Protein AF-0000000083595721 (afdb_homodimer)

Solvent-accessible surface area (backbone atoms only — not comparable to full-atom values): 22252 Å² total; per-residue (Å²): 116,71,64,60,53,51,51,52,50,48,51,51,50,49,47,52,49,51,51,48,50,49,47,51,43,53,28,40,27,52,38,23,43,61,57,30,55,86,65,45,42,66,63,57,28,18,57,71,57,71,48,55,59,65,59,52,47,72,77,27,91,39,70,65,55,46,52,49,48,51,43,51,52,49,52,52,50,48,48,66,62,43,53,77,72,62,59,93,78,56,49,41,69,53,45,54,42,47,52,54,41,45,51,54,52,49,45,70,75,35,49,50,54,50,46,22,37,54,37,42,54,74,60,42,52,40,96,86,55,44,60,58,57,65,67,74,58,42,56,77,65,35,46,66,48,36,51,39,51,52,52,13,33,73,72,57,60,21,36,88,63,54,77,65,55,34,49,52,48,27,50,39,52,49,30,39,58,56,45,47,52,57,49,39,71,74,37,73,81,61,60,62,67,62,52,39,53,50,52,41,52,36,51,50,39,42,36,42,90,116,69,63,59,53,51,52,51,51,50,51,48,49,48,48,52,49,51,52,49,51,48,47,50,42,52,28,40,28,52,39,22,43,63,58,30,55,86,66,44,43,67,65,56,26,18,57,72,58,71,49,55,59,65,59,52,48,71,78,28,90,38,71,64,54,46,52,49,48,51,44,50,51,50,52,52,50,47,47,67,63,45,54,78,70,63,58,93,80,56,50,40,70,54,45,53,42,48,51,54,41,43,51,53,51,50,45,68,74,35,48,50,54,51,45,21,38,53,37,42,54,74,60,41,54,39,96,86,55,42,59,57,56,68,67,75,60,43,58,76,66,37,46,64,49,34,51,40,50,51,52,14,32,73,72,57,61,23,36,90,64,54,77,63,55,34,48,51,50,28,50,41,53,49,31,39,57,56,46,47,52,56,49,40,71,75,36,73,79,59,62,63,65,62,52,39,55,50,52,40,52,36,51,50,39,42,36,42,92

InterPro domains:
  IPR001647 DNA-binding HTH domain, TetR-type [PF00440] (24-70)
  IPR001647 DNA-binding HTH domain, TetR-type [PR00455] (24-37)
  IPR001647 DNA-binding HTH domain, TetR-type [PR00455] (45-68)
  IPR001647 DNA-binding HTH domain, TetR-type [PS50977] (18-78)
  IPR009057 Homedomain-like superfamily [SSF46689] (17-95)
  IPR023772 DNA-binding HTH domain, TetR-type, conserved site [PS01081] (36-67)
  IPR036271 Tetracyclin repressor-like, C-terminal domain superfamily [SSF48498] (91-203)
  IPR050624 Nucleoid occlusion factor SlmA/HTH-type transcriptional regulator [PTHR43479] (18-200)

Nearest PDB structures (foldseek):
  3f1b-assembly1_A-2  TM=8.600E-01  e=3.910E-07  Rhodococcus jostii RHA1
  2g3b-assembly1_B  TM=7.846E-01  e=1.155E-05  Rhodococcus jostii RHA1
  8sva-assembly1_G  TM=7.174E-01  e=1.336E-05  Rhodococcus sp. USK13
  2ibd-assembly1_B  TM=7.109E-01  e=2.064E-05  Rhodococcus jostii RHA1
  8svd-assembly1_A  TM=7.323E-01  e=3.688E-05  Mycolicibacterium baixiangningiae

Organism: NCBI:txid1368476

Structure (mmCIF, N/CA/C/O backbone):
data_AF-0000000083595721-model_v1
#
loop_
_entity.id
_entity.type
_entity.pdbx_description
1 polymer 'TetR family transcriptional regulator'
#
loop_
_atom_site.group_PDB
_atom_site.id
_atom_site.type_symbol
_atom_site.label_atom_id
_atom_site.label_alt_id
_atom_site.label_comp_id
_atom_site.label_asym_id
_atom_site.label_entity_id
_atom_site.label_seq_id
_atom_site.pdbx_PDB_ins_code
_atom_site.Cartn_x
_atom_site.Cartn_y
_atom_site.Cartn_z
_atom_site.occupancy
_atom_site.B_iso_or_equiv
_atom_site.auth_seq_id
_atom_site.auth_comp_id
_atom_site.auth_asym_id
_atom_site.auth_atom_id
_atom_site.pdbx_PDB_model_num
ATOM 1 N N . MET A 1 1 ? 46.688 32.125 -15.469 1 52.72 1 MET A N 1
ATOM 2 C CA . MET A 1 1 ? 46.688 31.766 -14.047 1 52.72 1 MET A CA 1
ATOM 3 C C . MET A 1 1 ? 45.344 32.125 -13.406 1 52.72 1 MET A C 1
ATOM 5 O O . MET A 1 1 ? 44.844 31.375 -12.57 1 52.72 1 MET A O 1
ATOM 9 N N . SER A 1 2 ? 44.656 33.25 -13.836 1 63.47 2 SER A N 1
ATOM 10 C CA . SER A 1 2 ? 43.438 33.719 -13.227 1 63.47 2 SER A CA 1
ATOM 11 C C . SER A 1 2 ? 42.219 32.906 -13.672 1 63.47 2 SER A C 1
ATOM 13 O O . SER A 1 2 ? 41.312 32.656 -12.891 1 63.47 2 SER A O 1
ATOM 15 N N . THR A 1 3 ? 42.344 32.312 -14.805 1 66.5 3 THR A N 1
ATOM 16 C CA . THR A 1 3 ? 41.188 31.578 -15.312 1 66.5 3 THR A CA 1
ATOM 17 C C . THR A 1 3 ? 41.094 30.203 -14.648 1 66.5 3 THR A C 1
ATOM 19 O O . THR A 1 3 ? 40 29.703 -14.398 1 66.5 3 THR A O 1
ATOM 22 N N . LYS A 1 4 ? 42.25 29.688 -14.383 1 67.44 4 LYS A N 1
ATOM 23 C CA . LYS A 1 4 ? 42.281 28.375 -13.742 1 67.44 4 LYS A CA 1
ATOM 24 C C . LYS A 1 4 ? 41.781 28.453 -12.305 1 67.44 4 LYS A C 1
ATOM 26 O O . LYS A 1 4 ? 41.062 27.562 -11.844 1 67.44 4 LYS A O 1
ATOM 31 N N . ASN A 1 5 ? 42.094 29.562 -11.695 1 67.25 5 ASN A N 1
ATOM 32 C CA . ASN A 1 5 ? 41.625 29.75 -10.328 1 67.25 5 ASN A CA 1
ATOM 33 C C . ASN A 1 5 ? 40.125 29.938 -10.258 1 67.25 5 ASN A C 1
ATOM 35 O O . ASN A 1 5 ? 39.469 29.406 -9.352 1 67.25 5 ASN A O 1
ATOM 39 N N . ASN A 1 6 ? 39.531 30.5 -11.344 1 73.88 6 ASN A N 1
ATOM 40 C CA . ASN A 1 6 ? 38.094 30.719 -11.406 1 73.88 6 ASN A CA 1
ATOM 41 C C . ASN A 1 6 ? 37.344 29.406 -11.672 1 73.88 6 ASN A C 1
ATOM 43 O O . ASN A 1 6 ? 36.25 29.172 -11.109 1 73.88 6 ASN A O 1
ATOM 47 N N . SER A 1 7 ? 37.969 28.547 -12.516 1 75.88 7 SER A N 1
ATOM 48 C CA . SER A 1 7 ? 37.344 27.266 -12.812 1 75.88 7 SER A CA 1
ATOM 49 C C . SER A 1 7 ? 37.344 26.344 -11.594 1 75.88 7 SER A C 1
ATOM 51 O O . SER A 1 7 ? 36.375 25.656 -11.32 1 75.88 7 SER A O 1
ATOM 53 N N . ASN A 1 8 ? 38.469 26.344 -10.922 1 71.88 8 ASN A N 1
ATOM 54 C CA . ASN A 1 8 ? 38.594 25.531 -9.711 1 71.88 8 ASN A CA 1
ATOM 55 C C . ASN A 1 8 ? 37.625 26 -8.617 1 71.88 8 ASN A C 1
ATOM 57 O O . ASN A 1 8 ? 37.062 25.203 -7.891 1 71.88 8 ASN A O 1
ATOM 61 N N . ASN A 1 9 ? 37.531 27.328 -8.555 1 67.81 9 ASN A N 1
ATOM 62 C CA . ASN A 1 9 ? 36.625 27.891 -7.582 1 67.81 9 ASN A CA 1
ATOM 63 C C . ASN A 1 9 ? 35.156 27.531 -7.902 1 67.81 9 ASN A C 1
ATOM 65 O O . ASN A 1 9 ? 34.375 27.266 -7 1 67.81 9 ASN A O 1
ATOM 69 N N . LYS A 1 10 ? 34.844 27.422 -9.227 1 72.31 10 LYS A N 1
ATOM 70 C CA . LYS A 1 10 ? 33.469 27.047 -9.633 1 72.31 10 LYS A CA 1
ATOM 71 C C . LYS A 1 10 ? 33.219 25.578 -9.328 1 72.31 10 LYS A C 1
ATOM 73 O O . LYS A 1 10 ? 32.125 25.219 -8.891 1 72.31 10 LYS A O 1
ATOM 78 N N . LYS A 1 11 ? 34.188 24.859 -9.641 1 74.38 11 LYS A N 1
ATOM 79 C CA . LYS A 1 11 ? 34.062 23.438 -9.367 1 74.38 11 LYS A CA 1
ATOM 80 C C . LYS A 1 11 ? 33.938 23.172 -7.867 1 74.38 11 LYS A C 1
ATOM 82 O O . LYS A 1 11 ? 33.156 22.312 -7.449 1 74.38 11 LYS A O 1
ATOM 87 N N . GLU A 1 12 ? 34.719 23.781 -7.098 1 71.56 12 GLU A N 1
ATOM 88 C CA . GLU A 1 12 ? 34.656 23.656 -5.645 1 71.56 12 GLU A CA 1
ATOM 89 C C . GLU A 1 12 ? 33.312 24.109 -5.117 1 71.56 12 GLU A C 1
ATOM 91 O O . GLU A 1 12 ? 32.719 23.453 -4.258 1 71.56 12 GLU A O 1
ATOM 96 N N . LYS A 1 13 ? 32.781 25.203 -5.664 1 72.44 13 LYS A N 1
ATOM 97 C CA . LYS A 1 13 ? 31.484 25.719 -5.254 1 72.44 13 LYS A CA 1
ATOM 98 C C . LYS A 1 13 ? 30.375 24.75 -5.617 1 72.44 13 LYS A C 1
ATOM 100 O O . LYS A 1 13 ? 29.438 24.547 -4.84 1 72.44 13 LYS A O 1
ATOM 105 N N . SER A 1 14 ? 30.672 24.156 -6.711 1 82.19 14 SER A N 1
ATOM 106 C CA . SER A 1 14 ? 29.703 23.172 -7.168 1 82.19 14 SER A CA 1
ATOM 107 C C . SER A 1 14 ? 29.719 21.922 -6.277 1 82.19 14 SER A C 1
ATOM 109 O O . SER A 1 14 ? 28.656 21.391 -5.93 1 82.19 14 SER A O 1
ATOM 111 N N . PHE A 1 15 ? 30.922 21.641 -5.82 1 82.69 15 PHE A N 1
ATOM 112 C CA . PHE A 1 15 ? 31.062 20.484 -4.945 1 82.69 15 PHE A CA 1
ATOM 113 C C . PHE A 1 15 ? 30.422 20.75 -3.584 1 82.69 15 PHE A C 1
ATOM 115 O O . PHE A 1 15 ? 29.719 19.891 -3.051 1 82.69 15 PHE A O 1
ATOM 122 N N . ILE A 1 16 ? 30.656 21.875 -3.057 1 82.88 16 ILE A N 1
ATOM 123 C CA . ILE A 1 16 ? 30.125 22.25 -1.759 1 82.88 16 ILE A CA 1
ATOM 124 C C . ILE A 1 16 ? 28.594 22.359 -1.846 1 82.88 16 ILE A C 1
ATOM 126 O O . ILE A 1 16 ? 27.891 21.922 -0.929 1 82.88 16 ILE A O 1
ATOM 130 N N . GLU A 1 17 ? 28.172 22.906 -2.961 1 88.12 17 GLU A N 1
ATOM 131 C CA . GLU A 1 17 ? 26.734 23.031 -3.172 1 88.12 17 GLU A CA 1
ATOM 132 C C . GLU A 1 17 ? 26.062 21.656 -3.229 1 88.12 17 GLU A C 1
ATOM 134 O O . GLU A 1 17 ? 25.016 21.453 -2.609 1 88.12 17 GLU A O 1
ATOM 139 N N . LYS A 1 18 ? 26.734 20.812 -3.945 1 90.19 18 LYS A N 1
ATOM 140 C CA . LYS A 1 18 ? 26.203 19.453 -4.055 1 90.19 18 LYS A CA 1
ATOM 141 C C . LYS A 1 18 ? 26.219 18.75 -2.701 1 90.19 18 LYS A C 1
ATOM 143 O O . LYS A 1 18 ? 25.266 18.031 -2.361 1 90.19 18 LYS A O 1
ATOM 148 N N . ALA A 1 19 ? 27.219 18.984 -1.968 1 92.62 19 ALA A N 1
ATOM 149 C CA . ALA A 1 19 ? 27.344 18.375 -0.642 1 92.62 19 ALA A CA 1
ATOM 150 C C . ALA A 1 19 ? 26.25 18.891 0.292 1 92.62 19 ALA A C 1
ATOM 152 O O . ALA A 1 19 ? 25.688 18.141 1.081 1 92.62 19 ALA A O 1
ATOM 153 N N . ARG A 1 20 ? 25.953 20.156 0.163 1 93.88 20 ARG A N 1
ATOM 154 C CA . ARG A 1 20 ? 24.906 20.766 0.995 1 93.88 20 ARG A CA 1
ATOM 155 C C . ARG A 1 20 ? 23.531 20.25 0.609 1 93.88 20 ARG A C 1
ATOM 157 O O . ARG A 1 20 ? 22.719 19.922 1.479 1 93.88 20 ARG A O 1
ATOM 164 N N . ARG A 1 21 ? 23.344 20.125 -0.593 1 94.88 21 ARG A N 1
ATOM 165 C CA . ARG A 1 21 ? 22.078 19.594 -1.071 1 94.88 21 ARG A CA 1
ATOM 166 C C . ARG A 1 21 ? 21.859 18.172 -0.568 1 94.88 21 ARG A C 1
ATOM 168 O O . ARG A 1 21 ? 20.781 17.828 -0.099 1 94.88 21 ARG A O 1
ATOM 175 N N . ASN A 1 22 ? 22.922 17.438 -0.633 1 95.88 22 ASN A N 1
ATOM 176 C CA . ASN A 1 22 ? 22.844 16.062 -0.166 1 95.88 22 ASN A CA 1
ATOM 177 C C . ASN A 1 22 ? 22.562 15.984 1.332 1 95.88 22 ASN A C 1
ATOM 179 O O . ASN A 1 22 ? 21.797 15.141 1.784 1 95.88 22 ASN A O 1
ATOM 183 N N . GLN A 1 23 ? 23.188 16.828 2.014 1 96.81 23 GLN A N 1
ATOM 184 C CA . GLN A 1 23 ? 22.953 16.891 3.451 1 96.81 23 GLN A CA 1
ATOM 185 C C . GLN A 1 23 ? 21.484 17.203 3.758 1 96.81 23 GLN A C 1
ATOM 187 O O . GLN A 1 23 ? 20.891 16.594 4.637 1 96.81 23 GLN A O 1
ATOM 192 N N . ILE A 1 24 ? 20.969 18.141 3.061 1 97.5 24 ILE A N 1
ATOM 193 C CA . ILE A 1 24 ? 19.594 18.562 3.252 1 97.5 24 ILE A CA 1
ATOM 194 C C . ILE A 1 24 ? 18.656 17.406 2.93 1 97.5 24 ILE A C 1
ATOM 196 O O . ILE A 1 24 ? 17.734 17.109 3.693 1 97.5 24 ILE A O 1
ATOM 200 N N . VAL A 1 25 ? 18.953 16.719 1.874 1 97.94 25 VAL A N 1
ATOM 201 C CA . VAL A 1 25 ? 18.125 15.586 1.453 1 97.94 25 VAL A CA 1
ATOM 202 C C . VAL A 1 25 ? 18.188 14.484 2.506 1 97.94 25 VAL A C 1
ATOM 204 O O . VAL A 1 25 ? 17.156 13.922 2.887 1 97.94 25 VAL A O 1
ATOM 207 N N . GLU A 1 26 ? 19.375 14.234 3.012 1 97.88 26 GLU A N 1
ATOM 208 C CA . GLU A 1 26 ? 19.547 13.203 4.031 1 97.88 26 GLU A CA 1
ATOM 209 C C . GLU A 1 26 ? 18.766 13.547 5.301 1 97.88 26 GLU A C 1
ATOM 211 O O . GLU A 1 26 ? 18.141 12.68 5.902 1 97.88 26 GLU A O 1
ATOM 216 N N . CYS A 1 27 ? 18.781 14.75 5.664 1 98.25 27 CYS A N 1
ATOM 217 C CA . CYS A 1 27 ? 18.047 15.195 6.852 1 98.25 27 CYS A CA 1
ATOM 218 C C . CYS A 1 27 ? 16.547 15.148 6.621 1 98.25 27 CYS A C 1
ATOM 220 O O . CYS A 1 27 ? 15.781 14.859 7.543 1 98.25 27 CYS A O 1
ATOM 222 N N . ALA A 1 28 ? 16.156 15.469 5.395 1 98.19 28 ALA A N 1
ATOM 223 C CA . ALA A 1 28 ? 14.742 15.336 5.047 1 98.19 28 ALA A CA 1
ATOM 224 C C . ALA A 1 28 ? 14.281 13.891 5.176 1 98.19 28 ALA A C 1
ATOM 226 O O . ALA A 1 28 ? 13.211 13.617 5.742 1 98.19 28 ALA A O 1
ATOM 227 N N . ILE A 1 29 ? 15.086 12.953 4.691 1 97.88 29 ILE A N 1
ATOM 228 C CA . ILE A 1 29 ? 14.789 11.531 4.762 1 97.88 29 ILE A CA 1
ATOM 229 C C . ILE A 1 29 ? 14.609 11.109 6.223 1 97.88 29 ILE A C 1
ATOM 231 O O . ILE A 1 29 ? 13.594 10.508 6.582 1 97.88 29 ILE A O 1
ATOM 235 N N . GLU A 1 30 ? 15.492 11.523 7.047 1 97.12 30 GLU A N 1
ATOM 236 C CA . GLU A 1 30 ? 15.461 11.156 8.461 1 97.12 30 GLU A CA 1
ATOM 237 C C . GLU A 1 30 ? 14.242 11.758 9.156 1 97.12 30 GLU A C 1
ATOM 239 O O . GLU A 1 30 ? 13.57 11.078 9.93 1 97.12 30 GLU A O 1
ATOM 244 N N . THR A 1 31 ? 13.969 12.992 8.859 1 96.44 31 THR A N 1
ATOM 245 C CA . THR A 1 31 ? 12.867 13.703 9.508 1 96.44 31 THR A CA 1
ATOM 246 C C . THR A 1 31 ? 11.523 13.094 9.109 1 96.44 31 THR A C 1
ATOM 248 O O . THR A 1 31 ? 10.68 12.828 9.969 1 96.44 31 THR A O 1
ATOM 251 N N . ILE A 1 32 ? 11.383 12.789 7.879 1 94.5 32 ILE A N 1
ATOM 252 C CA . ILE A 1 32 ? 10.117 12.266 7.371 1 94.5 32 ILE A CA 1
ATOM 253 C C . ILE A 1 32 ? 9.93 10.828 7.852 1 94.5 32 ILE A C 1
ATOM 255 O O . ILE A 1 32 ? 8.828 10.43 8.227 1 94.5 32 ILE A O 1
ATOM 259 N N . ALA A 1 33 ? 11.016 10.094 7.801 1 91.5 33 ALA A N 1
ATOM 260 C CA . ALA A 1 33 ? 10.938 8.711 8.25 1 91.5 33 ALA A CA 1
ATOM 261 C C . ALA A 1 33 ? 10.555 8.633 9.727 1 91.5 33 ALA A C 1
ATOM 263 O O . ALA A 1 33 ? 9.836 7.727 10.141 1 91.5 33 ALA A O 1
ATOM 264 N N . GLU A 1 34 ? 11.008 9.594 10.469 1 88.75 34 GLU A N 1
ATOM 265 C CA . GLU A 1 34 ? 10.805 9.578 11.914 1 88.75 34 GLU A CA 1
ATOM 266 C C . GLU A 1 34 ? 9.461 10.203 12.289 1 88.75 34 GLU A C 1
ATOM 268 O O . GLU A 1 34 ? 8.734 9.672 13.125 1 88.75 34 GLU A O 1
ATOM 273 N N . LEU A 1 35 ? 9.086 11.328 11.578 1 87.5 35 LEU A N 1
ATOM 274 C CA . LEU A 1 35 ? 7.953 12.117 12.047 1 87.5 35 LEU A CA 1
ATOM 275 C C . LEU A 1 35 ? 6.738 11.914 11.148 1 87.5 35 LEU A C 1
ATOM 277 O O . LEU A 1 35 ? 5.613 12.258 11.523 1 87.5 35 LEU A O 1
ATOM 281 N N . GLY A 1 36 ? 7.016 11.391 9.969 1 87.44 36 GLY A N 1
ATOM 282 C CA . GLY A 1 36 ? 5.953 11.32 8.977 1 87.44 36 GLY A CA 1
ATOM 283 C C . GLY A 1 36 ? 5.848 12.57 8.125 1 87.44 36 GLY A C 1
ATOM 284 O O . GLY A 1 36 ? 6.434 13.602 8.453 1 87.44 36 GLY A O 1
ATOM 285 N N . TYR A 1 37 ? 5.082 12.469 7.066 1 89.5 37 TYR A N 1
ATOM 286 C CA . TYR A 1 37 ? 4.934 13.523 6.07 1 89.5 37 TYR A CA 1
ATOM 287 C C . TYR A 1 37 ? 4.293 14.766 6.68 1 89.5 37 TYR A C 1
ATOM 289 O O . TYR A 1 37 ? 4.773 15.883 6.477 1 89.5 37 TYR A O 1
ATOM 297 N N . ALA A 1 38 ? 3.258 14.562 7.461 1 82.81 38 ALA A N 1
ATOM 298 C CA . ALA A 1 38 ? 2.453 15.672 7.977 1 82.81 38 ALA A CA 1
ATOM 299 C C . ALA A 1 38 ? 3.244 16.5 8.977 1 82.81 38 ALA A C 1
ATOM 301 O O . ALA A 1 38 ? 3.088 17.734 9.039 1 82.81 38 ALA A O 1
ATOM 302 N N . GLN A 1 39 ? 4.164 15.914 9.633 1 85.56 39 GLN A N 1
ATOM 303 C CA . GLN A 1 39 ? 4.852 16.594 10.719 1 85.56 39 GLN A CA 1
ATOM 304 C C . GLN A 1 39 ? 6.234 17.078 10.281 1 85.56 39 GLN A C 1
ATOM 306 O O . GLN A 1 39 ? 6.879 17.859 10.977 1 85.56 39 GLN A O 1
ATOM 311 N N . ALA A 1 40 ? 6.625 16.578 9.164 1 91.44 40 ALA A N 1
ATOM 312 C CA . ALA A 1 40 ? 7.93 17 8.664 1 91.44 40 ALA A CA 1
ATOM 313 C C . ALA A 1 40 ? 7.844 18.359 8 1 91.44 40 ALA A C 1
ATOM 315 O O . ALA A 1 40 ? 7.16 18.531 6.992 1 91.44 40 ALA A O 1
ATOM 316 N N . SER A 1 41 ? 8.531 19.359 8.602 1 93.81 41 SER A N 1
ATOM 317 C CA . SER A 1 41 ? 8.531 20.719 8.062 1 93.81 41 SER A CA 1
ATOM 318 C C . SER A 1 41 ? 9.93 21.156 7.652 1 93.81 41 SER A C 1
ATOM 320 O O . SER A 1 41 ? 10.922 20.547 8.062 1 93.81 41 SER A O 1
ATOM 322 N N . VAL A 1 42 ? 9.914 22.188 6.879 1 96.12 42 VAL A N 1
ATOM 323 C CA . VAL A 1 42 ? 11.188 22.781 6.469 1 96.12 42 VAL A CA 1
ATOM 324 C C . VAL A 1 42 ? 11.969 23.234 7.699 1 96.12 42 VAL A C 1
ATOM 326 O O . VAL A 1 42 ? 13.188 23.047 7.77 1 96.12 42 VAL A O 1
ATOM 329 N N . SER A 1 43 ? 11.266 23.719 8.648 1 96.69 43 SER A N 1
ATOM 330 C CA . SER A 1 43 ? 11.906 24.172 9.883 1 96.69 43 SER A CA 1
ATOM 331 C C . SER A 1 43 ? 12.547 23 10.633 1 96.69 43 SER A C 1
ATOM 333 O O . SER A 1 43 ? 13.672 23.109 11.109 1 96.69 43 SER A O 1
ATOM 335 N N . LYS A 1 44 ? 11.93 21.891 10.719 1 96.88 44 LYS A N 1
ATOM 336 C CA . LYS A 1 44 ? 12.453 20.734 11.422 1 96.88 44 LYS A CA 1
ATOM 337 C C . LYS A 1 44 ? 13.625 20.109 10.672 1 96.88 44 LYS A C 1
ATOM 339 O O . LYS A 1 44 ? 14.578 19.625 11.281 1 96.88 44 LYS A O 1
ATOM 344 N N . ILE A 1 45 ? 13.555 20.109 9.391 1 97.88 45 ILE A N 1
ATOM 345 C CA . ILE A 1 45 ? 14.648 19.609 8.562 1 97.88 45 ILE A CA 1
ATOM 346 C C . ILE A 1 45 ? 15.875 20.5 8.734 1 97.88 45 ILE A C 1
ATOM 348 O O . ILE A 1 45 ? 17 20 8.898 1 97.88 45 ILE A O 1
ATOM 352 N N . ALA A 1 46 ? 15.641 21.812 8.727 1 97.88 46 ALA A N 1
ATOM 353 C CA . ALA A 1 46 ? 16.719 22.781 8.938 1 97.88 46 ALA A CA 1
ATOM 354 C C . ALA A 1 46 ? 17.391 22.562 10.297 1 97.88 46 ALA A C 1
ATOM 356 O O . ALA A 1 46 ? 18.609 22.531 10.398 1 97.88 46 ALA A O 1
ATOM 357 N N . LYS A 1 47 ? 16.578 22.391 11.258 1 97.94 47 LYS A N 1
ATOM 358 C CA . LYS A 1 47 ? 17.078 22.141 12.609 1 97.94 47 LYS A CA 1
ATOM 359 C C . LYS A 1 47 ? 17.938 20.875 12.656 1 97.94 47 LYS A C 1
ATOM 361 O O . LYS A 1 47 ? 19.031 20.891 13.242 1 97.94 47 LYS A O 1
ATOM 366 N N . ARG A 1 48 ? 17.516 19.844 12.039 1 97.12 48 ARG A N 1
ATOM 367 C CA . ARG A 1 48 ? 18.25 18.594 12.016 1 97.12 48 ARG A CA 1
ATOM 368 C C . ARG A 1 48 ? 19.578 18.734 11.273 1 97.12 48 ARG A C 1
ATOM 370 O O . ARG A 1 48 ? 20.578 18.141 11.664 1 97.12 48 ARG A O 1
ATOM 377 N N . ALA A 1 49 ? 19.531 19.531 10.266 1 97.06 49 ALA A N 1
ATOM 378 C CA . ALA A 1 49 ? 20.719 19.75 9.445 1 97.06 49 ALA A CA 1
ATOM 379 C C . ALA A 1 49 ? 21.641 20.797 10.078 1 97.06 49 ALA A C 1
ATOM 381 O O . ALA A 1 49 ? 22.75 21.047 9.586 1 97.06 49 ALA A O 1
ATOM 382 N N . ASN A 1 50 ? 21.188 21.438 11.086 1 97.69 50 ASN A N 1
ATOM 383 C CA . ASN A 1 50 ? 21.922 22.5 11.758 1 97.69 50 ASN A CA 1
ATOM 384 C C . ASN A 1 50 ? 22.25 23.641 10.805 1 97.69 50 ASN A C 1
ATOM 386 O O . ASN A 1 50 ? 23.406 24.078 10.727 1 97.69 50 ASN A O 1
ATOM 390 N N . ILE A 1 51 ? 21.234 24.016 10.094 1 97 51 ILE A N 1
ATOM 391 C CA . ILE A 1 51 ? 21.328 25.156 9.195 1 97 51 ILE A CA 1
ATOM 392 C C . ILE A 1 51 ? 20.078 26.016 9.305 1 97 51 ILE A C 1
ATOM 394 O O . ILE A 1 51 ? 19.109 25.625 9.961 1 97 51 ILE A O 1
ATOM 398 N N . SER A 1 52 ? 20.141 27.203 8.734 1 95.62 52 SER A N 1
ATOM 399 C CA . SER A 1 52 ? 18.984 28.078 8.734 1 95.62 52 SER A CA 1
ATOM 400 C C . SER A 1 52 ? 17.984 27.688 7.652 1 95.62 52 SER A C 1
ATOM 402 O O . SER A 1 52 ? 18.359 27.031 6.676 1 95.62 52 SER A O 1
ATOM 404 N N . LYS A 1 53 ? 16.734 28.062 7.809 1 95.19 53 LYS A N 1
ATOM 405 C CA . LYS A 1 53 ? 15.719 27.859 6.781 1 95.19 53 LYS A CA 1
ATOM 406 C C . LYS A 1 53 ? 16.125 28.5 5.465 1 95.19 53 LYS A C 1
ATOM 408 O O . LYS A 1 53 ? 15.805 28 4.391 1 95.19 53 LYS A O 1
ATOM 413 N N . GLY A 1 54 ? 16.875 29.625 5.559 1 94.5 54 GLY A N 1
ATOM 414 C CA . GLY A 1 54 ? 17.312 30.344 4.379 1 94.5 54 GLY A CA 1
ATOM 415 C C . GLY A 1 54 ? 18.266 29.531 3.512 1 94.5 54 GLY A C 1
ATOM 416 O O . GLY A 1 54 ? 18.219 29.625 2.283 1 94.5 54 GLY A O 1
ATOM 417 N N . VAL A 1 55 ? 19.047 28.797 4.156 1 94.94 55 VAL A N 1
ATOM 418 C CA . VAL A 1 55 ? 19.969 27.953 3.42 1 94.94 55 VAL A CA 1
ATOM 419 C C . VAL A 1 55 ? 19.203 26.891 2.643 1 94.94 55 VAL A C 1
ATOM 421 O O . VAL A 1 55 ? 19.547 26.578 1.496 1 94.94 55 VAL A O 1
ATOM 424 N N . ILE A 1 56 ? 18.156 26.25 3.211 1 96.06 56 ILE A N 1
ATOM 425 C CA . ILE A 1 56 ? 17.344 25.25 2.514 1 96.06 56 ILE A CA 1
ATOM 426 C C . ILE A 1 56 ? 16.672 25.906 1.301 1 96.06 56 ILE A C 1
ATOM 428 O O . ILE A 1 56 ? 16.672 25.328 0.207 1 96.06 56 ILE A O 1
ATOM 432 N N . THR A 1 57 ? 16.219 27.141 1.476 1 93.44 57 THR A N 1
ATOM 433 C CA . THR A 1 57 ? 15.477 27.812 0.419 1 93.44 57 THR A CA 1
ATOM 434 C C . THR A 1 57 ? 16.406 28.219 -0.717 1 93.44 57 THR A C 1
ATOM 436 O O . THR A 1 57 ? 15.977 28.391 -1.857 1 93.44 57 THR A O 1
ATOM 439 N N . TYR A 1 58 ? 17.625 28.438 -0.358 1 94.69 58 TYR A N 1
ATOM 440 C CA . TYR A 1 58 ? 18.625 28.734 -1.38 1 94.69 58 TYR A CA 1
ATOM 441 C C . TYR A 1 58 ? 18.812 27.531 -2.303 1 94.69 58 TYR A C 1
ATOM 443 O O . TYR A 1 58 ? 18.969 27.703 -3.518 1 94.69 58 TYR A O 1
ATOM 451 N N . HIS A 1 59 ? 18.781 26.391 -1.778 1 95.88 59 HIS A N 1
ATOM 452 C CA . HIS A 1 59 ? 19.094 25.172 -2.531 1 95.88 59 HIS A CA 1
ATOM 453 C C . HIS A 1 59 ? 17.828 24.547 -3.121 1 95.88 59 HIS A C 1
ATOM 455 O O . HIS A 1 59 ? 17.891 23.875 -4.148 1 95.88 59 HIS A O 1
ATOM 461 N N . PHE A 1 60 ? 16.688 24.703 -2.438 1 96.81 60 PHE A N 1
ATOM 462 C CA . PHE A 1 60 ? 15.398 24.188 -2.887 1 96.81 60 PHE A CA 1
ATOM 463 C C . PHE A 1 60 ? 14.336 25.281 -2.848 1 96.81 60 PHE A C 1
ATOM 465 O O . PHE A 1 60 ? 14.047 25.828 -1.787 1 96.81 60 PHE A O 1
ATOM 472 N N . ALA A 1 61 ? 13.68 25.438 -3.936 1 93.88 61 ALA A N 1
ATOM 473 C CA . ALA A 1 61 ? 12.727 26.531 -4.094 1 93.88 61 ALA A CA 1
ATOM 474 C C . ALA A 1 61 ? 11.477 26.297 -3.244 1 93.88 61 ALA A C 1
ATOM 476 O O . ALA A 1 61 ? 10.766 27.25 -2.895 1 93.88 61 ALA A O 1
ATOM 477 N N . SER A 1 62 ? 11.25 25.016 -2.977 1 92.5 62 SER A N 1
ATOM 478 C CA . SER A 1 62 ? 10.07 24.688 -2.193 1 92.5 62 SER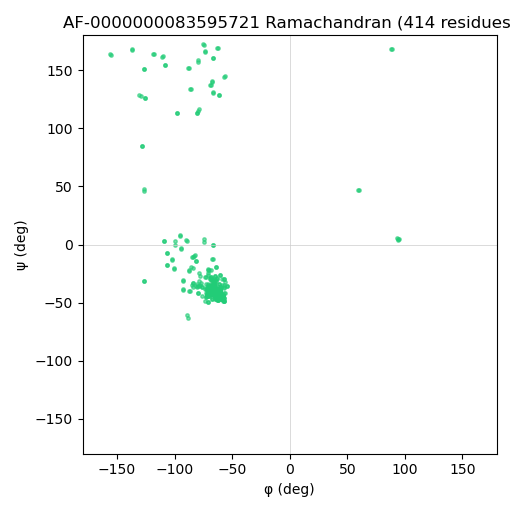 A CA 1
ATOM 479 C C . SER A 1 62 ? 10.242 23.344 -1.483 1 92.5 62 SER A C 1
ATOM 481 O O . SER A 1 62 ? 11.141 22.562 -1.818 1 92.5 62 SER A O 1
ATOM 483 N N . LYS A 1 63 ? 9.422 23.109 -0.533 1 92.56 63 LYS A N 1
ATOM 484 C CA . LYS A 1 63 ? 9.391 21.812 0.129 1 92.56 63 LYS A CA 1
ATOM 485 C C . LYS A 1 63 ? 9.109 20.703 -0.87 1 92.56 63 LYS A C 1
ATOM 487 O O . LYS A 1 63 ? 9.688 19.609 -0.781 1 92.56 63 LYS A O 1
ATOM 492 N N . GLU A 1 64 ? 8.289 21.031 -1.837 1 91.31 64 GLU A N 1
ATOM 493 C CA . GLU A 1 64 ? 7.914 20.047 -2.857 1 91.31 64 GLU A CA 1
ATOM 494 C C . GLU A 1 64 ? 9.125 19.625 -3.686 1 91.31 64 GLU A C 1
ATOM 496 O O . GLU A 1 64 ? 9.297 18.438 -3.984 1 91.31 64 GLU A O 1
ATOM 501 N N . GLU A 1 65 ? 9.859 20.562 -4.031 1 94 65 GLU A N 1
ATOM 502 C CA . GLU A 1 65 ? 11.062 20.25 -4.789 1 94 65 GLU A CA 1
ATOM 503 C C . GLU A 1 65 ? 12.016 19.359 -3.984 1 94 65 GLU A C 1
ATOM 505 O O . GLU A 1 65 ? 12.609 18.422 -4.523 1 94 65 GLU A O 1
ATOM 510 N N . LEU A 1 66 ? 12.195 19.734 -2.727 1 96.62 66 LEU A N 1
ATOM 511 C CA . LEU A 1 66 ? 13.039 18.938 -1.839 1 96.62 66 LEU A CA 1
ATOM 512 C C . LEU A 1 66 ? 12.523 17.5 -1.73 1 96.62 66 LEU A C 1
ATOM 514 O O . LEU A 1 66 ? 13.297 16.547 -1.871 1 96.62 66 LEU A O 1
ATOM 518 N N . LEU A 1 67 ? 11.25 17.344 -1.594 1 95.12 67 LEU A N 1
ATOM 519 C CA . LEU A 1 67 ? 10.648 16.016 -1.448 1 95.12 67 LEU A CA 1
ATOM 520 C C . LEU A 1 67 ? 10.75 15.227 -2.748 1 95.12 67 LEU A C 1
ATOM 522 O O . LEU A 1 67 ? 10.953 14.008 -2.727 1 95.12 67 LEU A O 1
ATOM 526 N N . GLU A 1 68 ? 10.602 15.898 -3.834 1 92.38 68 GLU A N 1
ATOM 527 C CA . GLU A 1 68 ? 10.781 15.25 -5.129 1 92.38 68 GLU A CA 1
ATOM 528 C C . GLU A 1 68 ? 12.188 14.688 -5.277 1 92.38 68 GLU A C 1
ATOM 530 O O . GLU A 1 68 ? 12.375 13.594 -5.816 1 92.38 68 GLU A O 1
ATOM 535 N N . GLN A 1 69 ? 13.086 15.453 -4.777 1 95.12 69 GLN A N 1
ATOM 536 C CA . GLN A 1 69 ? 14.469 15 -4.859 1 95.12 69 GLN A CA 1
ATOM 537 C C . GLN A 1 69 ? 14.688 13.758 -4 1 95.12 69 GLN A C 1
ATOM 539 O O . GLN A 1 69 ? 15.43 12.852 -4.391 1 95.12 69 GLN A O 1
ATOM 544 N N . VAL A 1 70 ? 14.086 13.672 -2.838 1 96.69 70 VAL A N 1
ATOM 545 C CA . VAL A 1 70 ? 14.156 12.492 -1.978 1 96.69 70 VAL A CA 1
ATOM 546 C C . VAL A 1 70 ? 13.672 11.266 -2.74 1 96.69 70 VAL A C 1
ATOM 548 O O . VAL A 1 70 ? 14.305 10.211 -2.705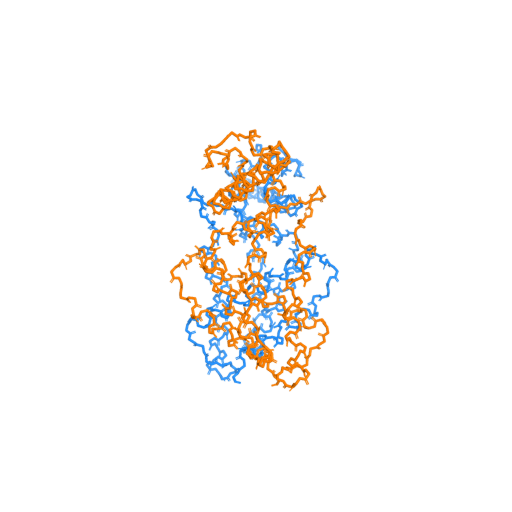 1 96.69 70 VAL A O 1
ATOM 551 N N . VAL A 1 71 ? 12.609 11.398 -3.506 1 93.31 71 VAL A N 1
ATOM 552 C CA . VAL A 1 71 ? 11.984 10.305 -4.242 1 93.31 71 VAL A CA 1
ATOM 553 C C . VAL A 1 71 ? 12.867 9.906 -5.422 1 93.31 71 VAL A C 1
ATOM 555 O O . VAL A 1 71 ? 13.148 8.727 -5.625 1 93.31 71 VAL A O 1
ATOM 558 N N . ILE A 1 72 ? 13.352 10.898 -6.137 1 91.44 72 ILE A N 1
ATOM 559 C CA . ILE A 1 72 ? 14.195 10.664 -7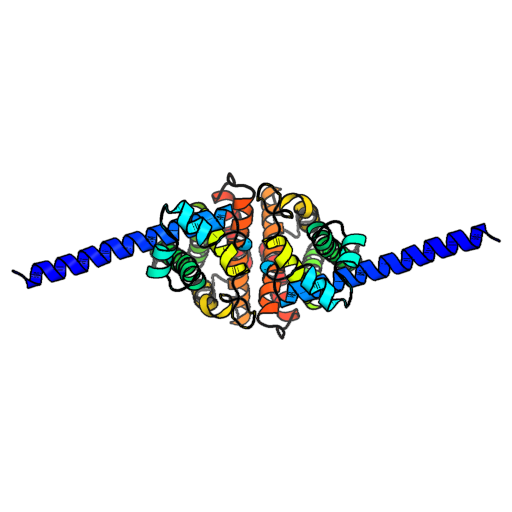.309 1 91.44 72 ILE A CA 1
ATOM 560 C C . ILE A 1 72 ? 15.477 9.945 -6.887 1 91.44 72 ILE A C 1
ATOM 562 O O . ILE A 1 72 ? 15.883 8.969 -7.52 1 91.44 72 ILE A O 1
ATOM 566 N N . ASP A 1 73 ? 16.031 10.406 -5.816 1 94.81 73 ASP A N 1
ATOM 567 C CA . ASP A 1 73 ? 17.266 9.805 -5.332 1 94.81 73 ASP A CA 1
ATOM 568 C C . ASP A 1 73 ? 17.047 8.336 -4.949 1 94.81 73 ASP A C 1
ATOM 570 O O . ASP A 1 73 ? 17.922 7.5 -5.168 1 94.81 73 ASP A O 1
ATOM 574 N N . TYR A 1 74 ? 15.945 8.023 -4.367 1 94.56 74 TYR A N 1
ATOM 575 C CA . TYR A 1 74 ? 15.648 6.648 -3.982 1 94.56 74 TYR A CA 1
ATOM 576 C C . TYR A 1 74 ? 15.57 5.742 -5.203 1 94.56 74 TYR A C 1
ATOM 578 O O . TYR A 1 74 ? 16.172 4.672 -5.234 1 94.56 74 TYR A O 1
ATOM 586 N N . TYR A 1 75 ? 14.828 6.199 -6.199 1 88.94 75 TYR A N 1
ATOM 587 C CA . TYR A 1 75 ? 14.641 5.395 -7.398 1 88.94 75 TYR A CA 1
ATOM 588 C C . TYR A 1 75 ? 15.961 5.191 -8.133 1 88.94 75 TYR A C 1
ATOM 590 O O . TYR A 1 75 ? 16.25 4.086 -8.594 1 88.94 75 TYR A O 1
ATOM 598 N N . ASN A 1 76 ? 16.719 6.277 -8.195 1 91.69 76 ASN A N 1
ATOM 599 C CA . ASN A 1 76 ? 18.016 6.168 -8.844 1 91.69 76 ASN A CA 1
ATOM 600 C C . ASN A 1 76 ? 18.922 5.195 -8.102 1 91.69 76 ASN A C 1
ATOM 602 O O . ASN A 1 76 ? 19.625 4.395 -8.727 1 91.69 76 ASN A O 1
ATOM 606 N N . ALA A 1 77 ? 18.906 5.301 -6.836 1 94.62 77 ALA A N 1
ATOM 607 C CA . ALA A 1 77 ? 19.719 4.395 -6.027 1 94.62 77 ALA A CA 1
ATOM 608 C C . ALA A 1 77 ? 19.25 2.951 -6.184 1 94.62 77 ALA A C 1
ATOM 610 O O . ALA A 1 77 ? 20.078 2.029 -6.238 1 94.62 77 ALA A O 1
ATOM 611 N N . CYS A 1 78 ? 1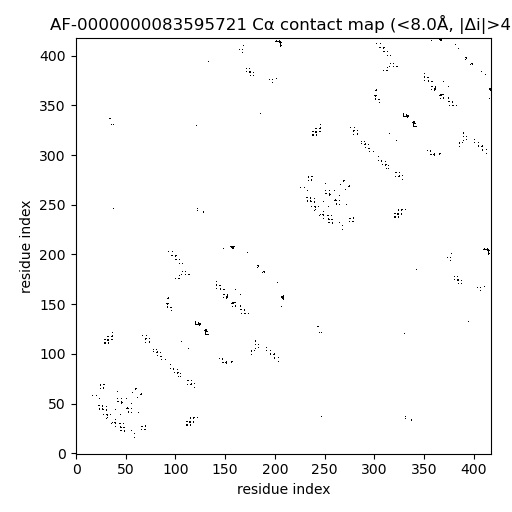8.031 2.775 -6.242 1 93.44 78 CYS A N 1
ATOM 612 C CA . CYS A 1 78 ? 17.453 1.446 -6.418 1 93.44 78 CYS A CA 1
ATOM 613 C C . CYS A 1 78 ? 17.875 0.838 -7.75 1 93.44 78 CYS A C 1
ATOM 615 O O . CYS A 1 78 ? 18.359 -0.292 -7.793 1 93.44 78 CYS A O 1
ATOM 617 N N . LEU A 1 79 ? 17.75 1.623 -8.797 1 88.88 79 LEU A N 1
ATOM 618 C CA . LEU A 1 79 ? 18.125 1.161 -10.125 1 88.88 79 LEU A CA 1
ATOM 619 C C . LEU A 1 79 ? 19.609 0.823 -10.18 1 88.88 79 LEU A C 1
ATOM 621 O O . LEU A 1 79 ? 20 -0.198 -10.75 1 88.88 79 LEU A O 1
ATOM 625 N N . ALA A 1 80 ? 20.391 1.697 -9.57 1 92.44 80 ALA A N 1
ATOM 626 C CA . ALA A 1 80 ? 21.844 1.486 -9.555 1 92.44 80 ALA A CA 1
ATOM 627 C C . ALA A 1 80 ? 22.203 0.212 -8.797 1 92.44 80 ALA A C 1
ATOM 629 O O . ALA A 1 80 ? 23.172 -0.463 -9.125 1 92.44 80 ALA A O 1
ATOM 630 N N . TYR A 1 81 ? 21.391 -0.122 -7.855 1 93.44 81 TYR A N 1
ATOM 631 C CA . TYR A 1 81 ? 21.609 -1.313 -7.047 1 93.44 81 TYR A CA 1
ATOM 632 C C . TYR A 1 81 ? 21.141 -2.566 -7.777 1 93.44 81 TYR A C 1
ATOM 634 O O . TYR A 1 81 ? 21.812 -3.605 -7.723 1 93.44 81 TYR A O 1
ATOM 642 N N . ILE A 1 82 ? 20.094 -2.502 -8.5 1 90.56 82 ILE A N 1
ATOM 643 C CA . ILE A 1 82 ? 19.406 -3.682 -9.016 1 90.56 82 ILE A CA 1
ATOM 644 C C . ILE A 1 82 ? 19.938 -4.027 -10.406 1 90.56 82 ILE A C 1
ATOM 646 O O . ILE A 1 82 ? 20.156 -5.199 -10.719 1 90.56 82 ILE A O 1
ATOM 650 N N . ASN A 1 83 ? 20.219 -3.064 -11.219 1 87.62 83 ASN A N 1
ATOM 651 C CA . ASN A 1 83 ? 20.531 -3.268 -12.633 1 87.62 83 ASN A CA 1
ATOM 652 C C . ASN A 1 83 ? 21.766 -4.145 -12.82 1 87.62 83 ASN A C 1
ATOM 654 O O . ASN A 1 83 ? 21.766 -5.059 -13.648 1 87.62 83 ASN A O 1
ATOM 658 N N . PRO A 1 84 ? 22.766 -3.932 -12.047 1 90.44 84 PRO A N 1
ATOM 659 C CA . PRO A 1 84 ? 23.969 -4.734 -12.242 1 90.44 84 PRO A CA 1
ATOM 660 C C . PRO A 1 84 ? 23.766 -6.207 -11.906 1 90.44 84 PRO A C 1
ATOM 662 O O . PRO A 1 84 ? 24.609 -7.047 -12.242 1 90.44 84 PRO A O 1
ATOM 665 N N . GLN A 1 85 ? 22.688 -6.48 -11.273 1 87.56 85 GLN A N 1
ATOM 666 C CA . GLN A 1 85 ? 22.469 -7.852 -10.828 1 87.56 85 GLN A CA 1
ATOM 667 C C . GLN A 1 85 ? 21.859 -8.695 -11.945 1 87.56 85 GLN A C 1
ATOM 669 O O . GLN A 1 85 ? 21.734 -9.914 -11.812 1 87.56 85 GLN A O 1
ATOM 674 N N . PHE A 1 86 ? 21.438 -8.039 -13.008 1 86.75 86 PHE A N 1
ATOM 675 C CA . PHE A 1 86 ? 20.859 -8.734 -14.141 1 86.75 86 PHE A CA 1
ATOM 676 C C . PHE A 1 86 ? 21.906 -8.945 -15.234 1 86.75 86 PHE A C 1
ATOM 678 O O . PHE A 1 86 ? 22.641 -8.023 -15.586 1 86.75 86 PHE A O 1
ATOM 685 N N . ASP A 1 87 ? 22.25 -10.195 -15.453 1 80.75 87 ASP A N 1
ATOM 686 C CA . ASP A 1 87 ? 23.172 -10.523 -16.547 1 80.75 87 ASP A CA 1
ATOM 687 C C . ASP A 1 87 ? 22.453 -11.266 -17.672 1 80.75 87 ASP A C 1
ATOM 689 O O . ASP A 1 87 ? 21.312 -11.703 -17.5 1 80.75 87 ASP A O 1
ATOM 693 N N . SER A 1 88 ? 23.109 -11.25 -18.766 1 77.56 88 SER A N 1
ATOM 694 C CA . SER A 1 88 ? 22.531 -11.797 -19.984 1 77.56 88 SER A CA 1
ATOM 695 C C . SER A 1 88 ? 22.359 -13.312 -19.875 1 77.56 88 SER A C 1
ATOM 697 O O . SER A 1 88 ? 21.656 -13.922 -20.688 1 77.56 88 SER A O 1
ATOM 699 N N . HIS A 1 89 ? 22.703 -13.898 -18.859 1 88.94 89 HIS A N 1
ATOM 700 C CA . HIS A 1 89 ? 22.672 -15.352 -18.828 1 88.94 89 HIS A CA 1
ATOM 701 C C . HIS A 1 89 ? 21.562 -15.859 -17.922 1 88.94 89 HIS A C 1
ATOM 703 O O . HIS A 1 89 ? 21.297 -17.062 -17.859 1 88.94 89 HIS A O 1
ATOM 709 N N . LEU A 1 90 ? 20.828 -15.016 -17.406 1 93.56 90 LEU A N 1
ATOM 710 C CA . LEU A 1 90 ? 19.766 -15.445 -16.5 1 93.56 90 LEU A CA 1
ATOM 711 C C . LEU A 1 90 ? 18.5 -15.82 -17.266 1 93.56 90 LEU A C 1
ATOM 713 O O . LEU A 1 90 ? 18.141 -15.141 -18.234 1 93.56 90 LEU A O 1
ATOM 717 N N . SER A 1 91 ? 17.938 -16.969 -16.891 1 95.5 91 SER A N 1
ATOM 718 C CA . SER A 1 91 ? 16.625 -17.312 -17.406 1 95.5 91 SER A CA 1
ATOM 719 C C . SER A 1 91 ? 15.555 -16.359 -16.891 1 95.5 91 SER A C 1
ATOM 721 O O . SER A 1 91 ? 15.758 -15.688 -15.875 1 95.5 91 SER A O 1
ATOM 723 N N . PRO A 1 92 ? 14.414 -16.281 -17.531 1 96.12 92 PRO A N 1
ATOM 724 C CA . PRO A 1 92 ? 13.344 -15.422 -17.031 1 96.12 92 PRO A CA 1
ATOM 725 C C . PRO A 1 92 ? 12.93 -15.758 -15.594 1 96.12 92 PRO A C 1
ATOM 727 O O . PRO A 1 92 ? 12.664 -14.852 -14.797 1 96.12 92 PRO A O 1
ATOM 730 N N . LYS A 1 93 ? 12.945 -17.016 -15.312 1 96.69 93 LYS A N 1
ATOM 731 C CA . LYS A 1 93 ? 12.641 -17.438 -13.953 1 96.69 93 LYS A CA 1
ATOM 732 C C . LYS A 1 93 ? 13.672 -16.906 -12.961 1 96.69 93 LYS A C 1
ATOM 734 O O . LYS A 1 93 ? 13.312 -16.375 -11.906 1 96.69 93 LYS A O 1
ATOM 739 N N . GLU A 1 94 ? 14.914 -17.016 -13.328 1 96.75 94 GLU A N 1
ATOM 740 C CA . GLU A 1 94 ? 15.992 -16.5 -12.484 1 96.75 94 GLU A CA 1
ATOM 741 C C . GLU A 1 94 ? 15.938 -14.977 -12.398 1 96.75 94 GLU A C 1
ATOM 743 O O . GLU A 1 94 ? 16.219 -14.398 -11.336 1 96.75 94 GLU A O 1
ATOM 748 N N . MET A 1 95 ? 15.594 -14.352 -13.484 1 96.38 95 MET A N 1
ATOM 749 C CA . MET A 1 95 ? 15.477 -12.891 -13.5 1 96.38 95 MET A CA 1
ATOM 750 C C . MET A 1 95 ? 14.391 -12.422 -12.539 1 96.38 95 MET A C 1
ATOM 752 O O . MET A 1 95 ? 14.594 -11.469 -11.789 1 96.38 95 MET A O 1
ATOM 756 N N . LEU A 1 96 ? 13.266 -13.094 -12.539 1 96.94 96 LEU A N 1
ATOM 757 C CA . LEU A 1 96 ? 12.164 -12.719 -11.664 1 96.94 96 LEU A CA 1
ATOM 758 C C . LEU A 1 96 ? 12.547 -12.914 -10.195 1 96.94 96 LEU A C 1
ATOM 760 O O . LEU A 1 96 ? 12.297 -12.039 -9.367 1 96.94 96 LEU A O 1
ATOM 764 N N . SER A 1 97 ? 13.195 -14.047 -9.914 1 97.19 97 SER A N 1
ATOM 765 C CA . SER A 1 97 ? 13.656 -14.32 -8.555 1 97.19 97 SER A CA 1
ATOM 766 C C . SER A 1 97 ? 14.656 -13.273 -8.086 1 97.19 97 SER A C 1
ATOM 768 O O . SER A 1 97 ? 14.562 -12.773 -6.965 1 97.19 97 SER A O 1
ATOM 770 N N . LYS A 1 98 ? 15.547 -12.93 -8.945 1 96.44 98 LYS A N 1
ATOM 771 C CA . LYS A 1 98 ? 16.578 -11.945 -8.609 1 96.44 98 LYS A CA 1
ATOM 772 C C . LYS A 1 98 ? 15.977 -10.562 -8.422 1 96.44 98 LYS A C 1
ATOM 774 O O . LYS A 1 98 ? 16.422 -9.797 -7.562 1 96.44 98 LYS A O 1
ATOM 779 N N . TYR A 1 99 ? 15.031 -10.227 -9.234 1 96.38 99 TYR A N 1
ATOM 780 C CA . TYR A 1 99 ? 14.344 -8.945 -9.109 1 96.38 99 TYR A CA 1
ATOM 781 C C . TYR A 1 99 ? 13.719 -8.797 -7.727 1 96.38 99 TYR A C 1
ATOM 783 O O . TYR A 1 99 ? 13.922 -7.785 -7.051 1 96.38 99 TYR A O 1
ATOM 791 N N . ILE A 1 100 ? 13.008 -9.805 -7.297 1 97.44 100 ILE A N 1
ATOM 792 C CA . ILE A 1 100 ? 12.328 -9.789 -6.004 1 97.44 100 ILE A CA 1
ATOM 793 C C . ILE A 1 100 ? 13.367 -9.719 -4.883 1 97.44 100 ILE A C 1
ATOM 795 O O . ILE A 1 100 ? 13.273 -8.875 -3.994 1 97.44 100 ILE A O 1
ATOM 799 N N . GLU A 1 101 ? 14.375 -10.539 -4.988 1 97.56 101 GLU A N 1
ATOM 800 C CA . GLU A 1 101 ? 15.422 -10.617 -3.977 1 97.56 101 GLU A CA 1
ATOM 801 C C . GLU A 1 101 ? 16.172 -9.289 -3.848 1 97.56 101 GLU A C 1
ATOM 803 O O . GLU A 1 101 ? 16.344 -8.781 -2.74 1 97.56 101 GLU A O 1
ATOM 808 N N . ALA A 1 102 ? 16.562 -8.742 -4.973 1 96.69 102 ALA A N 1
ATOM 809 C CA . ALA A 1 102 ? 17.328 -7.504 -4.98 1 96.69 102 ALA A CA 1
ATOM 810 C C . ALA A 1 102 ? 16.531 -6.348 -4.398 1 96.69 102 ALA A C 1
ATOM 812 O O . ALA A 1 102 ? 17.047 -5.535 -3.639 1 96.69 102 ALA A O 1
ATOM 813 N N . ASN A 1 103 ? 15.281 -6.246 -4.73 1 96.25 103 ASN A N 1
ATOM 814 C CA . ASN A 1 103 ? 14.438 -5.18 -4.199 1 96.25 103 ASN A CA 1
ATOM 815 C C . ASN A 1 103 ? 14.266 -5.293 -2.689 1 96.25 103 ASN A C 1
ATOM 817 O O . ASN A 1 103 ? 14.391 -4.301 -1.968 1 96.25 103 ASN A O 1
ATOM 821 N N . LEU A 1 104 ? 14.023 -6.52 -2.201 1 97.06 104 LEU A N 1
ATOM 822 C CA . LEU A 1 104 ? 13.836 -6.703 -0.766 1 97.06 104 LEU A CA 1
ATOM 823 C C . LEU A 1 104 ? 15.117 -6.379 -0.004 1 97.06 104 LEU A C 1
ATOM 825 O O . LEU A 1 104 ? 15.07 -5.754 1.059 1 97.06 104 LEU A O 1
ATOM 829 N N . HIS A 1 105 ? 16.203 -6.742 -0.549 1 96.5 105 HIS A N 1
ATOM 830 C CA . HIS A 1 105 ? 17.469 -6.434 0.093 1 96.5 105 HIS A CA 1
ATOM 831 C C . HIS A 1 105 ? 17.75 -4.938 0.071 1 96.5 105 HIS A C 1
ATOM 833 O O . HIS A 1 105 ? 18.25 -4.379 1.051 1 96.5 105 HIS A O 1
ATOM 839 N N . PHE A 1 106 ? 17.484 -4.336 -1.045 1 96.94 106 PHE A N 1
ATOM 840 C CA . PHE A 1 106 ? 17.672 -2.895 -1.13 1 96.94 106 PHE A CA 1
ATOM 841 C C . PHE A 1 106 ? 16.812 -2.176 -0.089 1 96.94 106 PHE A C 1
ATOM 843 O O . PHE A 1 106 ? 17.297 -1.281 0.607 1 96.94 106 PHE A O 1
ATOM 850 N N . ILE A 1 107 ? 15.555 -2.574 0.017 1 96 107 ILE A N 1
ATOM 851 C CA . ILE A 1 107 ? 14.625 -1.999 0.987 1 96 107 ILE A CA 1
ATOM 852 C C . ILE A 1 107 ? 15.195 -2.162 2.396 1 96 107 ILE A C 1
ATOM 854 O O . ILE A 1 107 ? 15.211 -1.21 3.182 1 96 107 ILE A O 1
ATOM 858 N N . SER A 1 108 ? 15.688 -3.344 2.686 1 94.62 108 SER A N 1
ATOM 859 C CA . SER A 1 108 ? 16.203 -3.648 4.012 1 94.62 108 SER A CA 1
ATOM 860 C C . SER A 1 108 ? 17.438 -2.807 4.328 1 94.62 108 SER A C 1
ATOM 862 O O . SER A 1 108 ? 17.656 -2.414 5.48 1 94.62 108 SER A O 1
ATOM 864 N N . LYS A 1 109 ? 18.188 -2.459 3.34 1 94.75 109 LYS A N 1
ATOM 865 C CA . LYS A 1 109 ? 19.422 -1.705 3.52 1 94.75 109 LYS A CA 1
ATOM 866 C C . LYS A 1 109 ? 19.156 -0.205 3.58 1 94.75 109 LYS A C 1
ATOM 868 O O . LYS A 1 109 ? 20 0.569 4.031 1 94.75 109 LYS A O 1
ATOM 873 N N . ASN A 1 110 ? 18.031 0.194 3.1 1 95.88 110 ASN A N 1
ATOM 874 C CA . ASN A 1 110 ? 17.703 1.613 2.994 1 95.88 110 ASN A CA 1
ATOM 875 C C . ASN A 1 110 ? 16.375 1.934 3.658 1 95.88 110 ASN A C 1
ATOM 877 O O . ASN A 1 110 ? 15.547 2.66 3.094 1 95.88 110 ASN A O 1
ATOM 881 N N . ARG A 1 111 ? 16.141 1.476 4.793 1 93.44 111 ARG A N 1
ATOM 882 C CA . ARG A 1 111 ? 14.852 1.48 5.477 1 93.44 111 ARG A CA 1
ATOM 883 C C . ARG A 1 111 ? 14.328 2.902 5.645 1 93.44 111 ARG A C 1
ATOM 885 O O . ARG A 1 111 ? 13.188 3.195 5.297 1 93.44 111 ARG A O 1
ATOM 892 N N . LYS A 1 112 ? 15.18 3.783 6.082 1 94.25 112 LYS A N 1
ATOM 893 C CA . LYS A 1 112 ? 14.727 5.148 6.34 1 94.25 112 LYS A CA 1
ATOM 894 C C . LYS A 1 112 ? 14.312 5.844 5.047 1 94.25 112 LYS A C 1
ATOM 896 O O . LYS A 1 112 ? 13.312 6.559 5.016 1 94.25 112 LYS A O 1
ATOM 901 N N . HIS A 1 113 ? 15.109 5.613 4.047 1 96.56 113 HIS A N 1
ATOM 902 C CA . HIS A 1 113 ? 14.82 6.238 2.764 1 96.56 113 HIS A CA 1
ATOM 903 C C . HIS A 1 113 ? 13.508 5.723 2.184 1 96.56 113 HIS A C 1
ATOM 905 O O . HIS A 1 113 ? 12.688 6.504 1.696 1 96.56 113 HIS A O 1
ATOM 911 N N . VAL A 1 114 ? 13.305 4.465 2.301 1 94.06 114 VAL A N 1
ATOM 912 C CA . VAL A 1 114 ? 12.094 3.891 1.725 1 94.06 114 VAL A CA 1
ATOM 913 C C . VAL A 1 114 ? 10.875 4.348 2.523 1 94.06 114 VAL A C 1
ATOM 915 O O . VAL A 1 114 ? 9.828 4.648 1.95 1 94.06 114 VAL A O 1
ATOM 918 N N . PHE A 1 115 ? 11.055 4.453 3.791 1 89.69 115 PHE A N 1
ATOM 919 C CA . PHE A 1 115 ? 9.953 4.918 4.625 1 89.69 115 PHE A CA 1
ATOM 920 C C . PHE A 1 115 ? 9.594 6.359 4.289 1 89.69 115 PHE A C 1
ATOM 922 O O . PHE A 1 115 ? 8.414 6.707 4.199 1 89.69 115 PHE A O 1
ATOM 929 N N . ALA A 1 116 ? 10.547 7.145 4.074 1 94.12 116 ALA A N 1
ATOM 930 C CA . ALA A 1 116 ? 10.312 8.539 3.686 1 94.12 116 ALA A CA 1
ATOM 931 C C . ALA A 1 116 ? 9.602 8.617 2.338 1 94.12 116 ALA A C 1
ATOM 933 O O . ALA A 1 116 ? 8.672 9.414 2.168 1 94.12 116 ALA A O 1
ATOM 934 N N . VAL A 1 117 ? 9.984 7.766 1.431 1 92.5 117 VAL A N 1
ATOM 935 C CA . VAL A 1 117 ? 9.422 7.781 0.086 1 92.5 117 VAL A CA 1
ATOM 936 C C . VAL A 1 117 ? 7.961 7.336 0.136 1 92.5 117 VAL A C 1
ATOM 938 O O . VAL A 1 117 ? 7.098 7.934 -0.515 1 92.5 117 VAL A O 1
ATOM 941 N N . ILE A 1 118 ? 7.688 6.336 0.918 1 86.38 118 ILE A N 1
ATOM 942 C CA . ILE A 1 118 ? 6.312 5.867 1.07 1 86.38 118 ILE A CA 1
ATOM 943 C C . ILE A 1 118 ? 5.438 6.996 1.61 1 86.38 118 ILE A C 1
ATOM 945 O O . ILE A 1 118 ? 4.344 7.238 1.096 1 86.38 118 ILE A O 1
ATOM 949 N N . GLU A 1 119 ? 5.949 7.703 2.564 1 85.5 119 GLU A N 1
ATOM 950 C CA . GLU A 1 119 ? 5.238 8.836 3.152 1 85.5 119 GLU A CA 1
ATOM 951 C C . GLU A 1 119 ? 4.969 9.914 2.111 1 85.5 119 GLU A C 1
ATOM 953 O O . GLU A 1 119 ? 3.848 10.422 2.012 1 85.5 119 GLU A O 1
ATOM 958 N N . ILE A 1 120 ? 5.945 10.195 1.374 1 90 120 ILE A N 1
ATOM 959 C CA . ILE A 1 120 ? 5.852 11.281 0.399 1 90 120 ILE A CA 1
ATOM 960 C C . ILE A 1 120 ? 4.859 10.898 -0.7 1 90 120 ILE A C 1
ATOM 962 O O . ILE A 1 120 ? 3.955 11.672 -1.024 1 90 120 ILE A O 1
ATOM 966 N N . VAL A 1 121 ? 4.984 9.703 -1.207 1 83.62 121 VAL A N 1
ATOM 967 C CA . VAL A 1 121 ? 4.184 9.25 -2.338 1 83.62 121 VAL A CA 1
ATOM 968 C C . VAL A 1 121 ? 2.723 9.117 -1.918 1 83.62 121 VAL A C 1
ATOM 970 O O . VAL A 1 121 ? 1.815 9.398 -2.707 1 83.62 121 VAL A O 1
ATOM 973 N N . ALA A 1 122 ? 2.5 8.828 -0.716 1 77.81 122 ALA A N 1
ATOM 974 C CA . ALA A 1 122 ? 1.145 8.633 -0.207 1 77.81 122 ALA A CA 1
ATOM 975 C C . ALA A 1 122 ? 0.475 9.969 0.103 1 77.81 122 ALA A C 1
ATOM 977 O O . ALA A 1 122 ? -0.745 10.031 0.271 1 77.81 122 ALA A O 1
ATOM 978 N N . ASN A 1 123 ? 1.279 11.055 0.161 1 81.06 123 ASN A N 1
ATOM 979 C CA . ASN A 1 123 ? 0.694 12.266 0.735 1 81.06 123 ASN A CA 1
ATOM 980 C C . ASN A 1 123 ? 0.847 13.461 -0.198 1 81.06 123 ASN A C 1
ATOM 982 O O . ASN A 1 123 ? 0.02 14.375 -0.184 1 81.06 123 ASN A O 1
ATOM 986 N N . GLU A 1 124 ? 1.878 13.414 -0.903 1 83.12 124 GLU A N 1
ATOM 987 C CA . GLU A 1 124 ? 2.121 14.578 -1.744 1 83.12 124 GLU A CA 1
ATOM 988 C C . GLU A 1 124 ? 1.065 14.703 -2.84 1 83.12 124 GLU A C 1
ATOM 990 O O . GLU A 1 124 ? 0.742 13.719 -3.51 1 83.12 124 GLU A O 1
ATOM 995 N N . ARG A 1 125 ? 0.491 15.852 -3.002 1 78.5 125 ARG A N 1
ATOM 996 C CA . ARG A 1 125 ? -0.583 16.094 -3.959 1 78.5 125 ARG A CA 1
ATOM 997 C C . ARG A 1 125 ? -0.252 17.266 -4.871 1 78.5 125 ARG A C 1
ATOM 999 O O . ARG A 1 125 ? 0.485 18.172 -4.48 1 78.5 125 ARG A O 1
ATOM 1006 N N . THR A 1 126 ? -0.793 17.172 -6.016 1 78.94 126 THR A N 1
ATOM 1007 C CA . THR A 1 126 ? -0.738 18.297 -6.93 1 78.94 126 THR A CA 1
ATOM 1008 C C . THR A 1 126 ? -1.709 19.391 -6.496 1 78.94 126 THR A C 1
ATOM 1010 O O . THR A 1 126 ? -2.451 19.219 -5.527 1 78.94 126 THR A O 1
ATOM 1013 N N . GLU A 1 127 ? -1.568 20.469 -7.188 1 75.62 127 GLU A N 1
ATOM 1014 C CA . GLU A 1 127 ? -2.424 21.609 -6.863 1 75.62 127 GLU A CA 1
ATOM 1015 C C . GLU A 1 127 ? -3.9 21.234 -6.969 1 75.62 127 GLU A C 1
ATOM 1017 O O . GLU A 1 127 ? -4.73 21.766 -6.227 1 75.62 127 GLU A O 1
ATOM 1022 N N . ASP A 1 128 ? -4.172 20.312 -7.824 1 73.88 128 ASP A N 1
ATOM 1023 C CA . ASP A 1 128 ? -5.562 19.922 -8.039 1 73.88 128 ASP A CA 1
ATOM 1024 C C . ASP A 1 128 ? -5.969 18.797 -7.09 1 73.88 128 ASP A C 1
ATOM 1026 O O . ASP A 1 128 ? -7.055 18.234 -7.215 1 73.88 128 ASP A O 1
ATOM 1030 N N . GLY A 1 129 ? -5.09 18.469 -6.285 1 70.31 129 GLY A N 1
ATOM 1031 C CA . GLY A 1 129 ? -5.434 17.547 -5.215 1 70.31 129 GLY A CA 1
ATOM 1032 C C . GLY A 1 129 ? -5.129 16.094 -5.559 1 70.31 129 GLY A C 1
ATOM 1033 O O . GLY A 1 129 ? -5.426 15.195 -4.773 1 70.31 129 GLY A O 1
ATOM 1034 N N . LYS A 1 130 ? -4.539 15.852 -6.668 1 72.38 130 LYS A N 1
ATOM 1035 C CA . LYS A 1 130 ? -4.215 14.492 -7.074 1 72.38 130 LYS A CA 1
ATOM 1036 C C . LYS A 1 130 ? -2.85 14.07 -6.535 1 72.38 130 LYS A C 1
ATOM 1038 O O . LYS A 1 130 ? -1.983 14.914 -6.293 1 72.38 130 LYS A O 1
ATOM 1043 N N . LEU A 1 131 ? -2.709 12.734 -6.316 1 72.25 131 LEU A N 1
ATOM 1044 C CA . LEU A 1 131 ? -1.406 12.234 -5.887 1 72.25 131 LEU A CA 1
ATOM 1045 C C . LEU A 1 131 ? -0.341 12.531 -6.938 1 72.25 131 LEU A C 1
ATOM 1047 O O . LEU A 1 131 ? -0.505 12.18 -8.109 1 72.25 131 LEU A O 1
ATOM 1051 N N . ARG A 1 132 ? 0.687 13.094 -6.555 1 73.69 132 ARG A N 1
ATOM 1052 C CA . ARG A 1 132 ? 1.706 13.648 -7.438 1 73.69 132 ARG A CA 1
ATOM 1053 C C . ARG A 1 132 ? 2.484 12.547 -8.141 1 73.69 132 ARG A C 1
ATOM 1055 O O . ARG A 1 132 ? 2.846 12.68 -9.312 1 73.69 132 ARG A O 1
ATOM 1062 N N . PHE A 1 133 ? 2.779 11.477 -7.484 1 70.81 133 PHE A N 1
ATOM 1063 C CA . PHE A 1 133 ? 3.721 10.492 -8.008 1 70.81 133 PHE A CA 1
ATOM 1064 C C . PHE A 1 133 ? 2.982 9.312 -8.633 1 70.81 133 PHE A C 1
ATOM 1066 O O . PHE A 1 133 ? 3.602 8.32 -9.016 1 70.81 133 PHE A O 1
ATOM 1073 N N . VAL A 1 134 ? 1.741 9.234 -8.742 1 60.34 134 VAL A N 1
ATOM 1074 C CA . VAL A 1 134 ? 0.977 8.102 -9.258 1 60.34 134 VAL A CA 1
ATOM 1075 C C . VAL A 1 134 ? 1.157 8.008 -10.773 1 60.34 134 VAL A C 1
ATOM 1077 O O . VAL A 1 134 ? 1.195 6.91 -11.336 1 60.34 134 VAL A O 1
ATOM 1080 N N . GLY A 1 135 ? 1.31 8.992 -11.625 1 56.22 135 GLY A N 1
ATOM 1081 C CA . GLY A 1 135 ? 1.3 8.898 -13.078 1 56.22 135 GLY A CA 1
ATOM 1082 C C . GLY A 1 135 ? 2.668 8.617 -13.664 1 56.22 135 GLY A C 1
ATOM 1083 O O . GLY A 1 135 ? 2.854 7.613 -14.359 1 56.22 135 GLY A O 1
ATOM 1084 N N . GLU A 1 136 ? 3.652 9.312 -13.609 1 53.97 136 GLU A N 1
ATOM 1085 C CA . GLU A 1 136 ? 4.91 9.297 -14.352 1 53.97 136 GLU A CA 1
ATOM 1086 C C . GLU A 1 136 ? 5.82 8.172 -13.875 1 53.97 136 GLU A C 1
ATOM 1088 O O . GLU A 1 136 ? 6.359 7.422 -14.695 1 53.97 136 GLU A O 1
ATOM 1093 N N . LEU A 1 137 ? 5.957 7.965 -12.633 1 56.5 137 LEU A N 1
ATOM 1094 C CA . LEU A 1 137 ? 6.895 7.004 -12.062 1 56.5 137 LEU A CA 1
ATOM 1095 C C . LEU A 1 137 ? 6.398 5.574 -12.258 1 56.5 137 LEU A C 1
ATOM 1097 O O . LEU A 1 137 ? 7.195 4.637 -12.281 1 56.5 137 LEU A O 1
ATOM 1101 N N . ASP A 1 138 ? 5.277 5.5 -12.93 1 65.19 138 ASP A N 1
ATOM 1102 C CA . ASP A 1 138 ? 4.586 4.215 -12.961 1 65.19 138 ASP A CA 1
ATOM 1103 C C . ASP A 1 138 ? 5.156 3.307 -14.047 1 65.19 138 ASP A C 1
ATOM 1105 O O . ASP A 1 138 ? 5.504 2.154 -13.781 1 65.19 138 ASP A O 1
ATOM 1109 N N . GLU A 1 139 ? 5.539 3.887 -15.164 1 73.94 139 GLU A N 1
ATOM 1110 C CA . GLU A 1 139 ? 5.949 2.963 -16.219 1 73.94 139 GLU A CA 1
ATOM 1111 C C . GLU A 1 139 ? 7.348 2.408 -15.953 1 73.94 139 GLU A C 1
ATOM 1113 O O . GLU A 1 139 ? 7.617 1.236 -16.219 1 73.94 139 GLU A O 1
ATOM 1118 N N . ARG A 1 1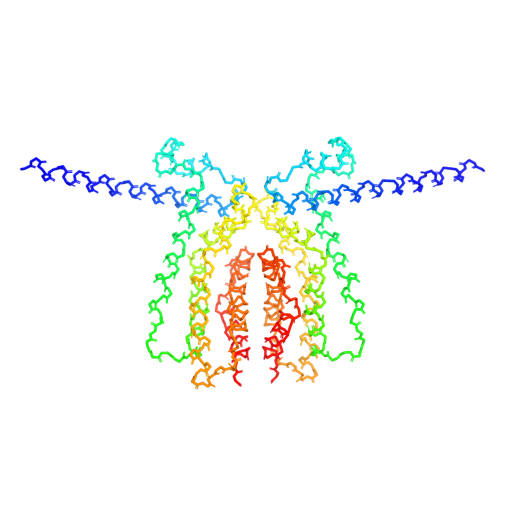40 ? 8.203 3.189 -15.359 1 76.44 140 ARG A N 1
ATOM 1119 C CA . ARG A 1 140 ? 9.578 2.785 -15.07 1 76.44 140 ARG A CA 1
ATOM 1120 C C . ARG A 1 140 ? 9.617 1.701 -14 1 76.44 140 ARG A C 1
ATOM 1122 O O . ARG A 1 140 ? 10.555 0.91 -13.945 1 76.44 140 ARG A O 1
ATOM 1129 N N . ILE A 1 141 ? 8.562 1.702 -13.289 1 81.75 141 ILE A N 1
ATOM 1130 C CA . ILE A 1 141 ? 8.5 0.773 -12.172 1 81.75 141 ILE A CA 1
ATOM 1131 C C . ILE A 1 141 ? 8.031 -0.595 -12.656 1 81.75 141 ILE A C 1
ATOM 1133 O O . ILE A 1 141 ? 8.555 -1.627 -12.227 1 81.75 141 ILE A O 1
ATOM 1137 N N . PHE A 1 142 ? 7.164 -0.564 -13.672 1 89.56 142 PHE A N 1
ATOM 1138 C CA . PHE A 1 142 ? 6.516 -1.818 -14.031 1 89.56 142 PHE A CA 1
ATOM 1139 C C . PHE A 1 142 ? 7.176 -2.441 -15.258 1 89.56 142 PHE A C 1
ATOM 1141 O O . PHE A 1 142 ? 7.164 -3.664 -15.422 1 89.56 142 PHE A O 1
ATOM 1148 N N . GLN A 1 143 ? 7.891 -1.641 -16.047 1 89.12 143 GLN A N 1
ATOM 1149 C CA . GLN A 1 143 ? 8.43 -2.088 -17.328 1 89.12 143 GLN A CA 1
ATOM 1150 C C . GLN A 1 143 ? 9.43 -3.221 -17.141 1 89.12 143 GLN A C 1
ATOM 1152 O O . GLN A 1 143 ? 9.414 -4.207 -17.875 1 89.12 143 GLN A O 1
ATOM 1157 N N . PRO A 1 144 ? 10.297 -3.094 -16.172 1 90.19 144 PRO A N 1
ATOM 1158 C CA . PRO A 1 144 ? 11.25 -4.195 -16 1 90.19 144 PRO A CA 1
ATOM 1159 C C . PRO A 1 144 ? 10.57 -5.523 -15.695 1 90.19 144 PRO A C 1
ATOM 1161 O O . PRO A 1 144 ? 10.992 -6.57 -16.188 1 90.19 144 PRO A O 1
ATOM 1164 N N . ILE A 1 145 ? 9.492 -5.527 -14.938 1 95.19 145 ILE A N 1
ATOM 1165 C CA . ILE A 1 145 ? 8.781 -6.75 -14.578 1 95.19 145 ILE A CA 1
ATOM 1166 C C . ILE A 1 145 ? 8.047 -7.293 -15.797 1 95.19 145 ILE A C 1
ATOM 1168 O O . ILE A 1 145 ? 8.109 -8.492 -16.094 1 95.19 145 ILE A O 1
ATOM 1172 N N . GLU A 1 146 ? 7.422 -6.414 -16.5 1 96.12 146 GLU A N 1
ATOM 1173 C CA . GLU A 1 146 ? 6.703 -6.832 -17.688 1 96.12 146 GLU A CA 1
ATOM 1174 C C . GLU A 1 146 ? 7.648 -7.453 -18.719 1 96.12 146 GLU A C 1
ATOM 1176 O O . GLU A 1 146 ? 7.312 -8.453 -19.359 1 96.12 146 GLU A O 1
ATOM 1181 N N . LYS A 1 147 ? 8.789 -6.824 -18.844 1 94.25 147 LYS A N 1
ATOM 1182 C CA . LYS A 1 147 ? 9.789 -7.359 -19.766 1 94.25 147 LYS A CA 1
ATOM 1183 C C . LYS A 1 147 ? 10.188 -8.781 -19.375 1 94.25 147 LYS A C 1
ATOM 1185 O O . LYS A 1 147 ? 10.289 -9.656 -20.234 1 94.25 147 LYS A O 1
ATOM 1190 N N . ILE A 1 148 ? 10.359 -9.008 -18.141 1 96.12 148 ILE A N 1
ATOM 1191 C CA . ILE A 1 148 ? 10.719 -10.336 -17.656 1 96.12 148 ILE A CA 1
ATOM 1192 C C . ILE A 1 148 ? 9.586 -11.312 -17.953 1 96.12 148 ILE A C 1
ATOM 1194 O O . ILE A 1 148 ? 9.836 -12.43 -18.422 1 96.12 148 ILE A O 1
ATOM 1198 N N . LEU A 1 149 ? 8.328 -10.93 -17.75 1 98 149 LEU A N 1
ATOM 1199 C CA . LEU A 1 149 ? 7.172 -11.789 -17.969 1 98 149 LEU A CA 1
ATOM 1200 C C . LEU A 1 149 ? 7.051 -12.172 -19.438 1 98 149 LEU A C 1
ATOM 1202 O O . LEU A 1 149 ? 6.816 -13.336 -19.766 1 98 149 LEU A O 1
ATOM 1206 N N . PHE A 1 150 ? 7.301 -11.234 -20.312 1 97.31 150 PHE A N 1
ATOM 1207 C CA . PHE A 1 150 ? 7.168 -11.492 -21.734 1 97.31 150 PHE A CA 1
ATOM 1208 C C . PHE A 1 150 ? 8.312 -12.375 -22.234 1 97.31 150 PHE A C 1
ATOM 1210 O O . PHE A 1 150 ? 8.117 -13.227 -23.109 1 97.31 150 PHE A O 1
ATOM 1217 N N . LEU A 1 151 ? 9.492 -12.141 -21.719 1 95.69 151 LEU A N 1
ATOM 1218 C CA . LEU A 1 151 ? 10.609 -13.016 -22.047 1 95.69 151 LEU A CA 1
ATOM 1219 C C . LEU A 1 151 ? 10.297 -14.461 -21.656 1 95.69 151 LEU A C 1
ATOM 1221 O O . LEU A 1 151 ? 10.57 -15.383 -22.422 1 95.69 151 LEU A O 1
ATOM 1225 N N . GLY A 1 152 ? 9.719 -14.625 -20.438 1 97.38 152 GLY A N 1
ATOM 1226 C CA . GLY A 1 152 ? 9.359 -15.961 -20 1 97.38 152 GLY A CA 1
ATOM 1227 C C . GLY A 1 152 ? 8.242 -16.578 -20.812 1 97.38 152 GLY A C 1
ATOM 1228 O O . GLY A 1 152 ? 8.234 -17.797 -21.031 1 97.38 152 GLY A O 1
ATOM 1229 N N . MET A 1 153 ? 7.316 -15.805 -21.203 1 96.69 153 MET A N 1
ATOM 1230 C CA . MET A 1 153 ? 6.258 -16.281 -22.078 1 96.69 153 MET A CA 1
ATOM 1231 C C . MET A 1 153 ? 6.832 -16.766 -23.406 1 96.69 153 MET A C 1
ATOM 1233 O O . MET A 1 153 ? 6.449 -17.828 -23.906 1 96.69 153 MET A O 1
ATOM 1237 N N . GLU A 1 154 ? 7.73 -16.016 -23.969 1 95.69 154 GLU A N 1
ATOM 1238 C CA . GLU A 1 154 ? 8.344 -16.328 -25.266 1 95.69 154 GLU A CA 1
ATOM 1239 C C . GLU A 1 154 ? 9.133 -17.625 -25.203 1 95.69 154 GLU A C 1
ATOM 1241 O O . GLU A 1 154 ? 9.125 -18.406 -26.156 1 95.69 154 GLU A O 1
ATOM 1246 N N . ASP A 1 155 ? 9.781 -17.844 -24.141 1 94.25 155 ASP A N 1
ATOM 1247 C CA . ASP A 1 155 ? 10.625 -19.031 -24.094 1 94.25 155 ASP A CA 1
ATOM 1248 C C . ASP A 1 155 ? 9.883 -20.203 -23.453 1 94.25 155 ASP A C 1
ATOM 1250 O O . ASP A 1 155 ? 10.461 -21.281 -23.25 1 94.25 155 ASP A O 1
ATOM 1254 N N . GLY A 1 156 ? 8.672 -20 -22.984 1 95.69 156 GLY A N 1
ATOM 1255 C CA . GLY A 1 156 ? 7.801 -21.078 -22.531 1 95.69 156 GLY A CA 1
ATOM 1256 C C . GLY A 1 156 ? 7.898 -21.344 -21.047 1 95.69 156 GLY A C 1
ATOM 1257 O O . GLY A 1 156 ? 7.223 -22.234 -20.516 1 95.69 156 GLY A O 1
ATOM 1258 N N . THR A 1 157 ? 8.641 -20.531 -20.297 1 95.75 157 THR A N 1
ATOM 1259 C CA . THR A 1 157 ? 8.828 -20.719 -18.859 1 95.75 157 THR A CA 1
ATOM 1260 C C . THR A 1 157 ? 7.617 -20.203 -18.094 1 95.75 157 THR A C 1
ATOM 1262 O O . THR A 1 157 ? 7.266 -20.734 -17.047 1 95.75 157 THR A O 1
ATOM 1265 N N . PHE A 1 158 ? 7.051 -19.156 -18.594 1 98 158 PHE A N 1
ATOM 1266 C CA . PHE A 1 158 ? 5.898 -18.562 -17.938 1 98 158 PHE A CA 1
ATOM 1267 C C . PHE A 1 158 ? 4.625 -18.812 -18.734 1 98 158 PHE A C 1
ATOM 1269 O O . PHE A 1 158 ? 4.688 -19.062 -19.938 1 98 158 PHE A O 1
ATOM 1276 N N . ARG A 1 159 ? 3.52 -18.812 -18.078 1 97.38 159 ARG A N 1
ATOM 1277 C CA . ARG A 1 159 ? 2.213 -18.922 -18.719 1 97.38 159 ARG A CA 1
ATOM 1278 C C . ARG A 1 159 ? 1.958 -17.734 -19.641 1 97.38 159 ARG A C 1
ATOM 1280 O O . ARG A 1 159 ? 2.713 -16.766 -19.641 1 97.38 159 ARG A O 1
ATOM 1287 N N . GLU A 1 160 ? 0.951 -17.828 -20.422 1 97.19 160 GLU A N 1
ATOM 1288 C CA . GLU A 1 160 ? 0.613 -16.766 -21.359 1 97.19 160 GLU A CA 1
ATOM 1289 C C . GLU A 1 160 ? 0.109 -15.523 -20.625 1 97.19 160 GLU A C 1
ATOM 1291 O O . GLU A 1 160 ? -0.65 -15.633 -19.672 1 97.19 160 GLU A O 1
ATOM 1296 N N . PHE A 1 161 ? 0.588 -14.406 -21.094 1 97.44 161 PHE A N 1
ATOM 1297 C CA . PHE A 1 161 ? 0.145 -13.117 -20.578 1 97.44 161 PHE A CA 1
ATOM 1298 C C . PHE A 1 161 ? -0.349 -12.219 -21.719 1 97.44 161 PHE A C 1
ATOM 1300 O O . PHE A 1 161 ? 0.332 -12.062 -22.734 1 97.44 161 PHE A O 1
ATOM 1307 N N . THR A 1 162 ? -1.55 -11.734 -21.578 1 97.38 162 THR A N 1
ATOM 1308 C CA . THR A 1 162 ? -1.938 -10.57 -22.375 1 97.38 162 THR A CA 1
ATOM 1309 C C . THR A 1 162 ? -1.266 -9.312 -21.844 1 97.38 162 THR A C 1
ATOM 1311 O O . THR A 1 162 ? -0.72 -9.312 -20.734 1 97.38 162 THR A O 1
ATOM 1314 N N . PRO A 1 163 ? -1.278 -8.234 -22.578 1 96.38 163 PRO A N 1
ATOM 1315 C CA . PRO A 1 163 ? -0.743 -6.984 -22.031 1 96.38 163 PRO A CA 1
ATOM 1316 C C . PRO A 1 163 ? -1.393 -6.598 -20.703 1 96.38 163 PRO A C 1
ATOM 1318 O O . PRO A 1 163 ? -0.702 -6.172 -19.781 1 96.38 163 PRO A O 1
ATOM 1321 N N . PHE A 1 164 ? -2.631 -6.852 -20.547 1 96.19 164 PHE A N 1
ATOM 1322 C CA . PHE A 1 164 ? -3.348 -6.512 -19.328 1 96.19 164 PHE A CA 1
ATOM 1323 C C . PHE A 1 164 ? -2.914 -7.414 -18.188 1 96.19 164 PHE A C 1
ATOM 1325 O O . PHE A 1 164 ? -2.578 -6.93 -17.094 1 96.19 164 PHE A O 1
ATOM 1332 N N . SER A 1 165 ? -2.902 -8.688 -18.438 1 97.31 165 SER A N 1
ATOM 1333 C CA . SER A 1 165 ? -2.574 -9.609 -17.359 1 97.31 165 SER A CA 1
ATOM 1334 C C . SER A 1 165 ? -1.121 -9.453 -16.922 1 97.31 165 SER A C 1
ATOM 1336 O O . SER A 1 165 ? -0.795 -9.648 -15.75 1 97.31 165 SER A O 1
ATOM 1338 N N . ALA A 1 166 ? -0.229 -9.062 -17.891 1 97.5 166 ALA A N 1
ATOM 1339 C CA . ALA A 1 166 ? 1.162 -8.781 -17.547 1 97.5 166 ALA A CA 1
ATOM 1340 C C . ALA A 1 166 ? 1.268 -7.559 -16.641 1 97.5 166 ALA A C 1
ATOM 1342 O O . ALA A 1 166 ? 2.027 -7.559 -15.672 1 97.5 166 ALA A O 1
ATOM 1343 N N . ARG A 1 167 ? 0.5 -6.551 -16.953 1 94.69 167 ARG A N 1
ATOM 1344 C CA . ARG A 1 167 ? 0.479 -5.344 -16.141 1 94.69 167 ARG A CA 1
ATOM 1345 C C . ARG A 1 167 ? -0.05 -5.633 -14.734 1 94.69 167 ARG A C 1
ATOM 1347 O O . ARG A 1 167 ? 0.528 -5.191 -13.742 1 94.69 167 ARG A O 1
ATOM 1354 N N . VAL A 1 168 ? -1.12 -6.422 -14.656 1 96.25 168 VAL A N 1
ATOM 1355 C CA . VAL A 1 168 ? -1.701 -6.758 -13.359 1 96.25 168 VAL A CA 1
ATOM 1356 C C . VAL A 1 168 ? -0.696 -7.555 -12.531 1 96.25 168 VAL A C 1
ATOM 1358 O O . VAL A 1 168 ? -0.534 -7.312 -11.336 1 96.25 168 VAL A O 1
ATOM 1361 N N . MET A 1 169 ? 0.024 -8.461 -13.148 1 97.81 169 MET A N 1
ATOM 1362 C CA . MET A 1 169 ? 1.038 -9.242 -12.453 1 97.81 169 MET A CA 1
ATOM 1363 C C . MET A 1 169 ? 2.178 -8.352 -11.969 1 97.81 169 MET A C 1
ATOM 1365 O O . MET A 1 169 ? 2.652 -8.5 -10.844 1 97.81 169 MET A O 1
ATOM 1369 N N . ALA A 1 170 ? 2.58 -7.426 -12.844 1 96 170 ALA A N 1
ATOM 1370 C CA . ALA A 1 170 ? 3.641 -6.496 -12.469 1 96 170 ALA A CA 1
ATOM 1371 C C . ALA A 1 170 ? 3.225 -5.645 -11.273 1 96 170 ALA A C 1
ATOM 1373 O O . ALA A 1 170 ? 3.998 -5.473 -10.328 1 96 170 ALA A O 1
ATOM 1374 N N . VAL A 1 171 ? 2.018 -5.164 -11.266 1 93.31 171 VAL A N 1
ATOM 1375 C CA . VAL A 1 171 ? 1.476 -4.371 -10.172 1 93.31 171 VAL A CA 1
ATOM 1376 C C . VAL A 1 171 ? 1.397 -5.223 -8.906 1 93.31 171 VAL A C 1
ATOM 1378 O O . VAL A 1 171 ? 1.73 -4.754 -7.816 1 93.31 171 VAL A O 1
ATOM 1381 N N . THR A 1 172 ? 0.965 -6.434 -9.078 1 96.56 172 THR A N 1
ATOM 1382 C CA . THR A 1 172 ? 0.865 -7.359 -7.953 1 96.56 172 THR A CA 1
ATOM 1383 C C . THR A 1 172 ? 2.227 -7.562 -7.297 1 96.56 172 THR A C 1
ATOM 1385 O O . THR A 1 172 ? 2.357 -7.445 -6.074 1 96.56 172 THR A O 1
ATOM 1388 N N . ILE A 1 173 ? 3.207 -7.785 -8.094 1 97.19 173 ILE A N 1
ATOM 1389 C CA . ILE A 1 173 ? 4.559 -8 -7.586 1 97.19 173 ILE A CA 1
ATOM 1390 C C . ILE A 1 173 ? 5.047 -6.746 -6.863 1 97.19 173 ILE A C 1
ATOM 1392 O O . ILE A 1 173 ? 5.578 -6.832 -5.754 1 97.19 173 ILE A O 1
ATOM 1396 N N . ARG A 1 174 ? 4.781 -5.641 -7.445 1 92.38 174 ARG A N 1
ATOM 1397 C CA . ARG A 1 174 ? 5.207 -4.379 -6.844 1 92.38 174 ARG A CA 1
ATOM 1398 C C . ARG A 1 174 ? 4.488 -4.133 -5.523 1 92.38 174 ARG A C 1
ATOM 1400 O O . ARG A 1 174 ? 5.102 -3.691 -4.547 1 92.38 174 ARG A O 1
ATOM 1407 N N . ASN A 1 175 ? 3.188 -4.395 -5.48 1 91.5 175 ASN A N 1
ATOM 1408 C CA . ASN A 1 175 ? 2.424 -4.211 -4.254 1 91.5 175 ASN A CA 1
ATOM 1409 C C . ASN A 1 175 ? 2.949 -5.098 -3.127 1 91.5 175 ASN A C 1
ATOM 1411 O O . ASN A 1 175 ? 2.99 -4.68 -1.969 1 91.5 175 ASN A O 1
ATOM 1415 N N . VAL A 1 176 ? 3.318 -6.25 -3.463 1 95.5 176 VAL A N 1
ATOM 1416 C CA . VAL A 1 176 ? 3.826 -7.199 -2.475 1 95.5 176 VAL A CA 1
ATOM 1417 C C . VAL A 1 176 ? 5.188 -6.73 -1.964 1 95.5 176 VAL A C 1
ATOM 1419 O O . VAL A 1 176 ? 5.438 -6.738 -0.756 1 95.5 176 VAL A O 1
ATOM 1422 N N . ILE A 1 177 ? 5.996 -6.266 -2.85 1 94.19 177 ILE A N 1
ATOM 1423 C CA . ILE A 1 177 ? 7.309 -5.754 -2.469 1 94.19 177 ILE A CA 1
ATOM 1424 C C . ILE A 1 177 ? 7.148 -4.523 -1.58 1 94.19 177 ILE A C 1
ATOM 1426 O O . ILE A 1 177 ? 7.773 -4.426 -0.523 1 94.19 177 ILE A O 1
ATOM 1430 N N . ASP A 1 178 ? 6.277 -3.676 -1.978 1 89.06 178 ASP A N 1
ATOM 1431 C CA . ASP A 1 178 ? 6.027 -2.473 -1.19 1 89.06 178 ASP A CA 1
ATOM 1432 C C . ASP A 1 178 ? 5.414 -2.818 0.164 1 89.06 178 ASP A C 1
ATOM 1434 O O . ASP A 1 178 ? 5.703 -2.162 1.167 1 89.06 178 ASP A O 1
ATOM 1438 N N . GLY A 1 179 ? 4.555 -3.832 0.067 1 89.12 179 GLY A N 1
ATOM 1439 C CA . GLY A 1 179 ? 3.957 -4.266 1.32 1 89.12 179 GLY A CA 1
ATOM 1440 C C . GLY A 1 179 ? 4.98 -4.742 2.334 1 89.12 179 GLY A C 1
ATOM 1441 O O . GLY A 1 179 ? 4.762 -4.637 3.543 1 89.12 179 GLY A O 1
ATOM 1442 N N . PHE A 1 180 ? 6.082 -5.203 1.911 1 92.94 180 PHE A N 1
ATOM 1443 C CA . PHE A 1 180 ? 7.148 -5.68 2.783 1 92.94 180 PHE A CA 1
ATOM 1444 C C . PHE A 1 180 ? 7.719 -4.535 3.613 1 92.94 180 PHE A C 1
ATOM 1446 O O . PHE A 1 180 ? 8.211 -4.75 4.723 1 92.94 180 PHE A O 1
ATOM 1453 N N . CYS A 1 181 ? 7.621 -3.336 3.098 1 89.69 181 CYS A N 1
ATOM 1454 C CA . CYS A 1 181 ? 8.117 -2.178 3.834 1 89.69 181 CYS A CA 1
ATOM 1455 C C . CYS A 1 181 ? 7.352 -1.996 5.141 1 89.69 181 CYS A C 1
ATOM 1457 O O . CYS A 1 181 ? 7.949 -1.691 6.176 1 89.69 181 CYS A O 1
ATOM 1459 N N . ILE A 1 182 ? 6.102 -2.236 5.078 1 81.56 182 ILE A N 1
ATOM 1460 C CA . ILE A 1 182 ? 5.266 -2.102 6.266 1 81.56 182 ILE A CA 1
ATOM 1461 C C . ILE A 1 182 ? 5.645 -3.168 7.289 1 81.56 182 ILE A C 1
ATOM 1463 O O . ILE A 1 182 ? 5.707 -2.893 8.492 1 81.56 182 ILE A O 1
ATOM 1467 N N . GLU A 1 183 ? 5.875 -4.336 6.766 1 83.94 183 GLU A N 1
ATOM 1468 C CA . GLU A 1 183 ? 6.324 -5.41 7.645 1 83.94 183 GLU A CA 1
ATOM 1469 C C . GLU A 1 183 ? 7.645 -5.055 8.32 1 83.94 183 GLU A C 1
ATOM 1471 O O . GLU A 1 183 ? 7.824 -5.305 9.516 1 83.94 183 GLU A O 1
ATOM 1476 N N . LEU A 1 184 ? 8.523 -4.48 7.605 1 86.06 184 LEU A N 1
ATOM 1477 C CA . LEU A 1 184 ? 9.828 -4.109 8.141 1 86.06 184 LEU A CA 1
ATOM 1478 C C . LEU A 1 184 ? 9.695 -3.008 9.188 1 86.06 184 LEU A C 1
ATOM 1480 O O . LEU A 1 184 ? 10.453 -2.975 10.156 1 86.06 184 LEU A O 1
ATOM 1484 N N . MET A 1 185 ? 8.766 -2.146 8.977 1 80.31 185 MET A N 1
ATOM 1485 C CA . MET A 1 185 ? 8.508 -1.087 9.945 1 80.31 185 MET A CA 1
ATOM 1486 C C . MET A 1 185 ? 7.953 -1.664 11.25 1 80.31 185 MET A C 1
ATOM 1488 O O . MET A 1 185 ? 8.305 -1.203 12.336 1 80.31 185 MET A O 1
ATOM 1492 N N . ARG A 1 186 ? 7.184 -2.676 11.062 1 77.5 186 ARG A N 1
ATOM 1493 C CA . ARG A 1 186 ? 6.539 -3.295 12.219 1 77.5 186 ARG A CA 1
ATOM 1494 C C . ARG A 1 186 ? 7.5 -4.223 12.953 1 77.5 186 ARG A C 1
ATOM 1496 O O . ARG A 1 186 ? 7.484 -4.301 14.18 1 77.5 186 ARG A O 1
ATOM 1503 N N . ASN A 1 187 ? 8.203 -4.93 12.133 1 84.5 187 ASN A N 1
ATOM 1504 C CA . ASN A 1 187 ? 9.141 -5.914 12.664 1 84.5 187 ASN A CA 1
ATOM 1505 C C . ASN A 1 187 ? 10.531 -5.734 12.07 1 84.5 187 ASN A C 1
ATOM 1507 O O . ASN A 1 187 ? 10.938 -6.484 11.18 1 84.5 187 ASN A O 1
ATOM 1511 N N . PRO A 1 188 ? 11.297 -4.859 12.656 1 83.19 188 PRO A N 1
ATOM 1512 C CA . PRO A 1 188 ? 12.602 -4.531 12.078 1 83.19 188 PRO A CA 1
ATOM 1513 C C . PRO A 1 188 ? 13.555 -5.723 12.07 1 83.19 188 PRO A C 1
ATOM 1515 O O . PRO A 1 188 ? 14.531 -5.734 11.312 1 83.19 188 PRO A O 1
ATOM 1518 N N . GLU A 1 189 ? 13.266 -6.691 12.875 1 89.44 189 GLU A N 1
ATOM 1519 C CA . GLU A 1 189 ? 14.188 -7.82 12.992 1 89.44 189 GLU A CA 1
ATOM 1520 C C . GLU A 1 189 ? 13.766 -8.969 12.086 1 89.44 189 GLU A C 1
ATOM 1522 O O . GLU A 1 189 ? 14.352 -10.055 12.141 1 89.44 189 GLU A O 1
ATOM 1527 N N . THR A 1 190 ? 12.805 -8.711 11.289 1 90.56 190 THR A N 1
ATOM 1528 C CA . THR A 1 190 ? 12.328 -9.766 10.398 1 90.56 190 THR A CA 1
ATOM 1529 C C . THR A 1 190 ? 13.477 -10.305 9.547 1 90.56 190 THR A C 1
ATOM 1531 O O . THR A 1 190 ? 14.344 -9.547 9.102 1 90.56 190 THR A O 1
ATOM 1534 N N . ASN A 1 191 ? 13.438 -11.617 9.273 1 94.31 191 ASN A N 1
ATOM 1535 C CA . ASN A 1 191 ? 14.414 -12.25 8.383 1 94.31 191 ASN A CA 1
ATOM 1536 C C . ASN A 1 191 ? 14.055 -12.031 6.914 1 94.31 191 ASN A C 1
ATOM 1538 O O . ASN A 1 191 ? 13.117 -12.656 6.402 1 94.31 191 ASN A O 1
ATOM 1542 N N . ILE A 1 192 ? 14.859 -11.297 6.262 1 95.75 192 ILE A N 1
ATOM 1543 C CA . ILE A 1 192 ? 14.578 -10.891 4.887 1 95.75 192 ILE A CA 1
ATOM 1544 C C . ILE A 1 192 ? 14.562 -12.117 3.98 1 95.75 192 ILE A C 1
ATOM 1546 O O . ILE A 1 192 ? 13.711 -12.227 3.094 1 95.75 192 ILE A O 1
ATOM 1550 N N . ASN A 1 193 ? 15.414 -13.039 4.215 1 97.25 193 ASN A N 1
ATOM 1551 C CA . ASN A 1 193 ? 15.531 -14.211 3.348 1 97.25 193 ASN A CA 1
ATOM 1552 C C . ASN A 1 193 ? 14.281 -15.078 3.412 1 97.25 193 ASN A C 1
ATOM 1554 O O . ASN A 1 193 ? 13.898 -15.703 2.418 1 97.25 193 ASN A O 1
ATOM 1558 N N . ASP A 1 194 ? 13.641 -15.094 4.562 1 97.31 194 ASP A N 1
ATOM 1559 C CA . ASP A 1 194 ? 12.391 -15.844 4.68 1 97.31 194 ASP A CA 1
ATOM 1560 C C . ASP A 1 194 ? 11.312 -15.25 3.773 1 97.31 194 ASP A C 1
ATOM 1562 O O . ASP A 1 194 ? 10.578 -15.992 3.115 1 97.31 194 ASP A O 1
ATOM 1566 N N . TYR A 1 195 ? 11.25 -13.969 3.715 1 97.31 195 TYR A N 1
ATOM 1567 C CA . TYR A 1 195 ? 10.273 -13.305 2.861 1 97.31 195 TYR A CA 1
ATOM 1568 C C . TYR A 1 195 ? 10.648 -13.445 1.391 1 97.31 195 TYR A C 1
ATOM 1570 O O . TYR A 1 195 ? 9.781 -13.664 0.542 1 97.31 195 TYR A O 1
ATOM 1578 N N . VAL A 1 196 ? 11.961 -13.352 1.116 1 98 196 VAL A N 1
ATOM 1579 C CA . VAL A 1 196 ? 12.414 -13.555 -0.256 1 98 196 VAL A CA 1
ATOM 1580 C C . VAL A 1 196 ? 11.961 -14.93 -0.748 1 98 196 VAL A C 1
ATOM 1582 O O . VAL A 1 196 ? 11.352 -15.047 -1.812 1 98 196 VAL A O 1
ATOM 1585 N N . ASN A 1 197 ? 12.203 -15.945 0.042 1 98.25 197 ASN A N 1
ATOM 1586 C CA . ASN A 1 197 ? 11.867 -17.312 -0.339 1 98.25 197 ASN A CA 1
ATOM 1587 C C . ASN A 1 197 ? 10.367 -17.484 -0.579 1 98.25 197 ASN A C 1
ATOM 1589 O O . ASN A 1 197 ? 9.961 -18.109 -1.549 1 98.25 197 ASN A O 1
ATOM 1593 N N . GLU A 1 198 ? 9.594 -16.844 0.261 1 97.94 198 GLU A N 1
ATOM 1594 C CA . GLU A 1 198 ? 8.141 -16.969 0.126 1 97.94 198 GLU A CA 1
ATOM 1595 C C . GLU A 1 198 ? 7.637 -16.219 -1.104 1 97.94 198 GLU A C 1
ATOM 1597 O O . GLU A 1 198 ? 6.816 -16.734 -1.86 1 97.94 198 GLU A O 1
ATOM 1602 N N . PHE A 1 199 ? 8.141 -15.008 -1.285 1 98.44 199 PHE A N 1
ATOM 1603 C CA . PHE A 1 199 ? 7.688 -14.211 -2.424 1 98.44 199 PHE A CA 1
ATOM 1604 C C . PHE A 1 199 ? 8.102 -14.867 -3.736 1 98.44 199 PHE A C 1
ATOM 1606 O O . PHE A 1 199 ? 7.316 -14.922 -4.684 1 98.44 199 PHE A O 1
ATOM 1613 N N . VAL A 1 200 ? 9.32 -15.32 -3.77 1 98.31 200 VAL A N 1
ATOM 1614 C CA . VAL A 1 200 ? 9.805 -15.992 -4.973 1 98.31 200 VAL A CA 1
ATOM 1615 C C . VAL A 1 200 ? 8.938 -17.219 -5.266 1 98.31 200 VAL A C 1
ATOM 1617 O O . VAL A 1 200 ? 8.516 -17.438 -6.406 1 98.31 200 VAL A O 1
ATOM 1620 N N . LYS A 1 201 ? 8.648 -18.016 -4.242 1 97.94 201 LYS A N 1
ATOM 1621 C CA . LYS A 1 201 ? 7.809 -19.203 -4.414 1 97.94 201 LYS A CA 1
ATOM 1622 C C . LYS A 1 201 ? 6.422 -18.828 -4.926 1 97.94 201 LYS A C 1
ATOM 1624 O O . LYS A 1 201 ? 5.906 -19.438 -5.855 1 97.94 201 LYS A O 1
ATOM 1629 N N . ILE A 1 202 ? 5.801 -17.812 -4.402 1 98.25 202 ILE A N 1
ATOM 1630 C CA . ILE A 1 202 ? 4.465 -17.359 -4.77 1 98.25 202 ILE A CA 1
ATOM 1631 C C . ILE A 1 202 ? 4.441 -16.984 -6.25 1 98.25 202 ILE A C 1
ATOM 1633 O O . ILE A 1 202 ? 3.57 -17.438 -6.996 1 98.25 202 ILE A O 1
ATOM 1637 N N . PHE A 1 203 ? 5.414 -16.234 -6.691 1 98.31 203 PHE A N 1
ATOM 1638 C CA . PHE A 1 203 ? 5.328 -15.695 -8.039 1 98.31 203 PHE A CA 1
ATOM 1639 C C . PHE A 1 203 ? 5.902 -16.672 -9.055 1 98.31 203 PHE A C 1
ATOM 1641 O O . PHE A 1 203 ? 5.57 -16.609 -10.242 1 98.31 203 PHE A O 1
ATOM 1648 N N . GLU A 1 204 ? 6.785 -17.578 -8.555 1 97.19 204 GLU A N 1
ATOM 1649 C CA . GLU A 1 204 ? 7.137 -18.703 -9.422 1 97.19 204 GLU A CA 1
ATOM 1650 C C . GLU A 1 204 ? 5.906 -19.531 -9.789 1 97.19 204 GLU A C 1
ATOM 1652 O O . GLU A 1 204 ? 5.711 -19.875 -10.953 1 97.19 204 GLU A O 1
ATOM 1657 N N . LEU A 1 205 ? 5.094 -19.828 -8.836 1 97.5 205 LEU A N 1
ATOM 1658 C CA . LEU A 1 205 ? 3.885 -20.609 -9.055 1 97.5 205 LEU A CA 1
ATOM 1659 C C . LEU A 1 205 ? 2.865 -19.828 -9.867 1 97.5 205 LEU A C 1
ATOM 1661 O O . LEU A 1 205 ? 2.252 -20.375 -10.789 1 97.5 205 LEU A O 1
ATOM 1665 N N . ALA A 1 206 ? 2.719 -18.516 -9.594 1 98 206 ALA A N 1
ATOM 1666 C CA . ALA A 1 206 ? 1.696 -17.688 -10.227 1 98 206 ALA A CA 1
ATOM 1667 C C . ALA A 1 206 ? 2.02 -17.453 -11.695 1 98 206 ALA A C 1
ATOM 1669 O O . ALA A 1 206 ? 1.138 -17.094 -12.484 1 98 206 ALA A O 1
ATOM 1670 N N . THR A 1 207 ? 3.316 -17.609 -12.039 1 97.81 207 THR A N 1
ATOM 1671 C CA . THR A 1 207 ? 3.705 -17.297 -13.406 1 97.81 207 THR A CA 1
ATOM 1672 C C . THR A 1 207 ? 3.982 -18.578 -14.188 1 97.81 207 THR A C 1
ATOM 1674 O O . THR A 1 207 ? 4.145 -18.547 -15.414 1 97.81 207 THR A O 1
ATOM 1677 N N . ARG A 1 208 ? 3.982 -19.641 -13.539 1 92.88 208 ARG A N 1
ATOM 1678 C CA . ARG A 1 208 ? 4.434 -20.891 -14.133 1 92.88 208 ARG A CA 1
ATOM 1679 C C . ARG A 1 208 ? 3.482 -21.344 -15.227 1 92.88 208 ARG A C 1
ATOM 1681 O O . ARG A 1 208 ? 2.264 -21.203 -15.102 1 92.88 208 ARG A O 1
ATOM 1688 N N . SER A 1 209 ? 4.047 -21.859 -16.281 1 86.5 209 SER A N 1
ATOM 1689 C CA . SER A 1 209 ? 3.289 -22.422 -17.391 1 86.5 209 SER A CA 1
ATOM 1690 C C . SER A 1 209 ? 2.566 -23.703 -17 1 86.5 209 SER A C 1
ATOM 1692 O O . SER A 1 209 ? 3.018 -24.422 -16.109 1 86.5 209 SER A O 1
ATOM 1694 N N . MET B 1 1 ? -47.812 7.082 32.781 1 52.22 1 MET B N 1
ATOM 1695 C CA . MET B 1 1 ? -47.844 7.883 31.578 1 52.22 1 MET B CA 1
ATOM 1696 C C . MET B 1 1 ? -46.562 8.695 31.438 1 52.22 1 MET B C 1
ATOM 1698 O O . MET B 1 1 ? -46.031 8.859 30.344 1 52.22 1 MET B O 1
ATOM 1702 N N . SER B 1 2 ? -45.938 9.172 32.594 1 63.25 2 SER B N 1
ATOM 1703 C CA . SER B 1 2 ? -44.75 10.023 32.562 1 63.25 2 SER B CA 1
ATOM 1704 C C . SER B 1 2 ? -43.5 9.219 32.281 1 63.25 2 SER B C 1
ATOM 1706 O O . SER B 1 2 ? -42.562 9.703 31.625 1 63.25 2 SER B O 1
ATOM 1708 N N . THR B 1 3 ? -43.5 7.992 32.625 1 65.94 3 THR B N 1
ATOM 1709 C CA . THR B 1 3 ? -42.312 7.188 32.438 1 65.94 3 THR B CA 1
ATOM 1710 C C . THR B 1 3 ? -42.156 6.77 30.984 1 65.94 3 THR B C 1
ATOM 1712 O O . THR B 1 3 ? -41.031 6.688 30.484 1 65.94 3 THR B O 1
ATOM 1715 N N . LYS B 1 4 ? -43.25 6.559 30.406 1 67 4 LYS B N 1
ATOM 1716 C CA . LYS B 1 4 ? -43.219 6.156 29 1 67 4 LYS B CA 1
ATOM 1717 C C . LYS B 1 4 ? -42.75 7.301 28.109 1 67 4 LYS B C 1
ATOM 1719 O O . LYS B 1 4 ? -42 7.086 27.172 1 67 4 LYS B O 1
ATOM 1724 N N . ASN B 1 5 ? -43.156 8.484 28.516 1 66.88 5 ASN B N 1
ATOM 1725 C CA . ASN B 1 5 ? -42.75 9.656 27.75 1 66.88 5 ASN B CA 1
ATOM 1726 C C . ASN B 1 5 ? -41.25 9.922 27.891 1 66.88 5 ASN B C 1
ATOM 1728 O O . ASN B 1 5 ? -40.594 10.273 26.922 1 66.88 5 ASN B O 1
ATOM 1732 N N . ASN B 1 6 ? -40.656 9.531 29.062 1 73.06 6 ASN B N 1
ATOM 1733 C CA . ASN B 1 6 ? -39.25 9.719 29.312 1 73.06 6 ASN B CA 1
ATOM 1734 C C . ASN B 1 6 ? -38.406 8.695 28.547 1 73.06 6 ASN B C 1
ATOM 1736 O O . ASN B 1 6 ? -37.344 9.023 28.031 1 73.06 6 ASN B O 1
ATOM 1740 N N . SER B 1 7 ? -38.969 7.457 28.453 1 75.94 7 SER B N 1
ATOM 1741 C CA . SER B 1 7 ? -38.25 6.414 27.719 1 75.94 7 SER B CA 1
ATOM 1742 C C . SER B 1 7 ? -38.219 6.703 26.219 1 75.94 7 SER B C 1
ATOM 1744 O O . SER B 1 7 ? -37.219 6.508 25.562 1 75.94 7 SER B O 1
ATOM 1746 N N . ASN B 1 8 ? -39.344 7.145 25.734 1 71.56 8 ASN B N 1
ATOM 1747 C CA . ASN B 1 8 ? -39.438 7.484 24.312 1 71.56 8 ASN B CA 1
ATOM 1748 C C . ASN B 1 8 ? -38.562 8.672 23.969 1 71.56 8 ASN B C 1
ATOM 1750 O O . ASN B 1 8 ? -37.969 8.711 22.891 1 71.56 8 ASN B O 1
ATOM 1754 N N . ASN B 1 9 ? -38.531 9.594 24.891 1 67.38 9 ASN B N 1
ATOM 1755 C CA . ASN B 1 9 ? -37.688 10.758 24.703 1 67.38 9 ASN B CA 1
ATOM 1756 C C . ASN B 1 9 ? -36.188 10.367 24.688 1 67.38 9 ASN B C 1
ATOM 1758 O O . ASN B 1 9 ? -35.406 10.906 23.906 1 67.38 9 ASN B O 1
ATOM 1762 N N . LYS B 1 10 ? -35.812 9.336 25.531 1 72.94 10 LYS B N 1
ATOM 1763 C CA . LYS B 1 10 ? -34.438 8.867 25.562 1 72.94 10 LYS B CA 1
ATOM 1764 C C . LYS B 1 10 ? -34.094 8.117 24.281 1 72.94 10 LYS B C 1
ATOM 1766 O O . LYS B 1 10 ? -32.969 8.273 23.766 1 72.94 10 LYS B O 1
ATOM 1771 N N . LYS B 1 11 ? -35.031 7.355 23.906 1 73.19 11 LYS B N 1
ATOM 1772 C CA . LYS B 1 11 ? -34.844 6.605 22.672 1 73.19 11 LYS B CA 1
ATOM 1773 C C . LYS B 1 11 ? -34.719 7.543 21.469 1 73.19 11 LYS B C 1
ATOM 1775 O O . LYS B 1 11 ? -33.906 7.328 20.578 1 73.19 11 LYS B O 1
ATOM 1780 N N . GLU B 1 12 ? -35.562 8.484 21.391 1 70.94 12 GLU B N 1
ATOM 1781 C CA . GLU B 1 12 ? -35.5 9.469 20.312 1 70.94 12 GLU B CA 1
ATOM 1782 C C . GLU B 1 12 ? -34.219 10.258 20.328 1 70.94 12 GLU B C 1
ATOM 1784 O O . GLU B 1 12 ? -33.594 10.492 19.281 1 70.94 12 GLU B O 1
ATOM 1789 N N . LYS B 1 13 ? -33.781 10.602 21.516 1 70.94 13 LYS B N 1
ATOM 1790 C CA . LYS B 1 13 ? -32.531 11.336 21.641 1 70.94 13 LYS B CA 1
ATOM 1791 C C . LYS B 1 13 ? -31.328 10.492 21.203 1 70.94 13 LYS B C 1
ATOM 1793 O O . LYS B 1 13 ? -30.406 10.992 20.562 1 70.94 13 LYS B O 1
ATOM 1798 N N . SER B 1 14 ? -31.562 9.289 21.5 1 81.38 14 SER B N 1
ATOM 1799 C CA . SER B 1 14 ? -30.516 8.352 21.109 1 81.38 14 SER B CA 1
ATOM 1800 C C . SER B 1 14 ? -30.469 8.172 19.594 1 81.38 14 SER B C 1
ATOM 1802 O O . SER B 1 14 ? -29.391 8.148 19 1 81.38 14 SER B O 1
ATOM 1804 N N . PHE B 1 15 ? -31.672 8.227 19.047 1 82.12 15 PHE B N 1
ATOM 1805 C CA . PHE B 1 15 ? -31.766 8.086 17.594 1 82.12 15 PHE B CA 1
ATOM 1806 C C . PHE B 1 15 ? -31.188 9.305 16.891 1 82.12 15 PHE B C 1
ATOM 1808 O O . PHE B 1 15 ? -30.438 9.172 15.922 1 82.12 15 PHE B O 1
ATOM 1815 N N . ILE B 1 16 ? -31.516 10.43 17.359 1 82.56 16 ILE B N 1
ATOM 1816 C CA . ILE B 1 16 ? -31.031 11.688 16.797 1 82.56 16 ILE B CA 1
ATOM 1817 C C . ILE B 1 16 ? -29.516 11.789 16.969 1 82.56 16 ILE B C 1
ATOM 1819 O O . ILE B 1 16 ? -28.812 12.227 16.047 1 82.56 16 ILE B O 1
ATOM 1823 N N . GLU B 1 17 ? -29.094 11.359 18.141 1 87.94 17 GLU B N 1
ATOM 1824 C CA . GLU B 1 17 ? -27.656 11.391 18.406 1 87.94 17 GLU B CA 1
ATOM 1825 C C . GLU B 1 17 ? -26.891 10.469 17.453 1 87.94 17 GLU B C 1
ATOM 1827 O O . GLU B 1 17 ? -25.859 10.859 16.922 1 87.94 17 GLU B O 1
ATOM 1832 N N . LYS B 1 18 ? -27.5 9.328 17.281 1 90.12 18 LYS B N 1
ATOM 1833 C CA . LYS B 1 18 ? -26.875 8.375 16.375 1 90.12 18 LYS B CA 1
ATOM 1834 C C . LYS B 1 18 ? -26.875 8.891 14.945 1 90.12 18 LYS B C 1
ATOM 1836 O O . LYS B 1 18 ? -25.891 8.727 14.211 1 90.12 18 LYS B O 1
ATOM 1841 N N . ALA B 1 19 ? -27.922 9.523 14.594 1 92.56 19 ALA B N 1
ATOM 1842 C CA . ALA B 1 19 ? -28.047 10.094 13.25 1 92.56 19 ALA B CA 1
ATOM 1843 C C . ALA B 1 19 ? -27.016 11.195 13.031 1 92.56 19 ALA B C 1
ATOM 1845 O O . ALA B 1 19 ? -26.438 11.297 11.953 1 92.56 19 ALA B O 1
ATOM 1846 N N . ARG B 1 20 ? -26.797 11.961 14.062 1 93.88 20 ARG B N 1
ATOM 1847 C CA . ARG B 1 20 ? -25.828 13.047 13.969 1 93.88 20 ARG B CA 1
ATOM 1848 C C . ARG B 1 20 ? -24.406 12.508 13.891 1 93.88 20 ARG B C 1
ATOM 1850 O O . ARG B 1 20 ? -23.609 12.977 13.086 1 93.88 20 ARG B O 1
ATOM 1857 N N . ARG B 1 21 ? -24.172 11.562 14.633 1 94.88 21 ARG B N 1
ATOM 1858 C CA . ARG B 1 21 ? -22.859 10.93 14.594 1 94.88 21 ARG B CA 1
ATOM 1859 C C . ARG B 1 21 ? -22.578 10.359 13.211 1 94.88 21 ARG B C 1
ATOM 1861 O O . ARG B 1 21 ? -21.484 10.539 12.672 1 94.88 21 ARG B O 1
ATOM 1868 N N . ASN B 1 22 ? -23.594 9.75 12.68 1 95.88 22 ASN B N 1
ATOM 1869 C CA . ASN B 1 22 ? -23.438 9.164 11.352 1 95.88 22 ASN B CA 1
ATOM 1870 C C . ASN B 1 22 ? -23.188 10.242 10.297 1 95.88 22 ASN B C 1
ATOM 1872 O O . ASN B 1 22 ? -22.375 10.055 9.391 1 95.88 22 ASN B O 1
ATOM 1876 N N . GLN B 1 23 ? -23.875 11.266 10.438 1 96.81 23 GLN B N 1
ATOM 1877 C CA . GLN B 1 23 ? -23.688 12.383 9.523 1 96.81 23 GLN B CA 1
ATOM 1878 C C . GLN B 1 23 ? -22.266 12.914 9.586 1 96.81 23 GLN B C 1
ATOM 1880 O O . GLN B 1 23 ? -21.641 13.188 8.555 1 96.81 23 GLN B O 1
ATOM 1885 N N . ILE B 1 24 ? -21.781 13.07 10.766 1 97.44 24 ILE B N 1
ATOM 1886 C CA . ILE B 1 24 ? -20.438 13.586 10.977 1 97.44 24 ILE B CA 1
ATOM 1887 C C . ILE B 1 24 ? -19.422 12.625 10.367 1 97.44 24 ILE B C 1
ATOM 1889 O O . ILE B 1 24 ? -18.5 13.047 9.664 1 97.44 24 ILE B O 1
ATOM 1893 N N . VAL B 1 25 ? -19.656 11.375 10.57 1 97.94 25 VAL B N 1
ATOM 1894 C CA . VAL B 1 25 ? -18.75 10.352 10.047 1 97.94 25 VAL B CA 1
ATOM 1895 C C . VAL B 1 25 ? -18.766 10.383 8.516 1 97.94 25 VAL B C 1
ATOM 1897 O O . VAL B 1 25 ? -17.719 10.352 7.879 1 97.94 25 VAL B O 1
ATOM 1900 N N . GLU B 1 26 ? -19.938 10.508 7.965 1 97.88 26 GLU B N 1
ATOM 1901 C CA . GLU B 1 26 ? -20.078 10.547 6.512 1 97.88 26 GLU B CA 1
ATOM 1902 C C . GLU B 1 26 ? -19.375 11.766 5.926 1 97.88 26 GLU B C 1
ATOM 1904 O O . GLU B 1 26 ? -18.703 11.664 4.898 1 97.88 26 GLU B O 1
ATOM 1909 N N . CYS B 1 27 ? -19.469 12.852 6.57 1 98.19 27 CYS B N 1
ATOM 1910 C CA . CYS B 1 27 ? -18.812 14.07 6.113 1 98.19 27 CYS B CA 1
ATOM 1911 C C . CYS B 1 27 ? -17.297 13.961 6.277 1 98.19 27 CYS B C 1
ATOM 1913 O O . CYS B 1 27 ? -16.547 14.5 5.461 1 98.19 27 CYS B O 1
ATOM 1915 N N . ALA B 1 28 ? -16.891 13.305 7.348 1 98.19 28 ALA B N 1
ATOM 1916 C CA . ALA B 1 28 ? -15.461 13.055 7.523 1 98.19 28 ALA B CA 1
ATOM 1917 C C . ALA B 1 28 ? -14.906 12.203 6.387 1 98.19 28 ALA B C 1
ATOM 1919 O O . ALA B 1 28 ? -13.844 12.508 5.832 1 98.19 28 ALA B O 1
ATOM 1920 N N . ILE B 1 29 ? -15.648 11.164 5.996 1 97.81 29 ILE B N 1
ATOM 1921 C CA . ILE B 1 29 ? -15.258 10.273 4.91 1 97.81 29 ILE B CA 1
ATOM 1922 C C . ILE B 1 29 ? -15.094 11.078 3.619 1 97.81 29 ILE B C 1
ATOM 1924 O O . ILE B 1 29 ? -14.055 11 2.961 1 97.81 29 ILE B O 1
ATOM 1928 N N . GLU B 1 30 ? -16.031 11.914 3.346 1 97.12 30 GLU B N 1
ATOM 1929 C CA . GLU B 1 30 ? -16.016 12.703 2.121 1 97.12 30 GLU B CA 1
ATOM 1930 C C . GLU B 1 30 ? -14.867 13.703 2.123 1 97.12 30 GLU B C 1
ATOM 1932 O O . GLU B 1 30 ? -14.172 13.859 1.116 1 97.12 30 GLU B O 1
ATOM 1937 N N . THR B 1 31 ? -14.648 14.328 3.242 1 96.44 31 THR B N 1
ATOM 1938 C CA . THR B 1 31 ? -13.617 15.352 3.355 1 96.44 31 THR B CA 1
ATOM 1939 C C . THR B 1 31 ? -12.227 14.742 3.209 1 96.44 31 THR B C 1
ATOM 1941 O O . THR B 1 31 ? -11.398 15.25 2.453 1 96.44 31 THR B O 1
ATOM 1944 N N . ILE B 1 32 ? -12.031 13.641 3.828 1 94.5 32 ILE B N 1
ATOM 1945 C CA . ILE B 1 32 ? -10.727 12.992 3.818 1 94.5 32 ILE B CA 1
ATOM 1946 C C . ILE B 1 32 ? -10.461 12.391 2.441 1 94.5 32 ILE B C 1
ATOM 1948 O O . ILE B 1 32 ? -9.344 12.477 1.922 1 94.5 32 ILE B O 1
ATOM 1952 N N . ALA B 1 33 ? -11.492 11.789 1.909 1 91.44 33 ALA B N 1
ATOM 1953 C CA . ALA B 1 33 ? -11.344 11.195 0.586 1 91.44 33 ALA B CA 1
ATOM 1954 C C . ALA B 1 33 ? -11 12.25 -0.461 1 91.44 33 ALA B C 1
ATOM 1956 O O . ALA B 1 33 ? -10.234 11.984 -1.39 1 91.44 33 ALA B O 1
ATOM 1957 N N . GLU B 1 34 ? -11.523 13.406 -0.267 1 88.75 34 GLU B N 1
ATOM 1958 C CA . GLU B 1 34 ? -11.367 14.477 -1.253 1 88.75 34 GLU B CA 1
ATOM 1959 C C . GLU B 1 34 ? -10.086 15.266 -1.011 1 88.75 34 GLU B C 1
ATOM 1961 O O . GLU B 1 34 ? -9.352 15.57 -1.952 1 88.75 34 GLU B O 1
ATOM 1966 N N . LEU B 1 35 ? -9.758 15.531 0.303 1 87.5 35 LEU B N 1
ATOM 1967 C CA . LEU B 1 35 ? -8.695 16.484 0.601 1 87.5 35 LEU B CA 1
ATOM 1968 C C . LEU B 1 35 ? -7.441 15.773 1.089 1 87.5 35 LEU B C 1
ATOM 1970 O O . LEU B 1 35 ? -6.355 16.359 1.108 1 87.5 35 LEU B O 1
ATOM 1974 N N . GLY B 1 36 ? -7.656 14.523 1.499 1 87.38 36 GLY B N 1
ATOM 1975 C CA . GLY B 1 36 ? -6.559 13.82 2.143 1 87.38 36 GLY B CA 1
ATOM 1976 C C . GLY B 1 36 ? -6.508 14.039 3.643 1 87.38 36 GLY B C 1
ATOM 1977 O O . GLY B 1 36 ? -7.164 14.938 4.168 1 87.38 36 GLY B O 1
ATOM 1978 N N . TYR B 1 37 ? -5.699 13.25 4.305 1 89.44 37 TYR B N 1
ATOM 1979 C CA . TYR B 1 37 ? -5.586 13.234 5.758 1 89.44 37 TYR B CA 1
ATOM 1980 C C . TYR B 1 37 ? -5.043 14.562 6.273 1 89.44 37 TYR B C 1
ATOM 1982 O O . TYR B 1 37 ? -5.586 15.133 7.223 1 89.44 37 TYR B O 1
ATOM 1990 N N . ALA B 1 38 ? -4.023 15.07 5.625 1 82.75 38 ALA B N 1
ATOM 1991 C CA . ALA B 1 38 ? -3.309 16.25 6.109 1 82.75 38 ALA B CA 1
ATOM 1992 C C . ALA B 1 38 ? -4.184 17.5 6.023 1 82.75 38 ALA B C 1
ATOM 1994 O O . ALA B 1 38 ? -4.109 18.375 6.887 1 82.75 38 ALA B O 1
ATOM 1995 N N . GLN B 1 39 ? -5.078 17.516 5.121 1 85.5 39 GLN B N 1
ATOM 1996 C CA . GLN B 1 39 ? -5.848 18.734 4.875 1 85.5 39 GLN B CA 1
ATOM 1997 C C . GLN B 1 39 ? -7.242 18.641 5.484 1 85.5 39 GLN B C 1
ATOM 1999 O O . GLN B 1 39 ? -7.957 19.641 5.57 1 85.5 39 GLN B O 1
ATOM 2004 N N . ALA B 1 40 ? -7.562 17.453 5.863 1 91.38 40 ALA B N 1
ATOM 2005 C CA . ALA B 1 40 ? -8.875 17.281 6.48 1 91.38 40 ALA B CA 1
ATOM 2006 C C . ALA B 1 40 ? -8.852 17.734 7.941 1 91.38 40 ALA B C 1
ATOM 2008 O O . ALA B 1 40 ? -8.125 17.172 8.758 1 91.38 40 ALA B O 1
ATOM 2009 N N . SER B 1 41 ? -9.641 18.781 8.25 1 93.75 41 SER B N 1
ATOM 2010 C CA . SER B 1 41 ? -9.703 19.312 9.609 1 93.75 41 SER B CA 1
ATOM 2011 C C . SER B 1 41 ? -11.117 19.203 10.172 1 93.75 41 SER B C 1
ATOM 2013 O O . SER B 1 41 ? -12.086 19.047 9.422 1 93.75 41 SER B O 1
ATOM 2015 N N . VAL B 1 42 ? -11.156 19.344 11.461 1 96.12 42 VAL B N 1
ATOM 2016 C CA . VAL B 1 42 ? -12.453 19.359 12.133 1 96.12 42 VAL B CA 1
ATOM 2017 C C . VAL B 1 42 ? -13.297 20.516 11.609 1 96.12 42 VAL B C 1
ATOM 2019 O O . VAL B 1 42 ? -14.508 20.359 11.398 1 96.12 42 VAL B O 1
ATOM 2022 N N . SER B 1 43 ? -12.656 21.594 11.344 1 96.69 43 SER B N 1
ATOM 2023 C CA . SER B 1 43 ? -13.352 22.766 10.82 1 96.69 43 SER B CA 1
ATOM 2024 C C . SER B 1 43 ? -13.945 22.484 9.438 1 96.69 43 SER B C 1
ATOM 2026 O O . SER B 1 43 ? -15.094 22.828 9.164 1 96.69 43 SER B O 1
ATOM 2028 N N . LYS B 1 44 ? -13.258 21.828 8.586 1 96.88 44 LYS B N 1
ATOM 2029 C CA . LYS B 1 44 ? -13.727 21.531 7.234 1 96.88 44 LYS B CA 1
ATOM 2030 C C . LYS B 1 44 ? -14.836 20.484 7.262 1 96.88 44 LYS B C 1
ATOM 2032 O O . LYS B 1 44 ? -15.773 20.547 6.461 1 96.88 44 LYS B O 1
ATOM 2037 N N . ILE B 1 45 ? -14.727 19.547 8.133 1 97.88 45 ILE B N 1
ATOM 2038 C CA . ILE B 1 45 ? -15.758 18.531 8.297 1 97.88 45 ILE B CA 1
ATOM 2039 C C . ILE B 1 45 ? -17.047 19.172 8.797 1 97.88 45 ILE B C 1
ATOM 2041 O O . ILE B 1 45 ? -18.125 18.875 8.289 1 97.88 45 ILE B O 1
ATOM 2045 N N . ALA B 1 46 ? -16.906 20.062 9.781 1 97.81 46 ALA B N 1
ATOM 2046 C CA . ALA B 1 46 ? -18.047 20.797 10.312 1 97.81 46 ALA B CA 1
ATOM 2047 C C . ALA B 1 46 ? -18.734 21.609 9.211 1 97.81 46 ALA B C 1
ATOM 2049 O O . ALA B 1 46 ? -19.969 21.594 9.094 1 97.81 46 ALA B O 1
ATOM 2050 N N . LYS B 1 47 ? -17.953 22.25 8.453 1 97.94 47 LYS B N 1
ATOM 2051 C CA . LYS B 1 47 ? -18.484 23.047 7.348 1 97.94 47 LYS B CA 1
ATOM 2052 C C . LYS B 1 47 ? -19.25 22.172 6.363 1 97.94 47 LYS B C 1
ATOM 2054 O O . LYS B 1 47 ? -20.359 22.531 5.941 1 97.94 47 LYS B O 1
ATOM 2059 N N . ARG B 1 48 ? -18.734 21.047 6.039 1 97.12 48 ARG B N 1
ATOM 2060 C CA . ARG B 1 48 ? -19.391 20.141 5.105 1 97.12 48 ARG B CA 1
ATOM 2061 C C . ARG B 1 48 ? -20.703 19.609 5.684 1 97.12 48 ARG B C 1
ATOM 2063 O O . ARG B 1 48 ? -21.672 19.422 4.953 1 97.12 48 ARG B O 1
ATOM 2070 N N . ALA B 1 49 ? -20.688 19.406 6.953 1 97 49 ALA B N 1
ATOM 2071 C CA . ALA B 1 49 ? -21.859 18.859 7.641 1 97 49 ALA B CA 1
ATOM 2072 C C . ALA B 1 49 ? -22.859 19.969 7.949 1 97 49 ALA B C 1
ATOM 2074 O O . ALA B 1 49 ? -23.969 19.688 8.438 1 97 49 ALA B O 1
ATOM 2075 N N . ASN B 1 50 ? -22.469 21.172 7.754 1 97.69 50 ASN B N 1
ATOM 2076 C CA . ASN B 1 50 ? -23.297 22.328 8.062 1 97.69 50 ASN B CA 1
ATOM 2077 C C . ASN B 1 50 ? -23.672 22.375 9.539 1 97.69 50 ASN B C 1
ATOM 2079 O O . ASN B 1 50 ? -24.844 22.547 9.883 1 97.69 50 ASN B O 1
ATOM 2083 N N . ILE B 1 51 ? -22.656 22.172 10.32 1 96.94 51 ILE B N 1
ATOM 2084 C CA . ILE B 1 51 ? -22.797 22.266 11.766 1 96.94 51 ILE B CA 1
ATOM 2085 C C . ILE B 1 51 ? -21.609 23.016 12.359 1 96.94 51 ILE B C 1
ATOM 2087 O O . ILE B 1 51 ? -20.641 23.312 11.656 1 96.94 51 ILE B O 1
ATOM 2091 N N . SER B 1 52 ? -21.734 23.391 13.609 1 95.62 52 SER B N 1
ATOM 2092 C CA . SER B 1 52 ? -20.625 24.062 14.289 1 95.62 52 SER B CA 1
ATOM 2093 C C . SER B 1 52 ? -19.578 23.062 14.75 1 95.62 52 SER B C 1
ATOM 2095 O O . SER B 1 52 ? -19.875 21.875 14.922 1 95.62 52 SER B O 1
ATOM 2097 N N . LYS B 1 53 ? -18.359 23.516 14.977 1 95.19 53 LYS B N 1
ATOM 2098 C CA . LYS B 1 53 ? -17.312 22.688 15.539 1 95.19 53 LYS B CA 1
ATOM 2099 C C . LYS B 1 53 ? -17.703 22.141 16.906 1 95.19 53 LYS B C 1
ATOM 2101 O O . LYS B 1 53 ? -17.328 21.016 17.266 1 95.19 53 LYS B O 1
ATOM 2106 N N . GLY B 1 54 ? -18.531 22.906 17.625 1 94.5 54 GLY B N 1
ATOM 2107 C CA . GLY B 1 54 ? -18.984 22.484 18.953 1 94.5 54 GLY B CA 1
ATOM 2108 C C . GLY B 1 54 ? -19.844 21.25 18.922 1 94.5 54 GLY B C 1
ATOM 2109 O O . GLY B 1 54 ? -19.781 20.406 19.812 1 94.5 54 GLY B O 1
ATOM 2110 N N . VAL B 1 55 ? -20.609 21.172 17.938 1 94.88 55 VAL B N 1
ATOM 2111 C CA . VAL B 1 55 ? -21.453 20 17.781 1 94.88 55 VAL B CA 1
ATOM 2112 C C . VAL B 1 55 ? -20.594 18.766 17.547 1 94.88 55 VAL B C 1
ATOM 2114 O O . VAL B 1 55 ? -20.875 17.688 18.078 1 94.88 55 VAL B O 1
ATOM 2117 N N . ILE B 1 56 ? -19.516 18.828 16.703 1 96.06 56 ILE B N 1
ATOM 2118 C CA . ILE B 1 56 ? -18.625 17.703 16.469 1 96.06 56 ILE B CA 1
ATOM 2119 C C . ILE B 1 56 ? -17.953 17.281 17.781 1 96.06 56 ILE B C 1
ATOM 2121 O O . ILE B 1 56 ? -17.891 16.094 18.109 1 96.06 56 ILE B O 1
ATOM 2125 N N . THR B 1 57 ? -17.594 18.281 18.594 1 93.31 57 THR B N 1
ATOM 2126 C CA . THR B 1 57 ? -16.859 18.016 19.828 1 93.31 57 THR B CA 1
ATOM 2127 C C . THR B 1 57 ? -17.781 17.391 20.875 1 93.31 57 THR B C 1
ATOM 2129 O O . THR B 1 57 ? -17.328 16.688 21.781 1 93.31 57 THR B O 1
ATOM 2132 N N . TYR B 1 58 ? -19.016 17.719 20.75 1 94.62 58 TYR B N 1
ATOM 2133 C CA . TYR B 1 58 ? -20 17.094 21.625 1 94.62 58 TYR B CA 1
ATOM 2134 C C . TYR B 1 58 ? -20.078 15.594 21.359 1 94.62 58 TYR B C 1
ATOM 2136 O O . TYR B 1 58 ? -20.203 14.805 22.297 1 94.62 58 TYR B O 1
ATOM 2144 N N . HIS B 1 59 ? -20 15.211 20.172 1 95.81 59 HIS B N 1
ATOM 2145 C CA . HIS B 1 59 ? -20.203 13.82 19.781 1 95.81 59 HIS B CA 1
ATOM 2146 C C . HIS B 1 59 ? -18.875 13.055 19.75 1 95.81 59 HIS B C 1
ATOM 2148 O O . HIS B 1 59 ? -18.859 11.836 19.953 1 95.81 59 HIS B O 1
ATOM 2154 N N . PHE B 1 60 ? -17.766 13.734 19.453 1 96.81 60 PHE B N 1
ATOM 2155 C CA . PHE B 1 60 ? -16.438 13.133 19.406 1 96.81 60 PHE B CA 1
ATOM 2156 C C . PHE B 1 60 ? -15.445 13.969 20.203 1 96.81 60 PHE B C 1
ATOM 2158 O O . PHE B 1 60 ? -15.234 15.141 19.906 1 96.81 60 PHE B O 1
ATOM 2165 N N . ALA B 1 61 ? -14.766 13.328 21.062 1 93.88 61 ALA B N 1
ATOM 2166 C CA . ALA B 1 61 ? -13.875 14.008 22 1 93.88 61 ALA B CA 1
ATOM 2167 C C . ALA B 1 61 ? -12.648 14.562 21.281 1 93.88 61 ALA B C 1
ATOM 2169 O O . ALA B 1 61 ? -12.016 15.508 21.766 1 93.88 61 ALA B O 1
ATOM 2170 N N . SER B 1 62 ? -12.344 13.906 20.172 1 92.5 62 SER B N 1
ATOM 2171 C CA . SER B 1 62 ? -11.172 14.336 19.422 1 92.5 62 SER B CA 1
ATOM 2172 C C . SER B 1 62 ? -11.273 13.945 17.953 1 92.5 62 SER B C 1
ATOM 2174 O O . SER B 1 62 ? -12.109 13.117 17.594 1 92.5 62 SER B O 1
ATOM 2176 N N . LYS B 1 63 ? -10.477 14.555 17.172 1 92.56 63 LYS B N 1
ATOM 2177 C CA . LYS B 1 63 ? -10.375 14.164 15.758 1 92.56 63 LYS B CA 1
ATOM 2178 C C . LYS B 1 63 ? -9.992 12.695 15.625 1 92.56 63 LYS B C 1
ATOM 2180 O O . LYS B 1 63 ? -10.508 11.984 14.75 1 92.56 63 LYS B O 1
ATOM 2185 N N . GLU B 1 64 ? -9.172 12.258 16.547 1 91.31 64 GLU B N 1
ATOM 2186 C CA . GLU B 1 64 ? -8.703 10.875 16.516 1 91.31 64 GLU B CA 1
ATOM 2187 C C . GLU B 1 64 ? -9.852 9.898 16.734 1 91.31 64 GLU B C 1
ATOM 2189 O O . GLU B 1 64 ? -9.938 8.867 16.062 1 91.31 64 GLU B O 1
ATOM 2194 N N . GLU B 1 65 ? -10.633 10.227 17.625 1 93.94 65 GLU B N 1
ATOM 2195 C CA . GLU B 1 65 ? -11.789 9.375 17.891 1 93.94 65 GLU B CA 1
ATOM 2196 C C . GLU B 1 65 ? -12.711 9.312 16.672 1 93.94 65 GLU B C 1
ATOM 2198 O O . GLU B 1 65 ? -13.219 8.242 16.328 1 93.94 65 GLU B O 1
ATOM 2203 N N . LEU B 1 66 ? -12.953 10.461 16.094 1 96.56 66 LEU B N 1
ATOM 2204 C CA . LEU B 1 66 ? -13.773 10.523 14.883 1 96.56 66 LEU B CA 1
ATOM 2205 C C . LEU B 1 66 ? -13.172 9.672 13.766 1 96.56 66 LEU B C 1
ATOM 2207 O O . LEU B 1 66 ? -13.875 8.875 13.141 1 96.56 66 LEU B O 1
ATOM 2211 N N . LEU B 1 67 ? -11.891 9.742 13.578 1 95.06 67 LEU B N 1
ATOM 2212 C CA . LEU B 1 67 ? -11.211 9 12.523 1 95.06 67 LEU B CA 1
ATOM 2213 C C . LEU B 1 67 ? -11.219 7.508 12.82 1 95.06 67 LEU B C 1
ATOM 2215 O O . LEU B 1 67 ? -11.336 6.688 11.906 1 95.06 67 LEU B O 1
ATOM 2219 N N . GLU B 1 68 ? -11.086 7.176 14.055 1 92.19 68 GLU B N 1
ATOM 2220 C CA . GLU B 1 68 ? -11.18 5.773 14.453 1 92.19 68 GLU B CA 1
ATOM 2221 C C . GLU B 1 68 ? -12.547 5.191 14.102 1 92.19 68 GLU B C 1
ATOM 2223 O O . GLU B 1 68 ? -12.648 4.047 13.648 1 92.19 68 GLU B O 1
ATOM 2228 N N . GLN B 1 69 ? -13.508 6.02 14.297 1 94.94 69 GLN B N 1
ATOM 2229 C CA . GLN B 1 69 ? -14.859 5.566 13.977 1 94.94 69 GLN B CA 1
ATOM 2230 C C . GLN B 1 69 ? -15.023 5.344 12.477 1 94.94 69 GLN B C 1
ATOM 2232 O O . GLN B 1 69 ? -15.688 4.395 12.055 1 94.94 69 GLN B O 1
ATOM 2237 N N . VAL B 1 70 ? -14.445 6.18 11.641 1 96.62 70 VAL B N 1
ATOM 2238 C CA . VAL B 1 70 ? -14.469 6.02 10.195 1 96.62 70 VAL B CA 1
ATOM 2239 C C . VAL B 1 70 ? -13.883 4.66 9.812 1 96.62 70 VAL B C 1
ATOM 2241 O O . VAL B 1 70 ? -14.445 3.936 8.992 1 96.62 70 VAL B O 1
ATOM 2244 N N . VAL B 1 71 ? -12.812 4.258 10.461 1 93.12 71 VAL B N 1
ATOM 2245 C CA . VAL B 1 71 ? -12.094 3.02 10.172 1 93.12 71 VAL B CA 1
ATOM 2246 C C . VAL B 1 71 ? -12.914 1.824 10.656 1 93.12 71 VAL B C 1
ATOM 2248 O O . VAL B 1 71 ? -13.117 0.86 9.914 1 93.12 71 VAL B O 1
ATOM 2251 N N . ILE B 1 72 ? -13.438 1.934 11.859 1 91.06 72 ILE B N 1
ATOM 2252 C CA . ILE B 1 72 ? -14.219 0.854 12.445 1 91.06 72 ILE B CA 1
ATOM 2253 C C . ILE B 1 72 ? -15.461 0.595 11.602 1 91.06 72 ILE B C 1
ATOM 2255 O O . ILE B 1 72 ? -15.789 -0.556 11.305 1 91.06 72 ILE B O 1
ATOM 2259 N N . ASP B 1 73 ? -16.078 1.65 11.203 1 94.69 73 ASP B N 1
ATOM 2260 C CA . ASP B 1 73 ? -17.297 1.518 10.398 1 94.69 73 ASP B CA 1
ATOM 2261 C C . ASP B 1 73 ? -17 0.826 9.07 1 94.69 73 ASP B C 1
ATOM 2263 O O . ASP B 1 73 ? -17.812 0.042 8.578 1 94.69 73 ASP B O 1
ATOM 2267 N N . TYR B 1 74 ? -15.891 1.114 8.469 1 94.38 74 TYR B N 1
ATOM 2268 C CA . TYR B 1 74 ? -15.516 0.492 7.203 1 94.38 74 TYR B CA 1
ATOM 2269 C C . TYR B 1 74 ? -15.336 -1.013 7.367 1 94.38 74 TYR B C 1
ATOM 2271 O O . TYR B 1 74 ? -15.875 -1.797 6.582 1 94.38 74 TYR B O 1
ATOM 2279 N N . TYR B 1 75 ? -14.617 -1.378 8.398 1 88.56 75 TYR B N 1
ATOM 2280 C CA . TYR B 1 75 ? -14.336 -2.793 8.617 1 88.56 75 TYR B CA 1
ATOM 2281 C C . TYR B 1 75 ? -15.609 -3.559 8.938 1 88.56 75 TYR B C 1
ATOM 2283 O O . TYR B 1 75 ? -15.82 -4.668 8.438 1 88.56 75 TYR B O 1
ATOM 2291 N N . ASN B 1 76 ? -16.422 -2.928 9.766 1 91.31 76 ASN B N 1
ATOM 2292 C CA . ASN B 1 76 ? -17.688 -3.562 10.086 1 91.31 76 ASN B CA 1
ATOM 2293 C C . ASN B 1 76 ? -18.562 -3.738 8.844 1 91.31 76 ASN B C 1
ATOM 2295 O O . ASN B 1 76 ? -19.188 -4.785 8.664 1 91.31 76 ASN B O 1
ATOM 2299 N N . ALA B 1 77 ? -18.594 -2.734 8.062 1 94.44 77 ALA B N 1
ATOM 2300 C CA . ALA B 1 77 ? -19.375 -2.805 6.832 1 94.44 77 ALA B CA 1
ATOM 2301 C C . ALA B 1 77 ? -18.812 -3.863 5.887 1 94.44 77 ALA B C 1
ATOM 2303 O O . ALA B 1 77 ? -19.562 -4.578 5.227 1 94.44 77 ALA B O 1
ATOM 2304 N N . CYS B 1 78 ? -17.562 -3.939 5.828 1 93.19 78 CYS B N 1
ATOM 2305 C CA . CYS B 1 78 ? -16.906 -4.926 4.984 1 93.19 78 CYS B CA 1
ATOM 2306 C C . CYS B 1 78 ? -17.234 -6.344 5.43 1 93.19 78 CYS B C 1
ATOM 2308 O O . CYS B 1 78 ? -17.656 -7.172 4.617 1 93.19 78 CYS B O 1
ATOM 2310 N N . LEU B 1 79 ? -17.125 -6.578 6.719 1 88.44 79 LEU B N 1
ATOM 2311 C CA . LEU B 1 79 ? -17.438 -7.891 7.273 1 88.44 79 LEU B CA 1
ATOM 2312 C C . LEU B 1 79 ? -18.891 -8.258 7.02 1 88.44 79 LEU B C 1
ATOM 2314 O O . LEU B 1 79 ? -19.203 -9.391 6.645 1 88.44 79 LEU B O 1
ATOM 2318 N N . ALA B 1 80 ? -19.75 -7.277 7.234 1 92.12 80 ALA B N 1
ATOM 2319 C CA . ALA B 1 80 ? -21.188 -7.504 7.035 1 92.12 80 ALA B CA 1
ATOM 2320 C C . ALA B 1 80 ? -21.484 -7.828 5.574 1 92.12 80 ALA B C 1
ATOM 2322 O O . ALA B 1 80 ? -22.406 -8.594 5.281 1 92.12 80 ALA B O 1
ATOM 2323 N N . TYR B 1 81 ? -20.672 -7.309 4.711 1 93.25 81 TYR B N 1
ATOM 2324 C CA . TYR B 1 81 ? -20.859 -7.531 3.281 1 93.25 81 TYR B CA 1
ATOM 2325 C C . TYR B 1 81 ? -20.281 -8.883 2.865 1 93.25 81 TYR B C 1
ATOM 2327 O O . TYR B 1 81 ? -20.891 -9.586 2.045 1 93.25 81 TYR B O 1
ATOM 2335 N N . ILE B 1 82 ? -19.219 -9.305 3.43 1 90.38 82 ILE B N 1
ATOM 2336 C CA . ILE B 1 82 ? -18.438 -10.43 2.924 1 90.38 82 ILE B CA 1
ATOM 2337 C C . ILE B 1 82 ? -18.906 -11.719 3.596 1 90.38 82 ILE B C 1
ATOM 2339 O O . ILE B 1 82 ? -19.031 -12.758 2.939 1 90.38 82 ILE B O 1
ATOM 2343 N N . ASN B 1 83 ? -19.219 -11.688 4.852 1 87.44 83 ASN B N 1
ATOM 2344 C CA . ASN B 1 83 ? -19.453 -12.883 5.648 1 87.44 83 ASN B CA 1
ATOM 2345 C C . ASN B 1 83 ? -20.625 -13.695 5.098 1 87.44 83 ASN B C 1
ATOM 2347 O O . ASN B 1 83 ? -20.547 -14.922 4.984 1 87.44 83 ASN B O 1
ATOM 2351 N N . PRO B 1 84 ? -21.656 -13.047 4.703 1 90.12 84 PRO B N 1
ATOM 2352 C CA . PRO B 1 84 ? -22.812 -13.812 4.219 1 90.12 84 PRO B CA 1
ATOM 2353 C C . PRO B 1 84 ? -22.516 -14.547 2.908 1 90.12 84 PRO B C 1
ATOM 2355 O O . PRO B 1 84 ? -23.297 -15.414 2.5 1 90.12 84 PRO B O 1
ATOM 2358 N N . GLN B 1 85 ? -21.453 -14.203 2.311 1 87.06 85 GLN B N 1
ATOM 2359 C CA . GLN B 1 85 ? -21.156 -14.781 1.005 1 87.06 85 GLN B CA 1
ATOM 2360 C C . GLN B 1 85 ? -20.469 -16.125 1.147 1 87.06 85 GLN B C 1
ATOM 2362 O O . GLN B 1 85 ? -20.281 -16.844 0.161 1 87.06 85 GLN B O 1
ATOM 2367 N N . PHE B 1 86 ? -20.062 -16.438 2.354 1 86.56 86 PHE B N 1
ATOM 2368 C CA . PHE B 1 86 ? -19.406 -17.703 2.621 1 86.56 86 PHE B CA 1
ATOM 2369 C C . PHE B 1 86 ? -20.391 -18.734 3.178 1 86.56 86 PHE B C 1
ATOM 2371 O O . PHE B 1 86 ? -21.172 -18.422 4.078 1 86.56 86 PHE B O 1
ATOM 2378 N N . ASP B 1 87 ? -20.641 -19.75 2.395 1 80.62 87 ASP B N 1
ATOM 2379 C CA . ASP B 1 87 ? -21.516 -20.828 2.857 1 80.62 87 ASP B CA 1
ATOM 2380 C C . ASP B 1 87 ? -20.703 -22.109 3.082 1 80.62 87 ASP B C 1
ATOM 2382 O O . ASP B 1 87 ? -19.547 -22.219 2.664 1 80.62 87 ASP B O 1
ATOM 2386 N N . SER B 1 88 ? -21.328 -22.953 3.83 1 77.5 88 SER B N 1
ATOM 2387 C CA . SER B 1 88 ? -20.672 -24.188 4.254 1 77.5 88 SER B CA 1
ATOM 2388 C C . SER B 1 88 ? -20.422 -25.109 3.07 1 77.5 88 SER B C 1
ATOM 2390 O O . SER B 1 88 ? -19.656 -26.078 3.176 1 77.5 88 SER B O 1
ATOM 2392 N N . HIS B 1 89 ? -20.766 -24.781 1.942 1 88.88 89 HIS B N 1
ATOM 2393 C CA . HIS B 1 89 ? -20.656 -25.734 0.839 1 88.88 89 HIS B CA 1
ATOM 2394 C C . HIS B 1 89 ? -19.547 -25.328 -0.116 1 88.88 89 HIS B C 1
ATOM 2396 O O . HIS B 1 89 ? -19.219 -26.078 -1.043 1 88.88 89 HIS B O 1
ATOM 2402 N N . LEU B 1 90 ? -18.875 -24.344 0.173 1 93.62 90 LEU B N 1
ATOM 2403 C CA . LEU B 1 90 ? -17.828 -23.891 -0.735 1 93.62 90 LEU B CA 1
ATOM 2404 C C . LEU B 1 90 ? -16.516 -24.625 -0.459 1 93.62 90 LEU B C 1
ATOM 2406 O O . LEU B 1 90 ? -16.172 -24.844 0.7 1 93.62 90 LEU B O 1
ATOM 2410 N N . SER B 1 91 ? -15.898 -25.078 -1.534 1 95.5 91 SER B N 1
ATOM 2411 C CA . SER B 1 91 ? -14.547 -25.609 -1.405 1 95.5 91 SER B CA 1
ATOM 2412 C C . SER B 1 91 ? -13.555 -24.516 -1.024 1 95.5 91 SER B C 1
ATOM 2414 O O . SER B 1 91 ? -13.836 -23.328 -1.217 1 95.5 91 SER B O 1
ATOM 2416 N N . PRO B 1 92 ? -12.414 -24.859 -0.503 1 96.06 92 PRO B N 1
ATOM 2417 C CA . PRO B 1 92 ? -11.414 -23.844 -0.172 1 96.06 92 PRO B CA 1
ATOM 2418 C C . PRO B 1 92 ? -11.023 -22.984 -1.374 1 96.06 92 PRO B C 1
ATOM 2420 O O . PRO B 1 92 ? -10.836 -21.766 -1.239 1 96.06 92 PRO B O 1
ATOM 2423 N N . LYS B 1 93 ? -10.953 -23.625 -2.502 1 96.75 93 LYS B N 1
ATOM 2424 C CA . LYS B 1 93 ? -10.664 -22.875 -3.725 1 96.75 93 LYS B CA 1
ATOM 2425 C C . LYS B 1 93 ? -11.75 -21.859 -4.02 1 96.75 93 LYS B C 1
ATOM 2427 O O . LYS B 1 93 ? -11.461 -20.703 -4.34 1 96.75 93 LYS B O 1
ATOM 2432 N N . GLU B 1 94 ? -12.984 -22.281 -3.881 1 96.75 94 GLU B N 1
ATOM 2433 C CA . GLU B 1 94 ? -14.117 -21.391 -4.102 1 96.75 94 GLU B CA 1
ATOM 2434 C C . GLU B 1 94 ? -14.164 -20.297 -3.037 1 96.75 94 GLU B C 1
ATOM 2436 O O . GLU B 1 94 ? -14.508 -19.141 -3.336 1 96.75 94 GLU B O 1
ATOM 2441 N N . MET B 1 95 ? -13.82 -20.641 -1.832 1 96.38 95 MET B N 1
ATOM 2442 C CA . MET B 1 95 ? -13.805 -19.672 -0.745 1 96.38 95 MET B CA 1
ATOM 2443 C C . MET B 1 95 ? -12.781 -18.578 -1.018 1 96.38 95 MET B C 1
ATOM 2445 O O . MET B 1 95 ? -13.07 -17.391 -0.825 1 96.38 95 MET B O 1
ATOM 2449 N N . LEU B 1 96 ? -11.617 -18.969 -1.491 1 96.94 96 LEU B N 1
ATOM 2450 C CA . LEU B 1 96 ? -10.57 -17.984 -1.776 1 96.94 96 LEU B CA 1
ATOM 2451 C C . LEU B 1 96 ? -10.984 -17.062 -2.918 1 96.94 96 LEU B C 1
ATOM 2453 O O . LEU B 1 96 ? -10.82 -15.844 -2.826 1 96.94 96 LEU B O 1
ATOM 2457 N N . SER B 1 97 ? -11.57 -17.656 -3.967 1 97.19 97 SER B N 1
ATOM 2458 C CA . SER B 1 97 ? -12.047 -16.875 -5.098 1 97.19 97 SER B CA 1
ATOM 2459 C C . SER B 1 97 ? -13.133 -15.891 -4.668 1 97.19 97 SER B C 1
ATOM 2461 O O . SER B 1 97 ? -13.102 -14.719 -5.047 1 97.19 97 SER B O 1
ATOM 2463 N N . LYS B 1 98 ? -14.016 -16.344 -3.855 1 96.38 98 LYS B N 1
ATOM 2464 C CA . LYS B 1 98 ? -15.117 -15.516 -3.385 1 96.38 98 LYS B CA 1
ATOM 2465 C C . LYS B 1 98 ? -14.617 -14.398 -2.473 1 96.38 98 LYS B C 1
ATOM 2467 O O . LYS B 1 98 ? -15.141 -13.281 -2.5 1 96.38 98 LYS B O 1
ATOM 2472 N N . TYR B 1 99 ? -13.664 -14.719 -1.655 1 96.38 99 TYR B N 1
ATOM 2473 C CA . TYR B 1 99 ? -13.078 -13.719 -0.776 1 96.38 99 TYR B CA 1
ATOM 2474 C C . TYR B 1 99 ? -12.5 -12.555 -1.581 1 96.38 99 TYR B C 1
ATOM 2476 O O . TYR B 1 99 ? -12.797 -11.391 -1.296 1 96.38 99 TYR B O 1
ATOM 2484 N N . ILE B 1 100 ? -11.734 -12.867 -2.592 1 97.44 100 ILE B N 1
ATOM 2485 C CA . ILE B 1 100 ? -11.102 -11.852 -3.436 1 97.44 100 ILE B CA 1
ATOM 2486 C C . ILE B 1 100 ? -12.172 -11.047 -4.168 1 97.44 100 ILE B C 1
ATOM 2488 O O . ILE B 1 100 ? -12.156 -9.82 -4.141 1 97.44 100 ILE B O 1
ATOM 2492 N N . GLU B 1 101 ? -13.117 -11.75 -4.73 1 97.56 101 GLU B N 1
ATOM 2493 C CA . GLU B 1 101 ? -14.188 -11.125 -5.504 1 97.56 101 GLU B CA 1
ATOM 2494 C C . GLU B 1 101 ? -15.023 -10.188 -4.633 1 97.56 101 GLU B C 1
ATOM 2496 O O . GLU B 1 101 ? -15.273 -9.039 -5.008 1 97.56 101 GLU B O 1
ATOM 2501 N N . ALA B 1 102 ? -15.414 -10.672 -3.477 1 96.62 102 ALA B N 1
ATOM 2502 C CA . ALA B 1 102 ? -16.266 -9.898 -2.578 1 96.62 102 ALA B CA 1
ATOM 2503 C C . ALA B 1 102 ? -15.555 -8.641 -2.098 1 96.62 102 ALA B C 1
ATOM 2505 O O . ALA B 1 102 ? -16.156 -7.566 -2.023 1 96.62 102 ALA B O 1
ATOM 2506 N N . ASN B 1 103 ? -14.312 -8.734 -1.767 1 96.19 103 ASN B N 1
ATOM 2507 C CA . ASN B 1 103 ? -13.562 -7.57 -1.312 1 96.19 103 ASN B CA 1
ATOM 2508 C C . ASN B 1 103 ? -13.43 -6.523 -2.414 1 96.19 103 ASN B C 1
ATOM 2510 O O . ASN B 1 103 ? -13.633 -5.332 -2.174 1 96.19 103 ASN B O 1
ATOM 2514 N N . LEU B 1 104 ? -13.117 -6.973 -3.646 1 97.06 104 LEU B N 1
ATOM 2515 C CA . LEU B 1 104 ? -12.961 -6.027 -4.746 1 97.06 104 LEU B CA 1
ATOM 2516 C C . LEU B 1 104 ? -14.281 -5.332 -5.059 1 97.06 104 LEU B C 1
ATOM 2518 O O . LEU B 1 104 ? -14.312 -4.125 -5.316 1 97.06 104 LEU B O 1
ATOM 2522 N N . HIS B 1 105 ? -15.328 -6.051 -4.988 1 96.44 105 HIS B N 1
ATOM 2523 C CA . HIS B 1 105 ? -16.641 -5.453 -5.23 1 96.44 105 HIS B CA 1
ATOM 2524 C C . HIS B 1 105 ? -17.016 -4.48 -4.117 1 96.44 105 HIS B C 1
ATOM 2526 O O . HIS B 1 105 ? -17.578 -3.416 -4.383 1 96.44 105 HIS B O 1
ATOM 2532 N N . PHE B 1 106 ? -16.75 -4.875 -2.916 1 96.81 106 PHE B N 1
ATOM 2533 C CA . PHE B 1 106 ? -17.031 -3.979 -1.801 1 96.81 106 PHE B CA 1
ATOM 2534 C C . PHE B 1 106 ? -16.25 -2.672 -1.95 1 96.81 106 PHE B C 1
ATOM 2536 O O . PHE B 1 106 ? -16.812 -1.59 -1.774 1 96.81 106 PHE B O 1
ATOM 2543 N N . ILE B 1 107 ? -14.969 -2.779 -2.281 1 95.88 107 ILE B N 1
ATOM 2544 C CA . ILE B 1 107 ? -14.117 -1.617 -2.49 1 95.88 107 ILE B CA 1
ATOM 2545 C C . ILE B 1 107 ? -14.711 -0.727 -3.578 1 95.88 107 ILE B C 1
ATOM 2547 O O . ILE B 1 107 ? -14.812 0.491 -3.408 1 95.88 107 ILE B O 1
ATOM 2551 N N . SER B 1 108 ? -15.125 -1.342 -4.652 1 94.56 108 SER B N 1
ATOM 2552 C CA . SER B 1 108 ? -15.664 -0.604 -5.789 1 94.56 108 SER B CA 1
ATOM 2553 C C . SER B 1 108 ? -16.953 0.116 -5.418 1 94.56 108 SER B C 1
ATOM 2555 O O . SER B 1 108 ? -17.219 1.214 -5.91 1 94.56 108 SER B O 1
ATOM 2557 N N . LYS B 1 109 ? -17.703 -0.43 -4.527 1 94.62 109 LYS B N 1
ATOM 2558 C CA . LYS B 1 109 ? -19 0.131 -4.125 1 94.62 109 LYS B CA 1
ATOM 2559 C C . LYS B 1 109 ? -18.812 1.206 -3.059 1 94.62 109 LYS B C 1
ATOM 2561 O O . LYS B 1 109 ? -19.719 2.006 -2.82 1 94.62 109 LYS B O 1
ATOM 2566 N N . ASN B 1 110 ? -17.703 1.191 -2.402 1 95.75 110 ASN B N 1
ATOM 2567 C CA . ASN B 1 110 ? -17.469 2.092 -1.279 1 95.75 110 ASN B CA 1
ATOM 2568 C C . ASN B 1 110 ? -16.172 2.885 -1.453 1 95.75 110 ASN B C 1
ATOM 2570 O O . ASN B 1 110 ? -15.391 3.008 -0.514 1 95.75 110 ASN B O 1
ATOM 2574 N N . ARG B 1 111 ? -15.961 3.43 -2.545 1 93.31 111 ARG B N 1
ATOM 2575 C CA . ARG B 1 111 ? -14.695 4.02 -2.965 1 93.31 111 ARG B CA 1
ATOM 2576 C C . ARG B 1 111 ? -14.266 5.137 -2.02 1 93.31 111 ARG B C 1
ATOM 2578 O O . ARG B 1 111 ? -13.133 5.152 -1.536 1 93.31 111 ARG B O 1
ATOM 2585 N N . LYS B 1 112 ? -15.188 5.996 -1.697 1 94.12 112 LYS B N 1
ATOM 2586 C CA . LYS B 1 112 ? -14.836 7.137 -0.854 1 94.12 112 LYS B CA 1
ATOM 2587 C C . LYS B 1 112 ? -14.422 6.68 0.543 1 94.12 112 LYS B C 1
ATOM 2589 O O . LYS B 1 112 ? -13.469 7.207 1.117 1 94.12 112 LYS B O 1
ATOM 2594 N N . HIS B 1 113 ? -15.172 5.738 1.027 1 96.44 113 HIS B N 1
ATOM 2595 C CA . HIS B 1 113 ? -14.883 5.238 2.365 1 96.44 113 HIS B CA 1
ATOM 2596 C C . HIS B 1 113 ? -13.523 4.551 2.414 1 96.44 113 HIS B C 1
ATOM 2598 O O . HIS B 1 113 ? -12.742 4.777 3.34 1 96.44 113 HIS B O 1
ATOM 2604 N N . VAL B 1 114 ? -13.242 3.803 1.418 1 93.88 114 VAL B N 1
ATOM 2605 C CA . VAL B 1 114 ? -11.984 3.072 1.42 1 93.88 114 VAL B CA 1
ATOM 2606 C C . VAL B 1 114 ? -10.82 4.051 1.247 1 93.88 114 VAL B C 1
ATOM 2608 O O . VAL B 1 114 ? -9.773 3.898 1.882 1 93.88 114 VAL B O 1
ATOM 2611 N N . PHE B 1 115 ? -11.039 5.043 0.458 1 89.62 115 PHE B N 1
ATOM 2612 C CA . PHE B 1 115 ? -10 6.043 0.265 1 89.62 115 PHE B CA 1
ATOM 2613 C C . PHE B 1 115 ? -9.719 6.793 1.562 1 89.62 115 PHE B C 1
ATOM 2615 O O . PHE B 1 115 ? -8.562 7.035 1.911 1 89.62 115 PHE B O 1
ATOM 2622 N N . ALA B 1 116 ? -10.719 7.098 2.262 1 94 116 ALA B N 1
ATOM 2623 C CA . ALA B 1 116 ? -10.562 7.762 3.553 1 94 116 ALA B CA 1
ATOM 2624 C C . ALA B 1 116 ? -9.82 6.875 4.543 1 94 116 ALA B C 1
ATOM 2626 O O . ALA B 1 116 ? -8.938 7.344 5.266 1 94 116 ALA B O 1
ATOM 2627 N N . VAL B 1 117 ? -10.109 5.609 4.52 1 92.31 117 VAL B N 1
ATOM 2628 C CA . VAL B 1 117 ? -9.508 4.668 5.453 1 92.31 117 VAL B CA 1
ATOM 2629 C C . VAL B 1 117 ? -8.023 4.5 5.133 1 92.31 117 VAL B C 1
ATOM 2631 O O . VAL B 1 117 ? -7.184 4.48 6.035 1 92.31 117 VAL B O 1
ATOM 2634 N N . ILE B 1 118 ? -7.711 4.422 3.879 1 86.12 118 ILE B N 1
ATOM 2635 C CA . ILE B 1 118 ? -6.316 4.305 3.465 1 86.12 118 ILE B CA 1
ATOM 2636 C C . ILE B 1 118 ? -5.531 5.52 3.955 1 86.12 118 ILE B C 1
ATOM 2638 O O . ILE B 1 118 ? -4.438 5.379 4.512 1 86.12 118 ILE B O 1
ATOM 2642 N N . GLU B 1 119 ? -6.113 6.668 3.814 1 85.25 119 GLU B N 1
ATOM 2643 C CA . GLU B 1 119 ? -5.496 7.91 4.27 1 85.25 119 GLU B CA 1
ATOM 2644 C C . GLU B 1 119 ? -5.262 7.891 5.777 1 85.25 119 GLU B C 1
ATOM 2646 O O . GLU B 1 119 ? -4.176 8.234 6.246 1 85.25 119 GLU B O 1
ATOM 2651 N N . ILE B 1 120 ? -6.227 7.473 6.453 1 89.81 120 ILE B N 1
ATOM 2652 C CA . ILE B 1 120 ? -6.176 7.492 7.914 1 89.81 120 ILE B CA 1
ATOM 2653 C C . ILE B 1 120 ? -5.133 6.492 8.406 1 89.81 120 ILE B C 1
ATOM 2655 O O . ILE B 1 120 ? -4.27 6.836 9.219 1 89.81 120 ILE B O 1
ATOM 2659 N N . VAL B 1 121 ? -5.16 5.301 7.863 1 83.38 121 VAL B N 1
ATOM 2660 C CA . VAL B 1 121 ? -4.301 4.215 8.32 1 83.38 121 VAL B CA 1
ATOM 2661 C C . VAL B 1 121 ? -2.846 4.531 7.984 1 83.38 121 VAL B C 1
ATOM 2663 O O . VAL B 1 121 ? -1.937 4.199 8.75 1 83.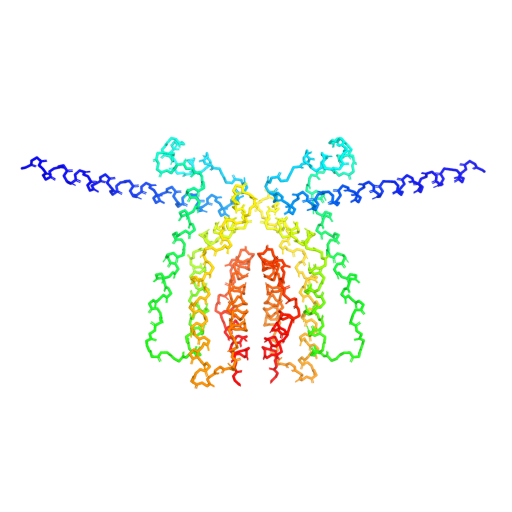38 121 VAL B O 1
ATOM 2666 N N . ALA B 1 122 ? -2.641 5.227 6.961 1 77.69 122 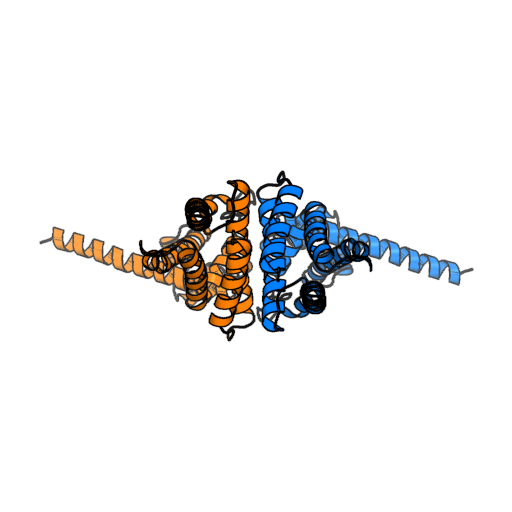ALA B N 1
ATOM 2667 C CA . ALA B 1 122 ? -1.291 5.555 6.508 1 77.69 122 ALA B CA 1
ATOM 2668 C C . ALA B 1 122 ? -0.718 6.73 7.297 1 77.69 122 ALA B C 1
ATOM 2670 O O . ALA B 1 122 ? 0.49 6.973 7.27 1 77.69 122 ALA B O 1
ATOM 2671 N N . ASN B 1 123 ? -1.598 7.461 8.039 1 81.06 123 ASN B N 1
ATOM 2672 C CA . ASN B 1 123 ? -1.108 8.734 8.555 1 81.06 123 ASN B CA 1
ATOM 2673 C C . ASN B 1 123 ? -1.311 8.844 10.062 1 81.06 123 ASN B C 1
ATOM 2675 O O . ASN B 1 123 ? -0.543 9.516 10.75 1 81.06 123 ASN B O 1
ATOM 2679 N N . GLU B 1 124 ? -2.314 8.227 10.477 1 83 124 GLU B N 1
ATOM 2680 C CA . GLU B 1 124 ? -2.607 8.375 11.898 1 83 124 GLU B CA 1
ATOM 2681 C C . GLU B 1 124 ? -1.527 7.727 12.758 1 83 124 GLU B C 1
ATOM 2683 O O . GLU B 1 124 ? -1.119 6.59 12.5 1 83 124 GLU B O 1
ATOM 2688 N N . ARG B 1 125 ? -1.025 8.422 13.734 1 78.25 125 ARG B N 1
ATOM 2689 C CA . ARG B 1 125 ? 0.063 7.953 14.586 1 78.25 125 ARG B CA 1
ATOM 2690 C C . ARG B 1 125 ? -0.313 8.055 16.062 1 78.25 125 ARG B C 1
ATOM 2692 O O . ARG B 1 125 ? -1.123 8.898 16.438 1 78.25 125 ARG B O 1
ATOM 2699 N N . THR B 1 126 ? 0.275 7.176 16.766 1 78.69 126 THR B N 1
ATOM 2700 C CA . THR B 1 126 ? 0.177 7.258 18.219 1 78.69 126 THR B CA 1
ATOM 2701 C C . THR B 1 126 ? 1.065 8.375 18.766 1 78.69 126 THR B C 1
ATOM 2703 O O . THR B 1 126 ? 1.787 9.023 18 1 78.69 126 THR B O 1
ATOM 2706 N N . GLU B 1 127 ? 0.883 8.578 20.016 1 75.31 127 GLU B N 1
ATOM 2707 C CA . GLU B 1 127 ? 1.656 9.633 20.672 1 75.31 127 GLU B CA 1
ATOM 2708 C C . GLU B 1 127 ? 3.154 9.398 20.5 1 75.31 127 GLU B C 1
ATOM 2710 O O . GLU B 1 127 ? 3.932 10.359 20.406 1 75.31 127 GLU B O 1
ATOM 2715 N N . ASP B 1 128 ? 3.51 8.156 20.391 1 73.56 128 ASP B N 1
ATOM 2716 C CA . ASP B 1 128 ? 4.93 7.828 20.281 1 73.56 128 ASP B CA 1
ATOM 2717 C C . ASP B 1 128 ? 5.371 7.797 18.828 1 73.56 128 ASP B C 1
ATOM 2719 O O . ASP B 1 128 ? 6.488 7.371 18.516 1 73.56 128 ASP B O 1
ATOM 2723 N N . GLY B 1 129 ? 4.484 8.125 18.016 1 70.44 129 GLY B N 1
ATOM 2724 C CA . GLY B 1 129 ? 4.852 8.312 16.625 1 70.44 129 GLY B CA 1
ATOM 2725 C C . GLY B 1 129 ? 4.652 7.07 15.781 1 70.44 129 GLY B C 1
ATOM 2726 O O . GLY B 1 129 ? 4.988 7.059 14.594 1 70.44 129 GLY B O 1
ATOM 2727 N N . LYS B 1 130 ? 4.125 6.059 16.328 1 72.31 130 LYS B N 1
ATOM 2728 C CA . LYS B 1 130 ? 3.898 4.82 15.578 1 72.31 130 LYS B CA 1
ATOM 2729 C C . LYS B 1 130 ? 2.545 4.844 14.875 1 72.31 130 LYS B C 1
ATOM 2731 O O . LYS B 1 130 ? 1.619 5.523 15.32 1 72.31 130 LYS B O 1
ATOM 2736 N N . LEU B 1 131 ? 2.48 4.098 13.75 1 72.19 131 LEU B N 1
ATOM 2737 C CA . LEU B 1 131 ? 1.196 3.998 13.062 1 72.19 131 LEU B CA 1
ATOM 2738 C C . LEU B 1 131 ? 0.149 3.35 13.961 1 72.19 131 LEU B C 1
ATOM 2740 O O . LEU B 1 131 ? 0.369 2.258 14.492 1 72.19 131 LEU B O 1
ATOM 2744 N N . ARG B 1 132 ? -0.915 3.951 14.094 1 73.31 132 ARG B N 1
ATOM 2745 C CA . ARG B 1 132 ? -1.938 3.607 15.07 1 73.31 132 ARG B CA 1
ATOM 2746 C C . ARG B 1 132 ? -2.615 2.287 14.719 1 73.31 132 ARG B C 1
ATOM 2748 O O . ARG B 1 132 ? -2.947 1.496 15.602 1 73.31 132 ARG B O 1
ATOM 2755 N N . PHE B 1 133 ? -2.854 2.045 13.484 1 70.25 133 PHE B N 1
ATOM 2756 C CA . PHE B 1 133 ? -3.703 0.927 13.094 1 70.25 133 PHE B CA 1
ATOM 2757 C C . PHE B 1 133 ? -2.859 -0.27 12.664 1 70.25 133 PHE B C 1
ATOM 2759 O O . PHE B 1 133 ? -3.395 -1.275 12.188 1 70.25 133 PHE B O 1
ATOM 2766 N N . VAL B 1 134 ? -1.601 -0.304 12.633 1 60.09 134 VAL B N 1
ATOM 2767 C CA . VAL B 1 134 ? -0.741 -1.397 12.188 1 60.09 134 VAL B CA 1
ATOM 2768 C C . VAL B 1 134 ? -0.859 -2.572 13.156 1 60.09 134 VAL B C 1
ATOM 2770 O O . VAL B 1 134 ? -0.795 -3.732 12.742 1 60.09 134 VAL B O 1
ATOM 2773 N N . GLY B 1 135 ? -1.045 -2.529 14.453 1 55.16 135 GLY B N 1
ATOM 2774 C CA . GLY B 1 135 ? -1.026 -3.645 15.391 1 55.16 135 GLY B CA 1
ATOM 2775 C C . GLY B 1 135 ? -2.385 -4.297 15.562 1 55.16 135 GLY B C 1
ATOM 2776 O O . GLY B 1 135 ? -2.525 -5.508 15.391 1 55.16 135 GLY B O 1
ATOM 2777 N N . GLU B 1 136 ? -3.35 -3.787 15.953 1 52.75 136 GLU B N 1
ATOM 2778 C CA . GLU B 1 136 ? -4.602 -4.336 16.469 1 52.75 136 GLU B CA 1
ATOM 2779 C C . GLU B 1 136 ? -5.453 -4.918 15.352 1 52.75 136 GLU B C 1
ATOM 2781 O O . GLU B 1 136 ? -5.984 -6.023 15.477 1 52.75 136 GLU B O 1
ATOM 2786 N N . LEU B 1 137 ? -5.648 -4.211 14.297 1 55.72 137 LEU B N 1
ATOM 2787 C CA . LEU B 1 137 ? -6.57 -4.566 13.227 1 55.72 137 LEU B CA 1
ATOM 2788 C C . LEU B 1 137 ? -6 -5.688 12.367 1 55.72 137 LEU B C 1
ATOM 2790 O O . LEU B 1 137 ? -6.742 -6.391 11.68 1 55.72 137 LEU B O 1
ATOM 2794 N N . ASP B 1 138 ? -4.859 -6.195 12.789 1 65.12 138 ASP B N 1
ATOM 2795 C CA . ASP B 1 138 ? -4.082 -7.035 11.883 1 65.12 138 ASP B CA 1
ATOM 2796 C C . ASP B 1 138 ? -4.57 -8.484 11.922 1 65.12 138 ASP B C 1
ATOM 2798 O O . ASP B 1 138 ? -4.84 -9.086 10.883 1 65.12 138 ASP B O 1
ATOM 2802 N N . GLU B 1 139 ? -5.004 -8.969 13.078 1 73.38 139 GLU B N 1
ATOM 2803 C CA . GLU B 1 139 ? -5.305 -10.398 13.078 1 73.38 139 GLU B CA 1
ATOM 2804 C C . GLU B 1 139 ? -6.66 -10.68 12.445 1 73.38 139 GLU B C 1
ATOM 2806 O O . GLU B 1 139 ? -6.828 -11.672 11.742 1 73.38 139 GLU B O 1
ATOM 2811 N N . ARG B 1 140 ? -7.578 -9.766 12.586 1 76.44 140 ARG B N 1
ATOM 2812 C CA . ARG B 1 140 ? -8.922 -9.93 12.047 1 76.44 140 ARG B CA 1
ATOM 2813 C C . ARG B 1 140 ? -8.914 -9.867 10.523 1 76.44 140 ARG B C 1
ATOM 2815 O O . ARG B 1 140 ? -9.797 -10.43 9.867 1 76.44 140 ARG B O 1
ATOM 2822 N N . ILE B 1 141 ? -7.906 -9.266 10.078 1 81.56 141 ILE B N 1
ATOM 2823 C CA . ILE B 1 141 ? -7.816 -9.055 8.641 1 81.56 141 ILE B CA 1
ATOM 2824 C C . ILE B 1 141 ? -7.238 -10.305 7.973 1 81.56 141 ILE B C 1
ATOM 2826 O O . ILE B 1 141 ? -7.707 -10.719 6.91 1 81.56 141 ILE B O 1
ATOM 2830 N N . PHE B 1 142 ? -6.344 -10.961 8.703 1 89.25 142 PHE B N 1
ATOM 2831 C CA . PHE B 1 142 ? -5.594 -12.023 8.039 1 89.25 142 PHE B CA 1
ATOM 2832 C C . PHE B 1 142 ? -6.172 -13.391 8.383 1 89.25 142 PHE B C 1
ATOM 2834 O O . PHE B 1 142 ? -6.066 -14.336 7.598 1 89.25 142 PHE B O 1
ATOM 2841 N N . GLN B 1 143 ? -6.91 -13.477 9.484 1 88.94 143 GLN B N 1
ATOM 2842 C CA . GLN B 1 143 ? -7.375 -14.758 10.008 1 88.94 143 GLN B CA 1
ATOM 2843 C C . GLN B 1 143 ? -8.305 -15.445 9.016 1 88.94 143 GLN B C 1
ATOM 2845 O O . GLN B 1 143 ? -8.195 -16.656 8.789 1 88.94 143 GLN B O 1
ATOM 2850 N N . PRO B 1 144 ? -9.219 -14.703 8.43 1 89.94 144 PRO B N 1
ATOM 2851 C CA . PRO B 1 144 ? -10.094 -15.383 7.473 1 89.94 144 PRO B CA 1
ATOM 2852 C C . PRO B 1 144 ? -9.336 -16 6.309 1 89.94 144 PRO B C 1
ATOM 2854 O O . PRO B 1 144 ? -9.672 -17.109 5.859 1 89.94 144 PRO B O 1
ATOM 2857 N N . ILE B 1 145 ? -8.297 -15.383 5.816 1 95 145 ILE B N 1
ATOM 2858 C CA . ILE B 1 145 ? -7.512 -15.898 4.695 1 95 145 ILE B CA 1
ATOM 2859 C C . ILE B 1 145 ? -6.699 -17.109 5.145 1 95 145 ILE B C 1
ATOM 2861 O O . ILE B 1 145 ? -6.672 -18.141 4.457 1 95 145 ILE B O 1
ATOM 2865 N N . GLU B 1 146 ? -6.129 -16.984 6.285 1 96 146 GLU B N 1
ATOM 2866 C CA . GLU B 1 146 ? -5.348 -18.109 6.812 1 96 146 GLU B CA 1
ATOM 2867 C C . GLU B 1 146 ? -6.223 -19.344 7.02 1 96 146 GLU B C 1
ATOM 2869 O O . GLU B 1 146 ? -5.801 -20.453 6.73 1 96 146 GLU B O 1
ATOM 2874 N N . LYS B 1 147 ? -7.395 -19.078 7.527 1 94.06 147 LYS B N 1
ATOM 2875 C CA . LYS B 1 147 ? -8.32 -20.188 7.727 1 94.06 147 LYS B CA 1
ATOM 2876 C C . LYS B 1 147 ? -8.633 -20.891 6.406 1 94.06 147 LYS B C 1
ATOM 2878 O O . LYS B 1 147 ? -8.648 -22.109 6.344 1 94.06 147 LYS B O 1
ATOM 2883 N N . ILE B 1 148 ? -8.836 -20.141 5.406 1 96.06 148 ILE B N 1
ATOM 2884 C CA . ILE B 1 148 ? -9.117 -20.703 4.086 1 96.06 148 ILE B CA 1
ATOM 2885 C C . ILE B 1 148 ? -7.91 -21.516 3.604 1 96.06 148 ILE B C 1
ATOM 2887 O O . ILE B 1 148 ? -8.07 -22.625 3.09 1 96.06 148 ILE B O 1
ATOM 2891 N N . LEU B 1 149 ? -6.684 -21.016 3.783 1 97.94 149 LEU B N 1
ATOM 2892 C CA . LEU B 1 149 ? -5.465 -21.672 3.336 1 97.94 149 LEU B CA 1
ATOM 2893 C C . LEU B 1 149 ? -5.273 -23 4.051 1 97.94 149 LEU B C 1
ATOM 2895 O O . LEU B 1 149 ? -4.953 -24.016 3.418 1 97.94 149 LEU B O 1
ATOM 2899 N N . PHE B 1 150 ? -5.559 -23.031 5.328 1 97.25 150 PHE B N 1
ATOM 2900 C CA . PHE B 1 150 ? -5.367 -24.25 6.102 1 97.25 150 PHE B CA 1
ATOM 2901 C C . PHE B 1 150 ? -6.434 -25.281 5.758 1 97.25 150 PHE B C 1
ATOM 2903 O O . PHE B 1 150 ? -6.156 -26.484 5.715 1 97.25 150 PHE B O 1
ATOM 2910 N N . LEU B 1 151 ? -7.641 -24.828 5.547 1 95.69 151 LEU B N 1
ATOM 2911 C CA . LEU B 1 151 ? -8.688 -25.734 5.09 1 95.69 151 LEU B CA 1
ATOM 2912 C C . LEU B 1 151 ? -8.289 -26.406 3.775 1 95.69 151 LEU B C 1
ATOM 2914 O O . LEU B 1 151 ? -8.477 -27.609 3.605 1 95.69 151 LEU B O 1
ATOM 2918 N N . GLY B 1 152 ? -7.738 -25.578 2.838 1 97.31 152 GLY B N 1
ATOM 2919 C CA . GLY B 1 152 ? -7.305 -26.125 1.561 1 97.31 152 GLY B CA 1
ATOM 2920 C C . GLY B 1 152 ? -6.125 -27.062 1.686 1 97.31 152 GLY B C 1
ATOM 2921 O O . GLY B 1 152 ? -6.027 -28.047 0.945 1 97.31 152 GLY B O 1
ATOM 2922 N N . MET B 1 153 ? -5.234 -26.766 2.543 1 96.75 153 MET B N 1
ATOM 2923 C CA . MET B 1 153 ? -4.117 -27.656 2.816 1 96.75 153 MET B CA 1
ATOM 2924 C C . MET B 1 153 ? -4.617 -29 3.338 1 96.75 153 MET B C 1
ATOM 2926 O O . MET B 1 153 ? -4.145 -30.062 2.902 1 96.75 153 MET B O 1
ATOM 2930 N N . GLU B 1 154 ? -5.547 -28.984 4.25 1 95.69 154 GLU B N 1
ATOM 2931 C CA . GLU B 1 154 ? -6.094 -30.172 4.879 1 95.69 154 GLU B CA 1
ATOM 2932 C C . GLU B 1 154 ? -6.801 -31.062 3.857 1 95.69 154 GLU B C 1
ATOM 2934 O O . GLU B 1 154 ? -6.711 -32.281 3.926 1 95.69 154 GLU B O 1
ATOM 2939 N N . ASP B 1 155 ? -7.469 -30.453 2.955 1 94.25 155 ASP B N 1
ATOM 2940 C CA . ASP B 1 155 ? -8.234 -31.281 2.021 1 94.25 155 ASP B CA 1
ATOM 2941 C C . ASP B 1 155 ? -7.438 -31.562 0.749 1 94.25 155 ASP B C 1
ATOM 2943 O O . ASP B 1 155 ? -7.949 -32.156 -0.193 1 94.25 155 ASP B O 1
ATOM 2947 N N . GLY B 1 156 ? -6.258 -30.984 0.618 1 95.62 156 GLY B N 1
ATOM 2948 C CA . GLY B 1 156 ? -5.332 -31.328 -0.451 1 95.62 156 GLY B CA 1
ATOM 2949 C C . GLY B 1 156 ? -5.457 -30.406 -1.657 1 95.62 156 GLY B C 1
ATOM 2950 O O . GLY B 1 156 ? -4.742 -30.578 -2.648 1 95.62 156 GLY B O 1
ATOM 2951 N N . THR B 1 157 ? -6.277 -29.375 -1.587 1 95.81 157 THR B N 1
ATOM 2952 C CA . THR B 1 157 ? -6.496 -28.453 -2.691 1 95.81 157 THR B CA 1
ATOM 2953 C C . THR B 1 157 ? -5.344 -27.453 -2.799 1 95.81 157 THR B C 1
ATOM 2955 O O . THR B 1 157 ? -4.984 -27.031 -3.9 1 95.81 157 THR B O 1
ATOM 2958 N N . PHE B 1 158 ? -4.836 -27.078 -1.679 1 98 158 PHE B N 1
ATOM 2959 C CA . PHE B 1 158 ? -3.744 -26.109 -1.654 1 98 158 PHE B CA 1
ATOM 2960 C C . PHE B 1 158 ? -2.436 -26.781 -1.257 1 98 158 PHE B C 1
ATOM 2962 O O . PHE B 1 158 ? -2.441 -27.844 -0.626 1 98 158 PHE B O 1
ATOM 2969 N N . ARG B 1 159 ? -1.349 -26.219 -1.671 1 97.38 159 ARG B N 1
ATOM 2970 C CA . ARG B 1 159 ? -0.019 -26.688 -1.282 1 97.38 159 ARG B CA 1
ATOM 2971 C C . ARG B 1 159 ? 0.186 -26.547 0.224 1 97.38 159 ARG B C 1
ATOM 2973 O O . ARG B 1 159 ? -0.633 -25.953 0.917 1 97.38 159 ARG B O 1
ATOM 2980 N N . GLU B 1 160 ? 1.221 -27.125 0.721 1 97.19 160 GLU B N 1
ATOM 2981 C CA . GLU B 1 160 ? 1.516 -27.078 2.15 1 97.19 160 GLU B CA 1
ATOM 2982 C C . GLU B 1 160 ? 1.907 -25.672 2.586 1 97.19 160 GLU B C 1
ATOM 2984 O O . GLU B 1 160 ? 2.641 -24.969 1.876 1 97.19 160 GLU B O 1
ATOM 2989 N N . PHE B 1 161 ? 1.375 -25.297 3.713 1 97.5 161 PHE B N 1
ATOM 2990 C CA . PHE B 1 161 ? 1.711 -24.016 4.332 1 97.5 161 PHE B CA 1
ATOM 2991 C C . PHE B 1 161 ? 2.176 -24.219 5.77 1 97.5 161 PHE B C 1
ATOM 2993 O O . PHE B 1 161 ? 1.519 -24.906 6.547 1 97.5 161 PHE B O 1
ATOM 3000 N N . THR B 1 162 ? 3.336 -23.703 6.07 1 97.38 162 THR B N 1
ATOM 3001 C CA . THR B 1 162 ? 3.668 -23.469 7.473 1 97.38 162 THR B CA 1
ATOM 3002 C C . THR B 1 162 ? 2.896 -22.281 8.023 1 97.38 162 THR B C 1
ATOM 3004 O O . THR B 1 162 ? 2.322 -21.5 7.262 1 97.38 162 THR B O 1
ATOM 3007 N N . PRO B 1 163 ? 2.852 -22.109 9.328 1 96.44 163 PRO B N 1
ATOM 3008 C CA . PRO B 1 163 ? 2.217 -20.906 9.859 1 96.44 163 PRO B CA 1
ATOM 3009 C C . PRO B 1 163 ? 2.799 -19.625 9.266 1 96.44 163 PRO B C 1
ATOM 3011 O O . PRO B 1 163 ? 2.055 -18.703 8.938 1 96.44 163 PRO B O 1
ATOM 3014 N N . PHE B 1 164 ? 4.055 -19.594 9.008 1 96.19 164 PHE B N 1
ATOM 3015 C CA . PHE B 1 164 ? 4.711 -18.422 8.453 1 96.19 164 PHE B CA 1
ATOM 3016 C C . PHE B 1 164 ? 4.305 -18.203 7 1 96.19 164 PHE B C 1
ATOM 3018 O O . PHE B 1 164 ? 3.906 -17.094 6.617 1 96.19 164 PHE B O 1
ATOM 3025 N N . SER B 1 165 ? 4.387 -19.25 6.23 1 97.31 165 SER B N 1
ATOM 3026 C CA . SER B 1 165 ? 4.09 -19.094 4.812 1 97.31 165 SER B CA 1
ATOM 3027 C C . SER B 1 165 ? 2.619 -18.766 4.586 1 97.31 165 SER B C 1
ATOM 3029 O O . SER B 1 165 ? 2.273 -18.047 3.643 1 97.31 165 SER B O 1
ATOM 3031 N N . ALA B 1 166 ? 1.729 -19.281 5.512 1 97.5 166 ALA B N 1
ATOM 3032 C CA . ALA B 1 166 ? 0.313 -18.922 5.438 1 97.5 166 ALA B CA 1
ATOM 3033 C C . ALA B 1 166 ? 0.097 -17.453 5.73 1 97.5 166 ALA B C 1
ATOM 3035 O O . ALA B 1 166 ? -0.686 -16.781 5.047 1 97.5 166 ALA B O 1
ATOM 3036 N N . ARG B 1 167 ? 0.804 -16.953 6.699 1 94.69 167 ARG B N 1
ATOM 3037 C CA . ARG B 1 167 ? 0.719 -15.539 7.043 1 94.69 167 ARG B CA 1
ATOM 3038 C C . ARG B 1 167 ? 1.228 -14.664 5.898 1 94.69 167 ARG B C 1
ATOM 3040 O O . ARG B 1 167 ? 0.592 -13.672 5.539 1 94.69 167 ARG B O 1
ATOM 3047 N N . VAL B 1 168 ? 2.342 -15.062 5.297 1 96.25 168 VAL B N 1
ATOM 3048 C CA . VAL B 1 168 ? 2.906 -14.289 4.191 1 96.25 168 VAL B CA 1
ATOM 3049 C C . VAL B 1 168 ? 1.934 -14.289 3.016 1 96.25 168 VAL B C 1
ATOM 3051 O O . VAL B 1 168 ? 1.718 -13.25 2.383 1 96.25 168 VAL B O 1
ATOM 3054 N N . MET B 1 169 ? 1.297 -15.398 2.742 1 97.81 169 MET B N 1
ATOM 3055 C CA . MET B 1 169 ? 0.319 -15.484 1.662 1 97.81 169 MET B CA 1
ATOM 3056 C C . MET B 1 169 ? -0.894 -14.602 1.956 1 97.81 169 MET B C 1
ATOM 3058 O O . MET B 1 169 ? -1.391 -13.906 1.07 1 97.81 169 MET B O 1
ATOM 3062 N N . ALA B 1 170 ? -1.332 -14.656 3.221 1 95.94 170 ALA B N 1
ATOM 3063 C CA . ALA B 1 170 ? -2.465 -13.828 3.621 1 95.94 170 ALA B CA 1
ATOM 3064 C C . ALA B 1 170 ? -2.145 -12.344 3.453 1 95.94 170 ALA B C 1
ATOM 3066 O O . ALA B 1 170 ? -2.957 -11.586 2.918 1 95.94 170 ALA B O 1
ATOM 3067 N N . VAL B 1 171 ? -0.975 -11.938 3.838 1 93.19 171 VAL B N 1
ATOM 3068 C CA . VAL B 1 171 ? -0.521 -10.555 3.699 1 93.19 171 VAL B CA 1
ATOM 3069 C C . VAL B 1 171 ? -0.419 -10.195 2.221 1 93.19 171 VAL B C 1
ATOM 3071 O O . VAL B 1 171 ? -0.814 -9.102 1.814 1 93.19 171 VAL B O 1
ATOM 3074 N N . THR B 1 172 ? 0.109 -11.102 1.462 1 96.5 172 THR B N 1
ATOM 3075 C CA . THR B 1 172 ? 0.243 -10.891 0.025 1 96.5 172 THR B CA 1
ATOM 3076 C C . THR B 1 172 ? -1.12 -10.633 -0.613 1 96.5 172 THR B C 1
ATOM 3078 O O . THR B 1 172 ? -1.291 -9.664 -1.358 1 96.5 172 THR B O 1
ATOM 3081 N N . ILE B 1 173 ? -2.064 -11.43 -0.279 1 97.06 173 ILE B N 1
ATOM 3082 C CA . ILE B 1 173 ? -3.414 -11.297 -0.821 1 97.06 173 ILE B CA 1
ATOM 3083 C C . ILE B 1 173 ? -4.008 -9.953 -0.402 1 97.06 173 ILE B C 1
ATOM 3085 O O . ILE B 1 173 ? -4.562 -9.227 -1.229 1 97.06 173 ILE B O 1
ATOM 3089 N N . ARG B 1 174 ? -3.807 -9.617 0.818 1 92.25 174 ARG B N 1
ATOM 3090 C CA . ARG B 1 174 ? -4.34 -8.359 1.327 1 92.25 174 ARG B CA 1
ATOM 3091 C C . ARG B 1 174 ? -3.678 -7.172 0.643 1 92.25 174 ARG B C 1
ATOM 3093 O O . ARG B 1 174 ? -4.348 -6.199 0.291 1 92.25 174 ARG B O 1
ATOM 3100 N N . ASN B 1 175 ? -2.367 -7.23 0.46 1 91.5 175 ASN B N 1
ATOM 3101 C CA . ASN B 1 175 ? -1.655 -6.148 -0.209 1 91.5 175 ASN B CA 1
ATOM 3102 C C . ASN B 1 175 ? -2.148 -5.953 -1.64 1 91.5 175 ASN B C 1
ATOM 3104 O O . ASN B 1 175 ? -2.252 -4.82 -2.115 1 91.5 175 ASN B O 1
ATOM 3108 N N . VAL B 1 176 ? -2.424 -7 -2.279 1 95.5 176 VAL B N 1
ATOM 3109 C CA . VAL B 1 176 ? -2.895 -6.941 -3.658 1 95.5 176 VAL B CA 1
ATOM 3110 C C . VAL B 1 176 ? -4.297 -6.348 -3.701 1 95.5 176 VAL B C 1
ATOM 3112 O O . VAL B 1 176 ? -4.586 -5.477 -4.531 1 95.5 176 VAL B O 1
ATOM 3115 N N . ILE B 1 177 ? -5.113 -6.742 -2.783 1 94.12 177 ILE B N 1
ATOM 3116 C CA . ILE B 1 177 ? -6.469 -6.211 -2.705 1 94.12 177 ILE B CA 1
ATOM 3117 C C . ILE B 1 177 ? -6.422 -4.719 -2.391 1 94.12 177 ILE B C 1
ATOM 3119 O O . ILE B 1 177 ? -7.086 -3.916 -3.049 1 94.12 177 ILE B O 1
ATOM 3123 N N . ASP B 1 178 ? -5.598 -4.375 -1.48 1 88.88 178 ASP B N 1
ATOM 3124 C CA . ASP B 1 178 ? -5.461 -2.971 -1.115 1 88.88 178 ASP B CA 1
ATOM 3125 C C . ASP B 1 178 ? -4.863 -2.16 -2.264 1 88.88 178 ASP B C 1
ATOM 3127 O O . ASP B 1 178 ? -5.223 -0.998 -2.463 1 88.88 178 ASP B O 1
ATOM 3131 N N . GLY B 1 179 ? -3.93 -2.859 -2.916 1 89 179 GLY B N 1
ATOM 3132 C CA . GLY B 1 179 ? -3.34 -2.186 -4.062 1 89 179 GLY B CA 1
ATOM 3133 C C . GLY B 1 179 ? -4.355 -1.831 -5.133 1 89 179 GLY B C 1
ATOM 3134 O O . GLY B 1 179 ? -4.176 -0.859 -5.871 1 89 179 GLY B O 1
ATOM 3135 N N . PHE B 1 180 ? -5.414 -2.525 -5.215 1 93 180 PHE B N 1
ATOM 3136 C CA . PHE B 1 180 ? -6.473 -2.279 -6.188 1 93 180 PHE B CA 1
ATOM 3137 C C . PHE B 1 180 ? -7.137 -0.933 -5.93 1 93 180 PHE B C 1
ATOM 3139 O O . PHE B 1 180 ? -7.641 -0.296 -6.859 1 93 180 PHE B O 1
ATOM 3146 N N . CYS B 1 181 ? -7.105 -0.494 -4.699 1 89.56 181 CYS B N 1
ATOM 3147 C CA . CYS B 1 181 ? -7.695 0.797 -4.367 1 89.56 181 CYS B CA 1
ATOM 3148 C C . CYS B 1 181 ? -6.98 1.928 -5.098 1 89.56 181 CYS B C 1
ATOM 3150 O O . CYS B 1 181 ? -7.625 2.854 -5.598 1 89.56 181 CYS B O 1
ATOM 3152 N N . ILE B 1 182 ? -5.719 1.797 -5.199 1 81.56 182 ILE B N 1
ATOM 3153 C CA . ILE B 1 182 ? -4.926 2.814 -5.879 1 81.56 182 ILE B CA 1
ATOM 3154 C C . ILE B 1 182 ? -5.262 2.818 -7.367 1 81.56 182 ILE B C 1
ATOM 3156 O O . ILE B 1 182 ? -5.371 3.883 -7.98 1 81.56 182 ILE B O 1
ATOM 3160 N N . GLU B 1 183 ? -5.406 1.636 -7.875 1 84 183 GLU B N 1
ATOM 3161 C CA . GLU B 1 183 ? -5.805 1.523 -9.273 1 84 183 GLU B CA 1
ATOM 3162 C C . GLU B 1 183 ? -7.164 2.174 -9.516 1 84 183 GLU B C 1
ATOM 3164 O O . GLU B 1 183 ? -7.359 2.869 -10.516 1 84 183 GLU B O 1
ATOM 3169 N N . LEU B 1 184 ? -8.055 1.98 -8.633 1 86.12 184 LEU B N 1
ATOM 3170 C CA . LEU B 1 184 ? -9.398 2.541 -8.758 1 86.12 184 LEU B CA 1
ATOM 3171 C C . LEU B 1 184 ? -9.359 4.062 -8.656 1 86.12 184 LEU B C 1
ATOM 3173 O O . LEU B 1 184 ? -10.141 4.75 -9.32 1 86.12 184 LEU B O 1
ATOM 3177 N N . MET B 1 185 ? -8.492 4.547 -7.855 1 80.06 185 MET B N 1
ATOM 3178 C CA . MET B 1 185 ? -8.328 5.992 -7.73 1 80.06 185 MET B CA 1
ATOM 3179 C C . MET B 1 185 ? -7.773 6.59 -9.016 1 80.06 185 MET B C 1
ATOM 3181 O O . MET B 1 185 ? -8.188 7.68 -9.43 1 80.06 185 MET B O 1
ATOM 3185 N N . ARG B 1 186 ? -6.926 5.824 -9.617 1 77.44 186 ARG B N 1
ATOM 3186 C CA . ARG B 1 186 ? -6.27 6.293 -10.836 1 77.44 186 ARG B CA 1
ATOM 3187 C C . ARG B 1 186 ? -7.188 6.145 -12.039 1 77.44 186 ARG B C 1
ATOM 3189 O O . ARG B 1 186 ? -7.195 7 -12.93 1 77.44 186 ARG B O 1
ATOM 3196 N N . ASN B 1 187 ? -7.824 5.031 -12.023 1 84.38 187 ASN B N 1
ATOM 3197 C CA . ASN B 1 187 ? -8.719 4.699 -13.125 1 84.38 187 ASN B CA 1
ATOM 3198 C C . ASN B 1 187 ? -10.102 4.293 -12.633 1 84.38 187 ASN B C 1
ATOM 3200 O O . ASN B 1 187 ? -10.422 3.105 -12.586 1 84.38 187 ASN B O 1
ATOM 3204 N N . PRO B 1 188 ? -10.938 5.266 -12.406 1 83.06 188 PRO B N 1
ATOM 3205 C CA . PRO B 1 188 ? -12.242 4.984 -11.812 1 83.06 188 PRO B CA 1
ATOM 3206 C C . PRO B 1 188 ? -13.117 4.109 -12.711 1 83.06 188 PRO B C 1
ATOM 3208 O O . PRO B 1 188 ? -14.07 3.482 -12.227 1 83.06 188 PRO B O 1
ATOM 3211 N N . GLU B 1 189 ? -12.797 4.07 -13.961 1 89.25 189 GLU B N 1
ATOM 3212 C CA . GLU B 1 189 ? -13.641 3.336 -14.898 1 89.25 189 GLU B CA 1
ATOM 3213 C C . GLU B 1 189 ? -13.117 1.919 -15.117 1 89.25 189 GLU B C 1
ATOM 3215 O O . GLU B 1 189 ? -13.625 1.187 -15.961 1 89.25 189 GLU B O 1
ATOM 3220 N N . THR B 1 190 ? -12.164 1.57 -14.344 1 90.38 190 THR B N 1
ATOM 3221 C CA . THR B 1 190 ? -11.594 0.237 -14.5 1 90.38 190 THR B CA 1
ATOM 3222 C C . THR B 1 190 ? -12.672 -0.834 -14.359 1 90.38 190 THR B C 1
ATOM 3224 O O . THR B 1 190 ? -13.578 -0.706 -13.531 1 90.38 190 THR B O 1
ATOM 3227 N N . ASN B 1 191 ? -12.531 -1.922 -15.148 1 94.25 191 ASN B N 1
ATOM 3228 C CA . ASN B 1 191 ? -13.438 -3.064 -15.039 1 94.25 191 ASN B CA 1
ATOM 3229 C C . ASN B 1 191 ? -13.047 -3.973 -13.875 1 94.25 191 ASN B C 1
ATOM 3231 O O . ASN B 1 191 ? -12.062 -4.703 -13.953 1 94.25 191 ASN B O 1
ATOM 3235 N N . ILE B 1 192 ? -13.898 -4.016 -12.906 1 95.75 192 ILE B N 1
ATOM 3236 C CA . ILE B 1 192 ? -13.602 -4.73 -11.672 1 95.75 192 ILE B CA 1
ATOM 3237 C C . ILE B 1 192 ? -13.477 -6.227 -11.961 1 95.75 192 ILE B C 1
ATOM 3239 O O . ILE B 1 192 ? -12.594 -6.898 -11.414 1 95.75 192 ILE B O 1
ATOM 3243 N N . ASN B 1 193 ? -14.266 -6.73 -12.836 1 97.19 193 ASN B N 1
ATOM 3244 C CA . ASN B 1 193 ? -14.281 -8.164 -13.109 1 97.19 193 ASN B CA 1
ATOM 3245 C C . ASN B 1 193 ? -12.977 -8.625 -13.758 1 97.19 193 ASN B C 1
ATOM 3247 O O . ASN B 1 193 ? -12.523 -9.742 -13.531 1 97.19 193 ASN B O 1
ATOM 3251 N N . ASP B 1 194 ? -12.367 -7.738 -14.523 1 97.25 194 ASP B N 1
ATOM 3252 C CA . ASP B 1 194 ? -11.078 -8.07 -15.117 1 97.25 194 ASP B CA 1
ATOM 3253 C C . ASP B 1 194 ? -10.016 -8.266 -14.039 1 97.25 194 ASP B C 1
ATOM 3255 O O . ASP B 1 194 ? -9.211 -9.203 -14.109 1 97.25 194 ASP B O 1
ATOM 3259 N N . TYR B 1 195 ? -10.031 -7.445 -13.047 1 97.31 195 TYR B N 1
ATOM 3260 C CA . TYR B 1 195 ? -9.086 -7.559 -11.945 1 97.31 195 TYR B CA 1
ATOM 3261 C C . TYR B 1 195 ? -9.398 -8.766 -11.07 1 97.31 195 TYR B C 1
ATOM 3263 O O . TYR B 1 195 ? -8.5 -9.477 -10.633 1 97.31 195 TYR B O 1
ATOM 3271 N N . VAL B 1 196 ? -10.711 -8.984 -10.859 1 98 196 VAL B N 1
ATOM 3272 C CA . VAL B 1 196 ? -11.109 -10.164 -10.094 1 98 196 VAL B CA 1
ATOM 3273 C C . VAL B 1 196 ? -10.555 -11.422 -10.758 1 98 196 VAL B C 1
ATOM 3275 O O . VAL B 1 196 ? -9.906 -12.242 -10.109 1 98 196 VAL B O 1
ATOM 3278 N N . ASN B 1 197 ? -10.742 -11.547 -12.047 1 98.25 197 ASN B N 1
ATOM 3279 C CA . ASN B 1 197 ? -10.297 -12.727 -12.789 1 98.25 197 ASN B CA 1
ATOM 3280 C C . ASN B 1 197 ? -8.789 -12.906 -12.703 1 98.25 197 ASN B C 1
ATOM 3282 O O . ASN B 1 197 ? -8.305 -14.023 -12.5 1 98.25 197 ASN B O 1
ATOM 3286 N N . GLU B 1 198 ? -8.078 -11.82 -12.789 1 97.94 198 GLU B N 1
ATOM 3287 C CA . GLU B 1 198 ? -6.621 -11.898 -12.75 1 97.94 198 GLU B CA 1
ATOM 3288 C C . GLU B 1 198 ? -6.129 -12.258 -11.352 1 97.94 198 GLU B C 1
ATOM 3290 O O . GLU B 1 198 ? -5.25 -13.109 -11.195 1 97.94 198 GLU B O 1
ATOM 3295 N N . PHE B 1 199 ? -6.711 -11.602 -10.336 1 98.44 199 PHE B N 1
ATOM 3296 C CA . PHE B 1 199 ? -6.277 -11.875 -8.969 1 98.44 199 PHE B CA 1
ATOM 3297 C C . PHE B 1 199 ? -6.613 -13.305 -8.578 1 98.44 199 PHE B C 1
ATOM 3299 O O . PH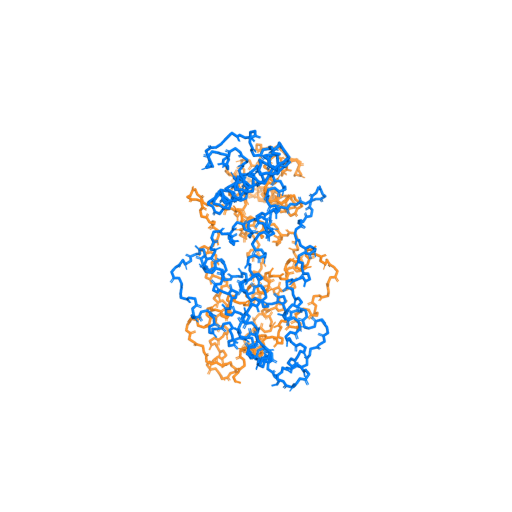E B 1 199 ? -5.793 -13.992 -7.957 1 98.44 199 PHE B O 1
ATOM 3306 N N . VAL B 1 200 ? -7.789 -13.727 -8.938 1 98.31 200 VAL B N 1
ATOM 3307 C CA . VAL B 1 200 ? -8.188 -15.094 -8.625 1 98.31 200 VAL B CA 1
ATOM 3308 C C . VAL B 1 200 ? -7.234 -16.078 -9.305 1 98.31 200 VAL B C 1
ATOM 3310 O O . VAL B 1 200 ? -6.77 -17.031 -8.688 1 98.31 200 VAL B O 1
ATOM 3313 N N . LYS B 1 201 ? -6.926 -15.844 -10.578 1 97.94 201 LYS B N 1
ATOM 3314 C CA . LYS B 1 201 ? -6.008 -16.703 -11.312 1 97.94 201 LYS B CA 1
ATOM 3315 C C . LYS B 1 201 ? -4.637 -16.75 -10.648 1 97.94 201 LYS B C 1
ATOM 3317 O O . LYS B 1 201 ? -4.055 -17.812 -10.461 1 97.94 201 LYS B O 1
ATOM 3322 N N . ILE B 1 202 ? -4.094 -15.633 -10.234 1 98.25 202 ILE B N 1
ATOM 3323 C CA . ILE B 1 202 ? -2.781 -15.508 -9.609 1 98.25 202 ILE B CA 1
ATOM 3324 C C . ILE B 1 202 ? -2.736 -16.344 -8.336 1 98.25 202 ILE B C 1
ATOM 3326 O O . ILE B 1 202 ? -1.817 -17.156 -8.148 1 98.25 202 ILE B O 1
ATOM 3330 N N . PHE B 1 203 ? -3.738 -16.234 -7.516 1 98.25 203 PHE B N 1
ATOM 3331 C CA . PHE B 1 203 ? -3.646 -16.859 -6.203 1 98.25 203 PHE B CA 1
ATOM 3332 C C . PHE B 1 203 ? -4.125 -18.297 -6.25 1 98.25 203 PHE B C 1
ATOM 3334 O O . PHE B 1 203 ? -3.762 -19.109 -5.395 1 98.25 203 PHE B O 1
ATOM 3341 N N . GLU B 1 204 ? -4.961 -18.609 -7.281 1 97.19 204 GLU B N 1
ATOM 3342 C CA . GLU B 1 204 ? -5.215 -20.031 -7.535 1 97.19 204 GLU B CA 1
ATOM 3343 C C . GLU B 1 204 ? -3.92 -20.766 -7.859 1 97.19 204 GLU B C 1
ATOM 3345 O O . GLU B 1 204 ? -3.664 -21.844 -7.32 1 97.19 204 GLU B O 1
ATOM 3350 N N . LEU B 1 205 ? -3.117 -20.203 -8.703 1 97.5 205 LEU B N 1
ATOM 3351 C CA . LEU B 1 205 ? -1.853 -20.812 -9.102 1 97.5 205 LEU B CA 1
ATOM 3352 C C . LEU B 1 205 ? -0.863 -20.812 -7.941 1 97.5 205 LEU B C 1
ATOM 3354 O O . LEU B 1 205 ? -0.189 -21.828 -7.699 1 97.5 205 LEU B O 1
ATOM 3358 N N . ALA B 1 206 ? -0.811 -19.719 -7.156 1 98.06 206 ALA B N 1
ATOM 3359 C CA . ALA B 1 206 ? 0.172 -19.562 -6.09 1 98.06 206 ALA B CA 1
ATOM 3360 C C . ALA B 1 206 ? -0.123 -20.5 -4.93 1 98.06 206 ALA B C 1
ATOM 3362 O O . ALA B 1 206 ? 0.758 -20.797 -4.117 1 98.06 206 ALA B O 1
ATOM 3363 N N . THR B 1 207 ? -1.396 -20.953 -4.852 1 97.81 207 THR B N 1
ATOM 3364 C CA . THR B 1 207 ? -1.764 -21.781 -3.711 1 97.81 207 THR B CA 1
ATOM 3365 C C . THR B 1 207 ? -1.931 -23.234 -4.137 1 97.81 207 THR B C 1
ATOM 3367 O O . THR B 1 207 ? -2.057 -24.125 -3.293 1 97.81 207 THR B O 1
ATOM 3370 N N . ARG B 1 208 ? -1.878 -23.453 -5.355 1 92.88 208 ARG B N 1
ATOM 3371 C CA . ARG B 1 208 ? -2.229 -24.766 -5.895 1 92.88 208 ARG B CA 1
ATOM 3372 C C . ARG B 1 208 ? -1.21 -25.828 -5.473 1 92.88 208 ARG B C 1
ATOM 3374 O O . ARG B 1 208 ? -0.009 -25.547 -5.422 1 92.88 208 ARG B O 1
ATOM 3381 N N . SER B 1 209 ? -1.709 -26.984 -5.152 1 86.5 209 SER B N 1
ATOM 3382 C CA . SER B 1 209 ? -0.882 -28.125 -4.789 1 86.5 209 SER B CA 1
ATOM 3383 C C . SER B 1 209 ? -0.1 -28.641 -5.992 1 86.5 209 SER B C 1
ATOM 3385 O O . SER B 1 209 ? -0.54 -28.5 -7.133 1 86.5 209 SER B O 1
#

Foldseek 3Di:
DVVVVVVVVVVVVVVVLVVLLVLLLVLQLQQCLVPNDVPRDLCNSCVSSVHDSVVVCVNPVDPVRSLVVLQVVLVVVLCVQQVVVDDPPDALLRNLLSNLLSLLVSCLVPLSSLSSNVRQQVDPADPVGHRDCPPPVLCVQQVVQLVSLVSCVVVQFFDDDDPVRSSVLSVVSVCLSSVVSVVCVVPVPDDSVVSSVVSSVVVSVVGGD/DVVVVVVVVVVVVVVVLVVLLVLLLVLQLQQCLVPNDVPRDLCNSCVSSVHDSVVVCVNPVDPVRSLVVLQVVLVVVLCVQQVVVDDPPDALLRNVLSNLLSLLVSCLVPLSSLSSNVRQQVDPADPVGHRDCPPDCPCVQQVSQLVSLVSCVVVQFFDDDDPVRSSVLSVVSVCLSSVVSVVCVVPVPDDSVVSSVVSSVVVSVVGGD

Sequence (418 aa):
MSTKNNSNNKKEKSFIEKARRNQIVECAIETIAELGYAQASVSKIAKRANISKGVITYHFASKEELLEQVVIDYYNACLAYINPQFDSHLSPKEMLSKYIEANLHFISKNRKHVFAVIEIVANERTEDGKLRFVGELDERIFQPIEKILFLGMEDGTFREFTPFSARVMAVTIRNVIDGFCIELMRNPETNINDYVNEFVKIFELATRSMSTKNNSNNKKEKSFIEKARRNQIVECAIETIAELGYAQASVSKIAKRANISKGVITYHFASKEELLEQVVIDYYNACLAYINPQFDSHLSPKEMLSKYIEANLHFISKNRKHVFAVIEIVANERTEDGKLRFVGELDERIFQPIEKILFLGMEDGTFREFTPFSARVMAVTIRNVIDGFCIELMRNPETNINDYVNEFVKIFELATRS

Radius of gyration: 24.75 Å; Cα contacts (8 Å, |Δi|>4): 391; chains: 2; bounding box: 94×65×58 Å

Secondary structure (DSSP, 8-state):
-HHHHHHHHHHHHHHHHHHHHHHHHHHHHHHHHHH-TTT--HHHHHHHHTS-HHHHHHH-SSHHHHHHHHHHHHHHHHHHHHGGG--TT--HHHHHHHHHHHHHHHHHHTHHHHHHHHHHHHH-B-TTS-BTTSSSHHHHHHHHHHHHHHHHHHHTSB----HHHHHHHHHHHHHHHHHHHHHHHH-TT--HHHHHHHHHHHHHHHHB-/-HHHHHHHHHHHHHHHHHHHHHHHHHHHHHHHHHH-TTT--HHHHHHHHTS-HHHHHHH-SSHHHHHHHHHHHHHHHHHHHHGGG--TT--HHHHHHHHHHHHHHHHHHTHHHHHHHHHHHHH-B-TTS-BTTSSTTHHHHHHHHHHHHHHHHHHTSB----HHHHHHHHHHHHHHHHHHHHHHHH-TT--HHHHHHHHHHHHHHHHB-

pLDDT: mean 89.87, std 9.94, range [52.22, 98.44]